Protein AF-Q5LUL7-F1 (afdb_monomer_lite)

Foldseek 3Di:
DDDDDDDDDDDDDDDDDDDDDDDPPPPDDDDPQQKDAADPPLLVLCCLLPQDLVVLLVVLPDDDPDDPCPVQRDSVQSVCNSVRHIGTVVSNVSSVVVSVCCLQQVCVPDDVDAQDPPNLQNLLVVLSHPLLCVQLVDPDDNVVSSCSSPVVDDDDDVSSVVSSVVLVVLQVVLNVLSVLLVLLVVQVVLLVVQVPDDPPDQRAAFCSHLLQVLVVVVVVPDDLVRSLVVQLVSNQSNVQQVDFQGRARSSDGDNRRDDDPDDPVSSVVSVVSSVVCVVCVSSNHQDLDADDDDQDWDKDKDAPADPVLVQAQCVVCVVRHRKIWIWTWGWDQDNVRSDTDIDIFTQWIDNVSPDTDGDDPVVRVPDDSCPVVLVVCVVVVHDSDHPLRVQLVVLVVQLVVLVVVLPDDDDPVVNVVSVVVNVVSVVSNVCSVPVD

Organism: Ruegeria pomeroyi (strain ATCC 700808 / DSM 15171 / DSS-3) (NCBI:txid246200)

Sequence (436 aa):
MPNCAIPSRRCGRMARGESVMAGNRIRRQNTTDEFERLEPGVAQDLLAFNITKQRIVDLCNKEFDEDPLEGAKNYSSFHRALDGHEVYSGIVHALTNLRDDQATNPAKYLPKEGPGEDLAEWMAQFAKATWWYNLLDLEMTQSTLNAWFSGRGKRERPDVREQVEAWWAKLSEAVELVMRRNRAEARSRHHDSEVKRDEWDKPRREAMSWDTWCKDQLEDGLSMEEVREHFIGEALIYKTSLFDVDIIDLANPQNPLEAESPTDLERNLCEYMWSELVERDFACAVSRHPTEFDPTPFFEEDRWGDRRNEECPKDINSELYKLNYRTKVTRFWDAEQRCVSTEREIVAVSKDGIDWQEPTERQKQGWSSGFDYWLAAMDAGESTDSQYKQALDAASLRVRQIDRKLSLEMDDAERRSLKVQLEEAQDWENHCHNDY

pLDDT: mean 78.0, std 17.69, range [23.72, 97.81]

Structure (mmCIF, N/CA/C/O backbone):
data_AF-Q5LUL7-F1
#
_entry.id   AF-Q5LUL7-F1
#
loop_
_atom_site.group_PDB
_atom_site.id
_atom_site.type_symbol
_atom_site.label_atom_id
_atom_site.label_alt_id
_atom_site.label_comp_id
_atom_site.label_asym_id
_atom_site.label_entity_id
_atom_site.label_seq_id
_atom_site.pdbx_PDB_ins_code
_atom_site.Cartn_x
_atom_site.Cartn_y
_atom_site.Cartn_z
_atom_site.occupancy
_atom_site.B_iso_or_equiv
_atom_site.auth_seq_id
_atom_site.auth_comp_id
_atom_site.auth_asym_id
_atom_site.auth_atom_id
_atom_site.pdbx_PDB_model_num
ATOM 1 N N . MET A 1 1 ? 49.018 -5.744 49.738 1.00 40.91 1 MET A N 1
ATOM 2 C CA . MET A 1 1 ? 50.325 -6.448 49.775 1.00 40.91 1 MET A CA 1
ATOM 3 C C . MET A 1 1 ? 50.418 -7.169 51.115 1.00 40.91 1 MET A C 1
ATOM 5 O O . MET A 1 1 ? 50.016 -6.534 52.083 1.00 40.91 1 MET A O 1
ATOM 9 N N . PRO A 1 2 ? 50.838 -8.450 51.192 1.00 35.22 2 PRO A N 1
ATOM 10 C CA . PRO A 1 2 ? 52.064 -8.954 50.561 1.00 35.22 2 PRO A CA 1
ATOM 11 C C . PRO A 1 2 ? 51.968 -10.288 49.778 1.00 35.22 2 PRO A C 1
ATOM 13 O O . PRO A 1 2 ? 51.183 -11.172 50.091 1.00 35.22 2 PRO A O 1
ATOM 16 N N . ASN A 1 3 ? 52.869 -10.368 48.791 1.00 24.81 3 ASN A N 1
ATOM 17 C CA . ASN A 1 3 ? 53.742 -11.474 48.363 1.00 24.81 3 ASN A CA 1
ATOM 18 C C . ASN A 1 3 ? 53.199 -12.808 47.803 1.00 24.81 3 ASN A C 1
ATOM 20 O O . ASN A 1 3 ? 52.831 -13.720 48.531 1.00 24.81 3 ASN A O 1
ATOM 24 N N . CYS A 1 4 ? 53.339 -12.922 46.473 1.00 27.05 4 CYS A N 1
ATOM 25 C CA . CYS A 1 4 ? 54.175 -13.882 45.724 1.00 27.05 4 CYS A CA 1
ATOM 26 C C . CYS A 1 4 ? 54.472 -15.277 46.312 1.00 27.05 4 CYS A C 1
ATOM 28 O O . CYS A 1 4 ? 55.169 -15.365 47.318 1.00 27.05 4 CYS A O 1
ATOM 30 N N . ALA A 1 5 ? 54.183 -16.333 45.530 1.00 27.03 5 ALA A N 1
ATOM 31 C CA . ALA A 1 5 ? 55.192 -17.297 45.041 1.00 27.03 5 ALA A CA 1
ATOM 32 C C . ALA A 1 5 ? 54.603 -18.352 44.064 1.00 27.03 5 ALA A C 1
ATOM 34 O O . ALA A 1 5 ? 53.760 -19.162 44.429 1.00 27.03 5 ALA A O 1
ATOM 35 N N . ILE A 1 6 ? 55.129 -18.376 42.836 1.00 33.59 6 ILE A N 1
ATOM 36 C CA . ILE A 1 6 ? 55.266 -19.535 41.917 1.00 33.59 6 ILE A CA 1
ATOM 37 C C . ILE A 1 6 ? 56.784 -19.838 41.933 1.00 33.59 6 ILE A C 1
ATOM 39 O O . ILE A 1 6 ? 57.510 -18.835 41.931 1.00 33.59 6 ILE A O 1
ATOM 43 N N . PRO A 1 7 ? 57.334 -21.088 41.976 1.00 37.94 7 PRO A N 1
ATOM 44 C CA . PRO A 1 7 ? 57.335 -22.076 40.861 1.00 37.94 7 PRO A CA 1
ATOM 45 C C . PRO A 1 7 ? 57.455 -23.579 41.267 1.00 37.94 7 PRO A C 1
ATOM 47 O O . PRO A 1 7 ? 57.807 -23.919 42.386 1.00 37.94 7 PRO A O 1
ATOM 50 N N . SER A 1 8 ? 57.172 -24.583 40.424 1.00 25.22 8 SER A N 1
ATOM 51 C CA . SER A 1 8 ? 58.061 -25.115 39.366 1.00 25.22 8 SER A CA 1
ATOM 52 C C . SER A 1 8 ? 57.427 -26.389 38.756 1.00 25.22 8 SER A C 1
ATOM 54 O O . SER A 1 8 ? 56.892 -27.228 39.468 1.00 25.22 8 SER A O 1
ATOM 56 N N . ARG A 1 9 ? 57.231 -26.445 37.430 1.00 25.25 9 ARG A N 1
ATOM 57 C CA . ARG A 1 9 ? 57.991 -27.211 36.410 1.00 25.25 9 ARG A CA 1
ATOM 58 C C . ARG A 1 9 ? 58.245 -28.710 36.676 1.00 25.25 9 ARG A C 1
ATOM 60 O O . ARG A 1 9 ? 59.148 -29.062 37.427 1.00 25.25 9 ARG A O 1
ATOM 67 N N . ARG A 1 10 ? 57.677 -29.556 35.800 1.00 24.41 10 ARG A N 1
ATOM 68 C CA . ARG A 1 10 ? 58.435 -30.606 35.088 1.00 24.41 10 ARG A CA 1
ATOM 69 C C . ARG A 1 10 ? 57.937 -30.793 33.649 1.00 24.41 10 ARG A C 1
ATOM 71 O O . ARG A 1 10 ? 56.749 -30.944 33.404 1.00 24.41 10 ARG A O 1
ATOM 78 N N . CYS A 1 11 ? 58.899 -30.745 32.728 1.00 24.92 11 CYS A N 1
ATOM 79 C CA . CYS A 1 11 ? 58.806 -30.987 31.288 1.00 24.92 11 CYS A CA 1
ATOM 80 C C . CYS A 1 11 ? 58.957 -32.478 30.933 1.00 24.92 11 CYS A C 1
ATOM 82 O O . CYS A 1 11 ? 59.642 -33.205 31.650 1.00 24.92 11 CYS A O 1
ATOM 84 N N . GLY A 1 12 ? 58.488 -32.850 29.734 1.00 23.72 12 GLY A N 1
ATOM 85 C CA . GLY A 1 12 ? 58.965 -33.998 28.937 1.00 23.72 12 GLY A CA 1
ATOM 86 C C . GLY A 1 12 ? 58.011 -34.325 27.774 1.00 23.72 12 GLY A C 1
ATOM 87 O O . GLY A 1 12 ? 57.024 -35.003 27.994 1.00 23.72 12 GLY A O 1
ATOM 88 N N . ARG A 1 13 ? 58.082 -33.623 26.631 1.00 24.78 13 ARG A N 1
ATOM 89 C CA . ARG A 1 13 ? 58.775 -33.958 25.353 1.00 24.78 13 ARG A CA 1
ATOM 90 C C . ARG A 1 13 ? 58.125 -35.047 24.455 1.00 24.78 13 ARG A C 1
ATOM 92 O O . ARG A 1 13 ? 58.274 -36.227 24.717 1.00 24.78 13 ARG A O 1
ATOM 99 N N . MET A 1 14 ? 57.626 -34.548 23.310 1.00 25.06 14 MET A N 1
ATOM 100 C CA . MET A 1 14 ? 57.749 -34.984 21.892 1.00 25.06 14 MET A CA 1
ATOM 101 C C . MET A 1 14 ? 57.111 -36.280 21.349 1.00 25.06 14 MET A C 1
ATOM 103 O O . MET A 1 14 ? 57.612 -37.362 21.614 1.00 25.06 14 MET A O 1
ATOM 107 N N . ALA A 1 15 ? 56.185 -36.106 20.385 1.00 26.94 15 ALA A N 1
ATOM 108 C CA . ALA A 1 15 ? 56.272 -36.505 18.954 1.00 26.94 15 ALA A CA 1
ATOM 109 C C . ALA A 1 15 ? 54.996 -35.993 18.224 1.00 26.94 15 ALA A C 1
ATOM 111 O O . ALA A 1 15 ? 53.901 -36.303 18.667 1.00 26.94 15 ALA A O 1
ATOM 112 N N . ARG A 1 16 ? 55.029 -34.931 17.399 1.00 28.19 16 ARG A N 1
ATOM 113 C CA . ARG A 1 16 ? 55.180 -34.847 15.919 1.00 28.19 16 ARG A CA 1
ATOM 114 C C . ARG A 1 16 ? 54.315 -35.793 15.060 1.00 28.19 16 ARG A C 1
ATOM 116 O O . ARG A 1 16 ? 54.503 -36.999 15.121 1.00 28.19 16 ARG A O 1
ATOM 123 N N . GLY A 1 17 ? 53.551 -35.159 14.156 1.00 24.23 17 GLY A N 1
ATOM 124 C CA . GLY A 1 17 ? 52.798 -35.704 13.011 1.00 24.23 17 GLY A CA 1
ATOM 125 C C . GLY A 1 17 ? 51.289 -35.578 13.260 1.00 24.23 17 GLY A C 1
ATOM 126 O O . GLY A 1 17 ? 50.827 -36.107 14.254 1.00 24.23 17 GLY A O 1
ATOM 127 N N . GLU A 1 18 ? 50.453 -34.853 12.519 1.00 25.75 18 GLU A N 1
ATOM 128 C CA . GLU A 1 18 ? 50.510 -34.306 11.162 1.00 25.75 18 GLU A CA 1
ATOM 129 C C . GLU A 1 18 ? 49.590 -33.071 11.060 1.00 25.75 18 GLU A C 1
ATOM 131 O O . GLU A 1 18 ? 48.648 -32.895 11.829 1.00 25.75 18 GLU A O 1
ATOM 136 N N . SER A 1 19 ? 49.908 -32.198 10.106 1.00 32.41 19 SER A N 1
ATOM 137 C CA . SER A 1 19 ? 49.170 -30.993 9.727 1.00 32.41 19 SER A CA 1
ATOM 138 C C . SER A 1 19 ? 48.259 -31.326 8.554 1.00 32.41 19 SER A C 1
ATOM 140 O O . SER A 1 19 ? 48.817 -31.682 7.522 1.00 32.41 19 SER A O 1
ATOM 142 N N . VAL A 1 20 ? 46.941 -31.106 8.639 1.00 28.02 20 VAL A N 1
ATOM 143 C CA . VAL A 1 20 ? 46.081 -30.958 7.449 1.00 28.02 20 VAL A CA 1
ATOM 144 C C . VAL A 1 20 ? 44.864 -30.066 7.767 1.00 28.02 20 VAL A C 1
ATOM 146 O O . VAL A 1 20 ? 44.030 -30.405 8.597 1.00 28.02 20 VAL A O 1
ATOM 149 N N . MET A 1 21 ? 44.791 -28.946 7.038 1.00 26.72 21 MET A N 1
ATOM 150 C CA . MET A 1 21 ? 43.614 -28.129 6.689 1.00 26.72 21 MET A CA 1
ATOM 151 C C . MET A 1 21 ? 42.977 -27.254 7.775 1.00 26.72 21 MET A C 1
ATOM 153 O O . MET A 1 21 ? 41.939 -27.548 8.362 1.00 26.72 21 MET A O 1
ATOM 157 N N . ALA A 1 22 ? 43.565 -26.064 7.908 1.00 26.19 22 ALA A N 1
ATOM 158 C CA . ALA A 1 22 ? 42.836 -24.855 8.250 1.00 26.19 22 ALA A CA 1
ATOM 159 C C . ALA A 1 22 ? 41.681 -24.667 7.250 1.00 26.19 22 ALA A C 1
ATOM 161 O O . ALA A 1 22 ? 41.891 -24.250 6.113 1.00 26.19 22 ALA A O 1
ATOM 162 N N . GLY A 1 23 ? 40.463 -25.000 7.675 1.00 26.98 23 GLY A N 1
ATOM 163 C CA . GLY A 1 23 ? 39.264 -24.539 6.996 1.00 26.98 23 GLY A CA 1
ATOM 164 C C . GLY A 1 23 ? 39.270 -23.017 7.019 1.00 26.98 23 GLY A C 1
ATOM 165 O O . GLY A 1 23 ? 39.318 -22.413 8.095 1.00 26.98 23 GLY A O 1
ATOM 166 N N . ASN A 1 24 ? 39.244 -22.406 5.837 1.00 26.23 24 ASN A N 1
ATOM 167 C CA . ASN A 1 24 ? 38.944 -20.994 5.662 1.00 26.23 24 ASN A CA 1
ATOM 168 C C . ASN A 1 24 ? 37.512 -20.745 6.153 1.00 26.23 24 ASN A C 1
ATOM 170 O O . ASN A 1 24 ? 36.574 -20.645 5.373 1.00 26.23 24 ASN A O 1
ATOM 174 N N . ARG A 1 25 ? 37.333 -20.643 7.474 1.00 30.19 25 ARG A N 1
ATOM 175 C CA . ARG A 1 25 ? 36.219 -19.892 8.035 1.00 30.19 25 ARG A CA 1
ATOM 176 C C . ARG A 1 25 ? 36.437 -18.464 7.575 1.00 30.19 25 ARG A C 1
ATOM 178 O O . ARG A 1 25 ? 37.368 -17.801 8.038 1.00 30.19 25 ARG A O 1
ATOM 185 N N . ILE A 1 26 ? 35.589 -18.028 6.649 1.00 32.91 26 ILE A N 1
ATOM 186 C CA . ILE A 1 26 ? 35.310 -16.620 6.401 1.00 32.91 26 ILE A CA 1
ATOM 187 C C . ILE A 1 26 ? 35.277 -15.958 7.778 1.00 32.91 26 ILE A C 1
ATOM 189 O O . ILE A 1 26 ? 34.491 -16.342 8.648 1.00 32.91 26 ILE A O 1
ATOM 193 N N . ARG A 1 27 ? 36.228 -15.053 8.027 1.00 30.39 27 ARG A N 1
ATOM 194 C CA . ARG A 1 27 ? 36.194 -14.218 9.223 1.00 30.39 27 ARG A CA 1
ATOM 195 C C . ARG A 1 27 ? 34.872 -13.466 9.141 1.00 30.39 27 ARG A C 1
ATOM 197 O O . ARG A 1 27 ? 34.770 -12.549 8.331 1.00 30.39 27 ARG A O 1
ATOM 204 N N . ARG A 1 28 ? 33.879 -13.876 9.943 1.00 38.19 28 ARG A N 1
ATOM 205 C CA . ARG A 1 28 ? 32.734 -13.027 10.276 1.00 38.19 28 ARG A CA 1
ATOM 206 C C . ARG A 1 28 ? 33.324 -11.665 10.611 1.00 38.19 28 ARG A C 1
ATOM 208 O O . ARG A 1 28 ? 34.218 -11.577 11.459 1.00 38.19 28 ARG A O 1
ATOM 215 N N . GLN A 1 29 ? 32.922 -10.644 9.863 1.00 32.53 29 GLN A N 1
ATOM 216 C CA . GLN A 1 29 ? 33.185 -9.276 10.270 1.00 32.53 29 GLN A CA 1
ATOM 217 C C . GLN A 1 29 ? 32.716 -9.154 11.721 1.00 32.53 29 GLN A C 1
ATOM 219 O O . GLN A 1 29 ? 31.646 -9.644 12.070 1.00 32.53 29 GLN A O 1
ATOM 224 N N . ASN A 1 30 ? 33.562 -8.592 12.580 1.00 40.06 30 ASN A N 1
ATOM 225 C CA . ASN A 1 30 ? 33.174 -8.275 13.945 1.00 40.06 30 ASN A CA 1
ATOM 226 C C . ASN A 1 30 ? 32.008 -7.278 13.878 1.00 40.06 30 ASN A C 1
ATOM 228 O O . ASN A 1 30 ? 32.246 -6.100 13.626 1.00 40.06 30 ASN A O 1
ATOM 232 N N . THR A 1 31 ? 30.782 -7.742 14.098 1.00 40.81 31 THR A N 1
ATOM 233 C CA . THR A 1 31 ? 29.620 -6.894 14.364 1.00 40.81 31 THR A CA 1
ATOM 234 C C . THR A 1 31 ? 29.297 -7.024 15.842 1.00 40.81 31 THR A C 1
ATOM 236 O O . THR A 1 31 ? 28.853 -8.066 16.314 1.00 40.81 31 THR A O 1
ATOM 239 N N . THR A 1 32 ? 29.559 -5.964 16.593 1.00 46.34 32 THR A N 1
ATOM 240 C CA . THR A 1 32 ? 29.155 -5.789 17.995 1.00 46.34 32 THR A CA 1
ATOM 241 C C . THR A 1 32 ? 27.630 -5.784 18.197 1.00 46.34 32 THR A C 1
ATOM 243 O O . THR A 1 32 ? 27.193 -5.776 19.341 1.00 46.34 32 THR A O 1
ATOM 246 N N . ASP A 1 33 ? 26.851 -5.886 17.113 1.00 53.75 33 ASP A N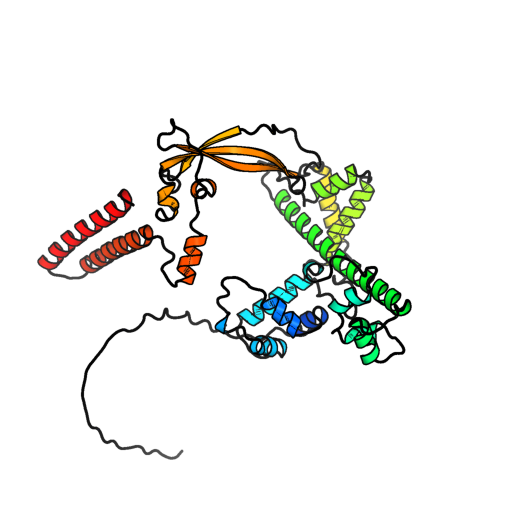 1
ATOM 247 C CA . ASP A 1 33 ? 25.391 -5.734 17.054 1.00 53.75 33 ASP A CA 1
ATOM 248 C C . ASP A 1 33 ? 24.671 -7.064 16.724 1.00 53.75 33 ASP A C 1
ATOM 250 O O . ASP A 1 33 ? 23.657 -7.103 16.029 1.00 53.75 33 ASP A O 1
ATOM 254 N N . GLU A 1 34 ? 25.215 -8.208 17.162 1.00 73.81 34 GLU A N 1
ATOM 255 C CA . GLU A 1 34 ? 24.509 -9.490 16.985 1.00 73.81 34 GLU A CA 1
ATOM 256 C C . GLU A 1 34 ? 23.330 -9.637 17.960 1.00 73.81 34 GLU A C 1
ATOM 258 O O . GLU A 1 34 ? 22.418 -10.405 17.669 1.00 73.81 34 GLU A O 1
ATOM 263 N N . PHE A 1 35 ? 23.319 -8.926 19.094 1.00 81.38 35 PHE A N 1
ATOM 264 C CA . PHE A 1 35 ? 22.281 -9.055 20.114 1.00 81.38 35 PHE A CA 1
ATOM 265 C C . PHE A 1 35 ? 21.721 -7.700 20.549 1.00 81.38 35 PHE A C 1
ATOM 267 O O . PHE A 1 35 ? 22.464 -6.776 20.863 1.00 81.38 35 PHE A O 1
ATOM 274 N N . GLU A 1 36 ? 20.397 -7.607 20.599 1.00 87.81 36 GLU A N 1
ATOM 275 C CA . GLU A 1 36 ? 19.646 -6.396 20.907 1.00 87.81 36 GLU A CA 1
ATOM 276 C C . GLU A 1 36 ? 18.489 -6.709 21.856 1.00 87.81 36 GLU A C 1
ATOM 278 O O . GLU A 1 36 ? 18.087 -7.863 22.051 1.00 87.81 36 GLU A O 1
ATOM 283 N N . ARG A 1 37 ? 17.941 -5.658 22.466 1.00 91.81 37 ARG A N 1
ATOM 284 C CA . ARG A 1 37 ? 16.684 -5.732 23.209 1.00 91.81 37 ARG A CA 1
ATOM 285 C C . ARG A 1 37 ? 15.602 -5.073 22.385 1.00 91.81 37 ARG A C 1
ATOM 287 O O . ARG A 1 37 ? 15.829 -4.013 21.817 1.00 91.81 37 ARG A O 1
ATOM 294 N N . LEU A 1 38 ? 14.429 -5.690 22.394 1.00 92.06 38 LEU A N 1
ATOM 295 C CA . LEU A 1 38 ? 13.244 -5.086 21.815 1.00 92.06 38 LEU A CA 1
ATOM 296 C C . LEU A 1 38 ? 12.964 -3.742 22.495 1.00 92.06 38 LEU A C 1
ATOM 298 O O . LEU A 1 38 ? 13.036 -3.641 23.726 1.00 92.06 38 LEU A O 1
ATOM 302 N N . GLU A 1 39 ? 12.663 -2.727 21.690 1.00 90.94 39 GLU A N 1
ATOM 303 C CA . GLU A 1 39 ? 12.376 -1.393 22.198 1.00 90.94 39 GLU A CA 1
ATOM 304 C C . GLU A 1 39 ? 11.188 -1.416 23.175 1.00 90.94 39 GLU A C 1
ATOM 306 O O . GLU A 1 39 ? 10.226 -2.177 22.985 1.00 90.94 39 GLU A O 1
ATOM 311 N N . PRO A 1 40 ? 11.233 -0.605 24.250 1.00 89.38 40 PRO A N 1
ATOM 312 C CA . PRO A 1 40 ? 10.104 -0.474 25.160 1.00 89.38 40 PRO A CA 1
ATOM 313 C C . PRO A 1 40 ? 8.838 -0.071 24.394 1.00 89.38 40 PRO A C 1
ATOM 315 O O . PRO A 1 40 ? 8.868 0.864 23.607 1.00 89.38 40 PRO A O 1
ATOM 318 N N . GLY A 1 41 ? 7.724 -0.761 24.642 1.00 88.12 41 GLY A N 1
ATOM 319 C CA . GLY A 1 41 ? 6.441 -0.489 23.981 1.00 88.12 41 GLY A CA 1
ATOM 320 C C . GLY A 1 41 ? 6.125 -1.437 22.823 1.00 88.12 41 GLY A C 1
ATOM 321 O O . GLY A 1 41 ? 5.007 -1.933 22.767 1.00 88.12 41 GLY A O 1
ATOM 322 N N . VAL A 1 42 ? 7.103 -1.844 22.003 1.00 91.44 42 VAL A N 1
ATOM 323 C CA . VAL A 1 42 ? 6.842 -2.690 20.814 1.00 91.44 42 VAL A CA 1
ATOM 324 C C . VAL A 1 42 ? 6.166 -4.019 21.171 1.00 91.44 42 VAL A C 1
ATOM 326 O O . VAL A 1 42 ? 5.233 -4.453 20.500 1.00 91.44 42 VAL A O 1
ATOM 329 N N . ALA A 1 43 ? 6.583 -4.676 22.259 1.00 91.81 43 ALA A N 1
ATOM 330 C CA . ALA A 1 43 ? 5.919 -5.901 22.718 1.00 91.81 43 ALA A CA 1
ATOM 331 C C . ALA A 1 43 ? 4.461 -5.665 23.144 1.00 91.81 43 ALA A C 1
ATOM 333 O O . ALA A 1 43 ? 3.623 -6.549 22.970 1.00 91.81 43 ALA A O 1
ATOM 334 N N . GLN A 1 44 ? 4.172 -4.505 23.736 1.00 91.00 44 GLN A N 1
ATOM 335 C CA . GLN A 1 44 ? 2.828 -4.135 24.166 1.00 91.00 44 GLN A CA 1
ATOM 336 C C . GLN A 1 44 ? 1.952 -3.827 22.952 1.00 91.00 44 GLN A C 1
ATOM 338 O O . GLN A 1 44 ? 0.859 -4.378 22.867 1.00 91.00 44 GLN A O 1
ATOM 343 N N . ASP A 1 45 ? 2.468 -3.053 22.000 1.00 91.19 45 ASP A N 1
ATOM 344 C CA . ASP A 1 45 ? 1.837 -2.759 20.714 1.00 91.19 45 ASP A CA 1
ATOM 345 C C . ASP A 1 45 ? 1.453 -4.050 19.989 1.00 91.19 45 ASP A C 1
ATOM 347 O O . ASP A 1 45 ? 0.282 -4.315 19.708 1.00 91.19 45 ASP A O 1
ATOM 351 N N . LEU A 1 46 ? 2.441 -4.924 19.771 1.00 91.81 46 LEU A N 1
ATOM 352 C CA . LEU A 1 46 ? 2.230 -6.205 19.108 1.00 91.81 46 LEU A CA 1
ATOM 353 C C . LEU A 1 46 ? 1.182 -7.058 19.820 1.00 91.81 46 LEU A C 1
ATOM 355 O O . LEU A 1 46 ? 0.473 -7.798 19.147 1.00 91.81 46 LEU A O 1
ATOM 359 N N . LEU A 1 47 ? 1.079 -6.989 21.150 1.00 89.31 47 LEU A N 1
ATOM 360 C CA . LEU A 1 47 ? 0.072 -7.722 21.921 1.00 89.31 47 LEU A CA 1
ATOM 361 C C . LEU A 1 47 ? -1.314 -7.066 21.900 1.00 89.31 47 LEU A C 1
ATOM 363 O O . LEU A 1 47 ? -2.315 -7.781 21.983 1.00 89.31 47 LEU A O 1
ATOM 367 N N . ALA A 1 48 ? -1.385 -5.740 21.776 1.00 87.56 48 ALA A N 1
ATOM 368 C CA . ALA A 1 48 ? -2.637 -5.012 21.589 1.00 87.56 48 ALA A CA 1
ATOM 369 C C . ALA A 1 48 ? -3.292 -5.406 20.256 1.00 87.56 48 ALA A C 1
ATOM 371 O O . ALA A 1 48 ? -4.494 -5.678 20.197 1.00 87.56 48 ALA A O 1
ATOM 372 N N . PHE A 1 49 ? -2.479 -5.552 19.207 1.00 87.88 49 PHE A N 1
ATOM 373 C CA . PHE A 1 49 ? -2.951 -6.006 17.902 1.00 87.88 49 PHE A CA 1
ATOM 374 C C . PHE A 1 49 ? -3.078 -7.536 17.805 1.00 87.88 49 PHE A C 1
ATOM 376 O O . PHE A 1 49 ? -4.046 -8.073 17.267 1.00 87.88 49 PHE A O 1
ATOM 383 N N . ASN A 1 50 ? -2.113 -8.287 18.341 1.00 83.00 50 ASN A N 1
ATOM 384 C CA . ASN A 1 50 ? -2.112 -9.748 18.313 1.00 83.00 50 ASN A CA 1
ATOM 385 C C . ASN A 1 50 ? -2.371 -10.314 19.700 1.00 83.00 50 ASN A C 1
ATOM 387 O O . ASN A 1 50 ? -1.520 -10.334 20.580 1.00 83.00 50 ASN A O 1
ATOM 391 N N . ILE A 1 51 ? -3.522 -10.956 19.810 1.00 72.44 51 ILE A N 1
ATOM 392 C CA . ILE A 1 51 ? -4.062 -11.566 21.024 1.00 72.44 51 ILE A CA 1
ATOM 393 C C . ILE A 1 51 ? -3.060 -12.423 21.831 1.00 72.44 51 ILE A C 1
ATOM 395 O O . ILE A 1 51 ? -3.197 -12.559 23.046 1.00 72.44 51 ILE A O 1
ATOM 399 N N . THR A 1 52 ? -2.083 -13.064 21.177 1.00 79.25 52 THR A N 1
ATOM 400 C CA . THR A 1 52 ? -1.107 -13.925 21.860 1.00 79.25 52 THR A CA 1
ATOM 401 C C . THR A 1 52 ? 0.298 -13.763 21.298 1.00 79.25 52 THR A C 1
ATOM 403 O O . THR A 1 52 ? 0.476 -13.627 20.087 1.00 79.25 52 THR A O 1
ATOM 406 N N . LYS A 1 53 ? 1.301 -13.936 22.171 1.00 84.94 53 LYS A N 1
ATOM 407 C CA . LYS A 1 53 ? 2.710 -14.082 21.772 1.00 84.94 53 LYS A CA 1
ATOM 408 C C . LYS A 1 53 ? 2.895 -15.176 20.721 1.00 84.94 53 LYS A C 1
ATOM 410 O O . LYS A 1 53 ? 3.602 -14.953 19.757 1.00 84.94 53 LYS A O 1
ATOM 415 N N . GLN A 1 54 ? 2.206 -16.311 20.865 1.00 83.31 54 GLN A N 1
ATOM 416 C CA . GLN A 1 54 ? 2.259 -17.408 19.893 1.00 83.31 54 GLN A CA 1
ATOM 417 C C . GLN A 1 54 ? 1.901 -16.934 18.477 1.00 83.31 54 GLN A C 1
ATOM 419 O O . GLN A 1 54 ? 2.659 -17.189 17.556 1.00 83.31 54 GLN A O 1
ATOM 424 N N . ARG A 1 55 ? 0.806 -16.176 18.318 1.00 82.25 55 ARG A N 1
ATOM 425 C CA . ARG A 1 55 ? 0.407 -15.617 17.016 1.00 82.25 55 ARG A CA 1
ATOM 426 C C . ARG A 1 55 ? 1.468 -14.671 16.448 1.00 82.25 55 ARG A C 1
ATOM 428 O O . ARG A 1 55 ? 1.720 -14.721 15.253 1.00 82.25 55 ARG A O 1
ATOM 435 N N . ILE A 1 56 ? 2.088 -13.838 17.286 1.00 87.50 56 ILE A N 1
ATOM 436 C CA . ILE A 1 56 ? 3.199 -12.958 16.877 1.00 87.50 56 ILE A CA 1
ATOM 437 C C . ILE A 1 56 ? 4.353 -13.805 16.331 1.00 87.50 56 ILE A C 1
ATOM 439 O O . ILE A 1 56 ? 4.833 -13.557 15.230 1.00 87.50 56 ILE A O 1
ATOM 443 N N . VAL A 1 57 ? 4.750 -14.846 17.069 1.00 86.44 57 VAL A N 1
ATOM 444 C CA . VAL A 1 57 ? 5.815 -15.762 16.648 1.00 86.44 57 VAL A CA 1
ATOM 445 C C . VAL A 1 57 ? 5.460 -16.468 15.340 1.00 86.44 57 VAL A C 1
ATOM 447 O O . VAL A 1 57 ? 6.292 -16.513 14.443 1.00 86.44 57 VAL A O 1
ATOM 450 N N . ASP A 1 58 ? 4.228 -16.962 15.200 1.00 84.31 58 ASP A N 1
ATOM 451 C CA . ASP A 1 58 ? 3.746 -17.607 13.974 1.00 84.31 58 ASP A CA 1
ATOM 452 C C . ASP A 1 58 ? 3.815 -16.652 12.772 1.00 84.31 58 ASP A C 1
ATOM 454 O O . ASP A 1 58 ? 4.211 -17.060 11.686 1.00 84.31 58 ASP A O 1
ATOM 458 N N . LEU A 1 59 ? 3.464 -15.373 12.955 1.00 82.25 59 LEU A N 1
ATOM 459 C CA . LEU A 1 59 ? 3.536 -14.355 11.901 1.00 82.25 59 LEU A CA 1
ATOM 460 C C . LEU A 1 59 ? 4.979 -14.005 11.520 1.00 82.25 59 LEU A C 1
ATOM 462 O O . LEU A 1 59 ? 5.250 -13.807 10.340 1.00 82.25 59 LEU A O 1
ATOM 466 N N . CYS A 1 60 ? 5.903 -13.977 12.481 1.00 82.38 60 CYS A N 1
ATOM 467 C CA . CYS A 1 60 ? 7.331 -13.765 12.219 1.00 82.38 60 CYS A CA 1
ATOM 468 C C . CYS A 1 60 ? 8.046 -15.003 11.641 1.00 82.38 60 CYS A C 1
ATOM 470 O O . CYS A 1 60 ? 9.169 -14.875 11.146 1.00 82.38 60 CYS A O 1
ATOM 472 N N . ASN A 1 61 ? 7.423 -16.183 11.740 1.00 76.25 61 ASN A N 1
ATOM 473 C CA . ASN A 1 61 ? 7.972 -17.471 11.307 1.00 76.25 61 ASN A CA 1
ATOM 474 C C . ASN A 1 61 ? 7.276 -18.057 10.069 1.00 76.25 61 ASN A C 1
ATOM 476 O O . ASN A 1 61 ? 7.587 -19.188 9.701 1.00 76.25 61 ASN A O 1
ATOM 480 N N . LYS A 1 62 ? 6.330 -17.351 9.433 1.00 64.62 62 LYS A N 1
ATOM 481 C CA . LYS A 1 62 ? 5.792 -17.806 8.143 1.00 64.62 62 LYS A CA 1
ATOM 482 C C . LYS A 1 62 ? 6.920 -17.817 7.108 1.00 64.62 62 LYS A C 1
ATOM 484 O O . LYS A 1 62 ? 7.597 -16.807 6.948 1.00 64.62 62 LYS A O 1
ATOM 489 N N . GLU A 1 63 ? 7.093 -18.986 6.491 1.00 49.03 63 GLU A N 1
ATOM 490 C CA . GLU A 1 63 ? 8.159 -19.389 5.567 1.00 49.03 63 GLU A CA 1
ATOM 491 C C . GLU A 1 63 ? 8.597 -18.259 4.627 1.00 49.03 63 GLU A C 1
ATOM 493 O O . GLU A 1 63 ? 7.858 -17.836 3.738 1.00 49.03 63 GLU A O 1
ATOM 498 N N . PHE A 1 64 ? 9.827 -17.799 4.838 1.00 40.56 64 PHE A N 1
ATOM 499 C CA . PHE A 1 64 ? 10.673 -17.330 3.756 1.00 40.56 64 PHE A CA 1
ATOM 500 C C . PHE A 1 64 ? 11.523 -18.541 3.377 1.00 40.56 64 PHE A C 1
ATOM 502 O O . PHE A 1 64 ? 12.256 -19.045 4.232 1.00 40.56 64 PHE A O 1
ATOM 509 N N . ASP A 1 65 ? 11.393 -19.037 2.147 1.00 39.62 65 ASP A N 1
ATOM 510 C CA . ASP A 1 65 ? 12.436 -19.898 1.595 1.00 39.62 65 ASP A CA 1
ATOM 511 C C . ASP A 1 65 ? 13.736 -19.072 1.640 1.00 39.62 65 ASP A C 1
ATOM 513 O O . ASP A 1 65 ? 13.765 -17.937 1.164 1.00 39.62 65 ASP A O 1
ATOM 517 N N . GLU A 1 66 ? 14.753 -19.610 2.320 1.00 46.47 66 GLU A N 1
ATOM 518 C CA . GLU A 1 66 ? 16.018 -18.953 2.694 1.00 46.47 66 GLU A CA 1
ATOM 519 C C . GLU A 1 66 ? 15.934 -17.862 3.783 1.00 46.47 66 GLU A C 1
ATOM 521 O O . GLU A 1 66 ? 16.279 -16.696 3.580 1.00 46.47 66 GLU A O 1
ATOM 526 N N . ASP A 1 67 ? 15.584 -18.250 5.013 1.00 50.50 67 ASP A N 1
ATOM 527 C CA . ASP A 1 67 ? 15.894 -17.426 6.181 1.00 50.50 67 ASP A CA 1
ATOM 528 C C . ASP A 1 67 ? 17.284 -17.774 6.761 1.00 50.50 67 ASP A C 1
ATOM 530 O O . ASP A 1 67 ? 17.436 -18.806 7.428 1.00 50.50 67 ASP A O 1
ATOM 534 N N . PRO A 1 68 ? 18.312 -16.909 6.617 1.00 49.81 68 PRO A N 1
ATOM 535 C CA . PRO A 1 68 ? 19.648 -17.138 7.182 1.00 49.81 68 PRO A CA 1
ATOM 536 C C . PRO A 1 68 ? 19.664 -17.227 8.724 1.00 49.81 68 PRO A C 1
ATOM 538 O O . PRO A 1 68 ? 20.718 -17.448 9.331 1.00 49.81 68 PRO A O 1
ATOM 541 N N . LEU A 1 69 ? 18.508 -17.045 9.373 1.00 49.00 69 LEU A N 1
ATOM 542 C CA . LEU A 1 69 ? 18.296 -17.031 10.815 1.00 49.00 69 LEU A CA 1
ATOM 543 C C . LEU A 1 69 ? 17.617 -18.295 11.361 1.00 49.00 69 LEU A C 1
ATOM 545 O O . LEU A 1 69 ? 17.375 -18.352 12.571 1.00 49.00 69 LEU A O 1
ATOM 549 N N . GLU A 1 70 ? 17.341 -19.314 10.537 1.00 56.03 70 GLU A N 1
ATOM 550 C CA . GLU A 1 70 ? 16.615 -20.531 10.952 1.00 56.03 70 GLU A CA 1
ATOM 551 C C . GLU A 1 70 ? 17.264 -21.229 12.172 1.00 56.03 70 GLU A C 1
ATOM 553 O O . GLU A 1 70 ? 16.583 -21.721 13.072 1.00 56.03 70 GLU A O 1
ATOM 558 N N . GLY A 1 71 ? 18.595 -21.159 12.305 1.00 56.00 71 GLY A N 1
ATOM 559 C CA . GLY A 1 71 ? 19.323 -21.684 13.472 1.00 56.00 71 GLY A CA 1
ATOM 560 C C . GLY A 1 71 ? 19.180 -20.874 14.776 1.00 56.00 71 GLY A C 1
ATOM 561 O O . GLY A 1 71 ? 19.469 -21.396 15.855 1.00 56.00 71 GLY A O 1
ATOM 562 N N . ALA A 1 72 ? 18.748 -19.610 14.703 1.00 55.47 72 ALA A N 1
ATOM 563 C CA . ALA A 1 72 ? 18.587 -18.693 15.842 1.00 55.47 72 ALA A CA 1
ATOM 564 C C . ALA A 1 72 ? 17.111 -18.426 16.208 1.00 55.47 72 ALA A C 1
ATOM 566 O O . ALA A 1 72 ? 16.801 -18.089 17.361 1.00 55.47 72 ALA A O 1
ATOM 567 N N . LYS A 1 73 ? 16.199 -18.615 15.245 1.00 63.72 73 LYS A N 1
ATOM 568 C CA . LYS A 1 73 ? 14.746 -18.521 15.398 1.00 63.72 73 LYS A CA 1
ATOM 569 C C . LYS A 1 73 ? 14.187 -19.797 16.018 1.00 63.72 73 LYS A C 1
ATOM 571 O O . LYS A 1 73 ? 13.785 -20.736 15.347 1.00 63.72 73 LYS A O 1
ATOM 576 N N . ASN A 1 74 ? 14.115 -19.822 17.342 1.00 69.00 74 ASN A N 1
ATOM 577 C CA . ASN A 1 74 ? 13.261 -20.777 18.038 1.00 69.00 74 ASN A CA 1
ATOM 578 C C . ASN A 1 74 ? 12.191 -20.024 18.834 1.00 69.00 74 ASN A C 1
ATOM 580 O O . ASN A 1 74 ? 12.372 -18.860 19.200 1.00 69.00 74 ASN A O 1
ATOM 584 N N . TYR A 1 75 ? 11.075 -20.697 19.120 1.00 73.75 75 TYR A N 1
ATOM 585 C CA . TYR A 1 75 ? 9.979 -20.141 19.920 1.00 73.75 75 TYR A CA 1
ATOM 586 C C . TYR A 1 75 ? 10.466 -19.471 21.209 1.00 73.75 75 TYR A C 1
ATOM 588 O O . TYR A 1 75 ? 9.994 -18.396 21.577 1.00 73.75 75 TYR A O 1
ATOM 596 N N . SER A 1 76 ? 11.454 -20.073 21.877 1.00 80.00 76 SER A N 1
ATOM 597 C CA . SER A 1 76 ? 12.015 -19.526 23.111 1.00 80.00 76 SER A CA 1
ATOM 598 C C . SER A 1 76 ? 12.712 -18.180 22.900 1.00 80.00 76 SER A C 1
ATOM 600 O O . SER A 1 76 ? 12.629 -17.341 23.793 1.00 80.00 76 SER A O 1
ATOM 602 N N . SER A 1 77 ? 13.389 -17.957 21.774 1.00 82.44 77 SER A N 1
ATOM 603 C CA . SER A 1 77 ? 14.066 -16.696 21.466 1.00 82.44 77 SER A CA 1
ATOM 604 C C . SER A 1 77 ? 13.061 -15.568 21.245 1.00 82.44 77 SER A C 1
ATOM 606 O O . SER A 1 77 ? 13.231 -14.496 21.814 1.00 82.44 77 SER A O 1
ATOM 608 N N . PHE A 1 78 ? 11.969 -15.811 20.515 1.00 86.38 78 PHE A N 1
ATOM 609 C CA . PHE A 1 78 ? 10.916 -14.803 20.342 1.00 86.38 78 PHE A CA 1
ATOM 610 C C . PHE A 1 78 ? 10.204 -14.467 21.652 1.00 86.38 78 PHE A C 1
ATOM 612 O O . PHE A 1 78 ? 9.979 -13.297 21.950 1.00 86.38 78 PHE A O 1
ATOM 619 N N . HIS A 1 79 ? 9.887 -15.471 22.475 1.00 89.19 79 HIS A N 1
ATOM 620 C CA . HIS A 1 79 ? 9.313 -15.217 23.796 1.00 89.19 79 HIS A CA 1
ATOM 621 C C . HIS A 1 79 ? 10.257 -14.398 24.672 1.00 89.19 79 HIS A C 1
ATOM 623 O O . HIS A 1 79 ? 9.825 -13.415 25.266 1.00 89.19 79 HIS A O 1
ATOM 629 N N . ARG A 1 80 ? 11.552 -14.742 24.676 1.00 88.38 80 ARG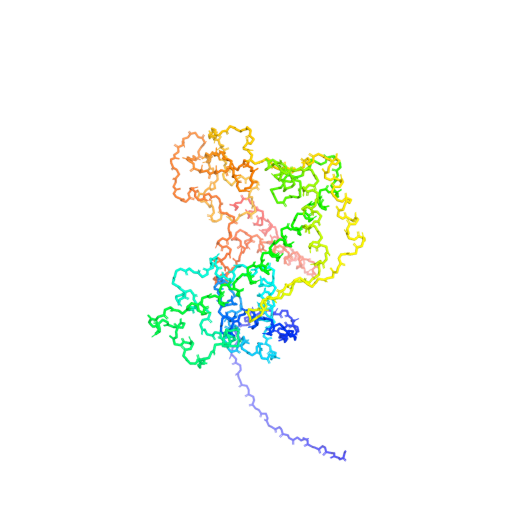 A N 1
ATOM 630 C CA . ARG A 1 80 ? 12.569 -13.964 25.385 1.00 88.38 80 ARG A CA 1
ATOM 631 C C . ARG A 1 80 ? 12.628 -12.517 24.896 1.00 88.38 80 ARG A C 1
ATOM 633 O O . ARG A 1 80 ? 12.701 -11.621 25.729 1.00 88.38 80 ARG A O 1
ATOM 640 N N . ALA A 1 81 ? 12.562 -12.296 23.585 1.00 89.69 81 ALA A N 1
ATOM 641 C CA . ALA A 1 81 ? 12.543 -10.960 22.992 1.00 89.69 81 ALA A CA 1
ATOM 642 C C . ALA A 1 81 ? 11.328 -10.148 23.472 1.00 89.69 81 ALA A C 1
ATOM 644 O O . ALA A 1 81 ? 11.480 -9.034 23.963 1.00 89.69 81 ALA A O 1
ATOM 645 N N . LEU A 1 82 ? 10.133 -10.749 23.414 1.00 90.69 82 LEU A N 1
ATOM 646 C CA . LEU A 1 82 ? 8.876 -10.151 23.881 1.00 90.69 82 LEU A CA 1
ATOM 647 C C . LEU A 1 82 ? 8.836 -9.924 25.403 1.00 90.69 82 LEU A C 1
ATOM 649 O O . LEU A 1 82 ? 8.033 -9.126 25.878 1.00 90.69 82 LEU A O 1
ATOM 653 N N . ASP A 1 83 ? 9.678 -10.619 26.169 1.00 91.00 83 ASP A N 1
ATOM 654 C CA . ASP A 1 83 ? 9.882 -10.409 27.610 1.00 91.00 83 ASP A CA 1
ATOM 655 C C . ASP A 1 83 ? 10.953 -9.337 27.911 1.00 91.00 83 ASP A C 1
ATOM 657 O O . ASP A 1 83 ? 11.296 -9.102 29.071 1.00 91.00 83 ASP A O 1
ATOM 661 N N . GLY A 1 84 ? 11.493 -8.673 26.881 1.00 89.44 84 GLY A N 1
ATOM 662 C CA . GLY A 1 84 ? 12.496 -7.612 27.010 1.00 89.44 84 GLY A CA 1
ATOM 663 C C . GLY A 1 84 ? 13.920 -8.124 27.247 1.00 89.44 84 GLY A C 1
ATOM 664 O O . GLY A 1 84 ? 14.797 -7.367 27.675 1.00 89.44 84 GLY A O 1
ATOM 665 N N . HIS A 1 85 ? 14.172 -9.412 27.004 1.00 89.94 85 HIS A N 1
ATOM 666 C CA . HIS A 1 85 ? 15.514 -9.970 27.085 1.00 89.94 85 HIS A CA 1
ATOM 667 C C . HIS A 1 85 ? 16.320 -9.693 25.820 1.00 89.94 85 HIS A C 1
ATOM 669 O O . HIS A 1 85 ? 15.790 -9.554 24.722 1.00 89.94 85 HIS A O 1
ATOM 675 N N . GLU A 1 86 ? 17.636 -9.685 25.998 1.00 89.38 86 GLU A N 1
ATOM 676 C CA . GLU A 1 86 ? 18.591 -9.576 24.905 1.00 89.38 86 GLU A CA 1
ATOM 677 C C . GLU A 1 86 ? 18.586 -10.868 24.072 1.00 89.38 86 GLU A C 1
ATOM 679 O O . GLU A 1 86 ? 18.717 -11.979 24.614 1.00 89.38 86 GLU A O 1
ATOM 684 N N . VAL A 1 87 ? 18.376 -10.711 22.768 1.00 86.75 87 VAL A N 1
ATOM 685 C CA . VAL A 1 87 ? 18.255 -11.778 21.766 1.00 86.75 87 VAL A CA 1
ATOM 686 C C . VAL A 1 87 ? 18.926 -11.342 20.470 1.00 86.75 87 VAL A C 1
ATOM 688 O O . VAL A 1 87 ? 19.364 -10.207 20.363 1.00 86.75 87 VAL A O 1
ATOM 691 N N . TYR A 1 88 ? 19.012 -12.232 19.487 1.00 85.19 88 TYR A N 1
ATOM 692 C CA . TYR A 1 88 ? 19.601 -11.897 18.196 1.00 85.19 88 TYR A CA 1
ATOM 693 C C . TYR A 1 88 ? 18.901 -10.690 17.537 1.00 85.19 88 TYR A C 1
ATOM 695 O O . TYR A 1 88 ? 17.669 -10.663 17.481 1.00 85.19 88 TYR A O 1
ATOM 703 N N . SER A 1 89 ? 19.663 -9.724 17.017 1.00 82.94 89 SER A N 1
ATOM 704 C CA . SER A 1 89 ? 19.137 -8.470 16.449 1.00 82.94 89 SER A CA 1
ATOM 705 C C . SER A 1 89 ? 18.136 -8.692 15.315 1.00 82.94 89 SER A C 1
ATOM 707 O O . SER A 1 89 ? 17.141 -7.982 15.217 1.00 82.94 89 SER A O 1
ATOM 709 N N . GLY A 1 90 ? 18.286 -9.735 14.496 1.00 79.81 90 GLY A N 1
ATOM 710 C CA . GLY A 1 90 ? 17.287 -10.061 13.467 1.00 79.81 90 GLY A CA 1
ATOM 711 C C . GLY A 1 90 ? 15.918 -10.486 14.020 1.00 79.81 90 GLY A C 1
ATOM 712 O O . GLY A 1 90 ? 14.911 -10.293 13.346 1.00 79.81 90 GLY A O 1
ATOM 713 N N . ILE A 1 91 ? 15.840 -11.009 15.253 1.00 85.06 91 ILE A N 1
ATOM 714 C CA . ILE A 1 91 ? 14.549 -11.266 15.922 1.00 85.06 91 ILE A CA 1
ATOM 715 C C . ILE A 1 91 ? 13.902 -9.943 16.332 1.00 85.06 91 ILE A C 1
ATOM 717 O O . ILE A 1 91 ? 12.694 -9.787 16.171 1.00 85.06 91 ILE A O 1
ATOM 721 N N . VAL A 1 92 ? 14.699 -8.993 16.830 1.00 88.75 92 VAL A N 1
ATOM 722 C CA . VAL A 1 92 ? 14.221 -7.646 17.170 1.00 88.75 92 VAL A CA 1
ATOM 723 C C . VAL A 1 92 ? 13.697 -6.945 15.918 1.00 88.75 92 VAL A C 1
ATOM 725 O O . VAL A 1 92 ? 12.538 -6.544 15.906 1.00 88.75 92 VAL A O 1
ATOM 728 N N . HIS A 1 93 ? 14.471 -6.925 14.829 1.00 86.81 93 HIS A N 1
ATOM 729 C CA . HIS A 1 93 ? 14.033 -6.369 13.546 1.00 86.81 93 HIS A CA 1
ATOM 730 C C . HIS A 1 93 ? 12.759 -7.034 13.013 1.00 86.81 93 HIS A C 1
ATOM 732 O O . HIS A 1 93 ? 11.862 -6.339 12.554 1.00 86.81 93 HIS A O 1
ATOM 738 N N . ALA A 1 94 ? 12.634 -8.364 13.094 1.00 87.25 94 ALA A N 1
ATOM 739 C CA . ALA A 1 94 ? 11.424 -9.055 12.644 1.00 87.25 94 ALA A CA 1
ATOM 740 C C . ALA A 1 94 ? 10.175 -8.637 13.442 1.00 87.25 94 ALA A C 1
ATOM 742 O O . ALA A 1 94 ? 9.096 -8.502 12.866 1.00 87.25 94 ALA A O 1
ATOM 743 N N . LEU A 1 95 ? 10.315 -8.421 14.753 1.00 91.75 95 LEU A N 1
ATOM 744 C CA . LEU A 1 95 ? 9.227 -7.953 15.613 1.00 91.75 95 LEU A CA 1
ATOM 745 C C . LEU A 1 95 ? 8.875 -6.487 15.331 1.00 91.75 95 LEU A C 1
ATOM 747 O O . LEU A 1 95 ? 7.693 -6.172 15.213 1.00 91.75 95 LEU A O 1
ATOM 751 N N . THR A 1 96 ? 9.872 -5.616 15.171 1.00 92.31 96 THR A N 1
ATOM 752 C CA . THR A 1 96 ? 9.656 -4.203 14.822 1.00 92.31 96 THR A CA 1
ATOM 753 C C . THR A 1 96 ? 9.017 -4.060 13.440 1.00 92.31 96 THR A C 1
ATOM 755 O O . THR A 1 96 ? 7.995 -3.397 13.312 1.00 92.31 96 THR A O 1
ATOM 758 N N . ASN A 1 97 ? 9.505 -4.791 12.432 1.00 90.00 97 ASN A N 1
ATOM 759 C CA . ASN A 1 97 ? 8.912 -4.806 11.092 1.00 90.00 97 ASN A CA 1
ATOM 760 C C . ASN A 1 97 ? 7.462 -5.306 11.108 1.00 90.00 97 ASN A C 1
ATOM 762 O O . ASN A 1 97 ? 6.622 -4.769 10.391 1.00 90.00 97 ASN A O 1
ATOM 766 N N . LEU A 1 98 ? 7.151 -6.328 11.918 1.00 92.19 98 LEU A N 1
ATOM 767 C CA . LEU A 1 98 ? 5.770 -6.783 12.080 1.00 92.19 98 LEU A CA 1
ATOM 768 C C . LEU A 1 98 ? 4.903 -5.695 12.719 1.00 92.19 98 LEU A C 1
ATOM 770 O O . LEU A 1 98 ? 3.782 -5.486 12.267 1.00 92.19 98 LEU A O 1
ATOM 774 N N . ARG A 1 99 ? 5.406 -5.005 13.750 1.00 93.56 99 ARG A N 1
ATOM 775 C CA . ARG A 1 99 ? 4.693 -3.901 14.405 1.00 93.56 99 ARG A CA 1
ATOM 776 C C . ARG A 1 99 ? 4.389 -2.795 13.399 1.00 93.56 99 ARG A C 1
ATOM 778 O O . ARG A 1 99 ? 3.242 -2.370 13.309 1.00 93.56 99 ARG A O 1
ATOM 785 N N . ASP A 1 100 ? 5.375 -2.393 12.605 1.00 91.25 100 ASP A N 1
ATOM 786 C CA . ASP A 1 100 ? 5.225 -1.321 11.621 1.00 91.25 100 ASP A CA 1
ATOM 787 C C . ASP A 1 100 ? 4.317 -1.722 10.450 1.00 91.25 100 ASP A C 1
ATOM 789 O O . ASP A 1 100 ? 3.479 -0.922 10.028 1.00 91.25 100 ASP A O 1
ATOM 793 N N . ASP A 1 101 ? 4.393 -2.965 9.952 1.00 91.50 101 ASP A N 1
ATOM 794 C CA . ASP A 1 101 ? 3.453 -3.440 8.922 1.00 91.50 101 ASP A CA 1
ATOM 795 C C . ASP A 1 101 ? 2.032 -3.596 9.479 1.00 91.50 101 ASP A C 1
ATOM 797 O O . ASP A 1 101 ? 1.065 -3.392 8.753 1.00 91.50 101 ASP A O 1
ATOM 801 N N . GLN A 1 102 ? 1.865 -3.905 10.767 1.00 92.56 102 GLN A N 1
ATOM 802 C CA . GLN A 1 102 ? 0.547 -3.939 11.410 1.00 92.56 102 GLN A CA 1
ATOM 803 C C . GLN A 1 102 ? -0.032 -2.546 11.651 1.00 92.56 102 GLN A C 1
ATOM 805 O O . GLN A 1 102 ? -1.237 -2.370 11.480 1.00 92.56 102 GLN A O 1
ATOM 810 N N . ALA A 1 103 ? 0.798 -1.562 11.999 1.00 91.75 103 ALA A N 1
ATOM 811 C CA . ALA A 1 103 ? 0.371 -0.171 12.123 1.00 91.75 103 ALA A CA 1
ATOM 812 C C . ALA A 1 103 ? -0.002 0.415 10.752 1.00 91.75 103 ALA A C 1
ATOM 814 O O . ALA A 1 103 ? -1.051 1.032 10.601 1.00 91.75 103 ALA A O 1
ATOM 815 N N . THR A 1 104 ? 0.823 0.176 9.730 1.00 90.31 104 THR A N 1
ATOM 816 C CA . THR A 1 104 ? 0.627 0.761 8.395 1.00 90.31 104 THR A CA 1
ATOM 817 C C . THR A 1 104 ? -0.338 -0.033 7.522 1.00 90.31 104 THR A C 1
ATOM 819 O O . THR A 1 104 ? -1.069 0.561 6.741 1.00 90.31 104 THR A O 1
ATOM 822 N N . ASN A 1 105 ? -0.405 -1.358 7.638 1.00 91.38 105 ASN A N 1
ATOM 823 C CA . ASN A 1 105 ? -1.255 -2.218 6.811 1.00 91.38 105 ASN A CA 1
ATOM 824 C C . ASN A 1 105 ? -2.119 -3.182 7.650 1.00 91.38 105 ASN A C 1
ATOM 826 O O . ASN A 1 105 ? -2.127 -4.394 7.392 1.00 91.38 105 ASN A O 1
ATOM 830 N N . PRO A 1 106 ? -2.916 -2.680 8.613 1.00 92.38 106 PRO A N 1
ATOM 831 C CA . PRO A 1 106 ? -3.670 -3.523 9.544 1.00 92.38 106 PRO A CA 1
ATOM 832 C C . PRO A 1 106 ? -4.645 -4.478 8.837 1.00 92.38 106 PRO A C 1
ATOM 834 O O . PRO A 1 106 ? -4.851 -5.610 9.284 1.00 92.38 106 PRO A O 1
ATOM 837 N N . ALA A 1 107 ? -5.189 -4.075 7.683 1.00 91.06 107 ALA A N 1
ATOM 838 C CA . ALA A 1 107 ? -6.114 -4.878 6.882 1.00 91.06 107 ALA A CA 1
ATOM 839 C C . ALA A 1 107 ? -5.540 -6.241 6.437 1.00 91.06 107 ALA A C 1
ATOM 841 O O . ALA A 1 107 ? -6.304 -7.184 6.244 1.00 91.06 107 ALA A O 1
ATOM 842 N N . LYS A 1 108 ? -4.209 -6.390 6.313 1.00 89.62 108 LYS A N 1
ATOM 843 C CA . LYS A 1 108 ? -3.564 -7.670 5.946 1.00 89.62 108 LYS A CA 1
ATOM 844 C C . LYS A 1 108 ? -3.762 -8.767 6.999 1.00 89.62 108 LYS A C 1
ATOM 846 O O . LYS A 1 108 ? -3.654 -9.952 6.685 1.00 89.62 108 LYS A O 1
ATOM 851 N N . TYR A 1 109 ? -4.011 -8.377 8.248 1.00 87.62 109 TYR A N 1
ATOM 852 C CA . TYR A 1 109 ? -3.979 -9.263 9.414 1.00 87.62 109 TYR A CA 1
ATOM 853 C C . TYR A 1 109 ? -5.351 -9.483 10.063 1.00 87.62 109 TYR A C 1
ATOM 855 O O . TYR A 1 109 ? -5.462 -10.242 11.035 1.00 87.62 109 TYR A O 1
ATOM 863 N N . LEU A 1 110 ? -6.381 -8.825 9.533 1.00 86.62 110 LEU A N 1
ATOM 864 C CA . LEU A 1 110 ? -7.761 -8.888 9.993 1.00 86.62 110 LEU A CA 1
ATOM 865 C C . LEU A 1 110 ? -8.632 -9.667 8.992 1.00 86.62 110 LEU A C 1
ATOM 867 O O . LEU A 1 110 ? -8.252 -9.821 7.829 1.00 86.62 110 LEU A O 1
ATOM 871 N N . PRO A 1 111 ? -9.795 -10.187 9.422 1.00 83.12 111 PRO A N 1
ATOM 872 C CA . PRO A 1 111 ? -10.776 -10.759 8.509 1.00 83.12 111 PRO A CA 1
ATOM 873 C C . PRO A 1 111 ? -11.151 -9.756 7.413 1.00 83.12 111 PRO A C 1
ATOM 875 O O . PRO A 1 111 ? -11.356 -8.578 7.690 1.00 83.12 111 PRO A O 1
ATOM 878 N N . LYS A 1 112 ? -11.258 -10.229 6.166 1.00 78.62 112 LYS A N 1
ATOM 879 C CA . LYS A 1 112 ? -11.662 -9.380 5.031 1.00 78.62 112 LYS A CA 1
ATOM 880 C C . LYS A 1 112 ? -13.115 -8.921 5.131 1.00 78.62 112 LYS A C 1
ATOM 882 O O . LYS A 1 112 ? -13.459 -7.856 4.636 1.00 78.62 112 LYS A O 1
ATOM 887 N N . GLU A 1 113 ? -13.955 -9.749 5.744 1.00 83.31 113 GLU A N 1
ATOM 888 C CA . GLU A 1 113 ? -15.387 -9.524 5.883 1.00 83.31 113 GLU A CA 1
ATOM 889 C C . GLU A 1 113 ? -15.763 -9.458 7.363 1.00 83.31 113 GLU A C 1
ATOM 891 O O . GLU A 1 113 ? -15.158 -10.129 8.211 1.00 83.31 113 GLU A O 1
ATOM 896 N N . GLY A 1 114 ? -16.771 -8.637 7.658 1.00 84.00 114 GLY A N 1
ATOM 897 C CA . GLY A 1 114 ? -17.331 -8.505 8.997 1.00 84.00 114 GLY A CA 1
ATOM 898 C C . GLY A 1 114 ? -18.049 -9.767 9.484 1.00 84.00 114 GLY A C 1
ATOM 899 O O . GLY A 1 114 ? -18.060 -10.790 8.795 1.00 84.00 114 GLY A O 1
ATOM 900 N N . PRO A 1 115 ? -18.651 -9.714 10.682 1.00 83.44 115 PRO A N 1
ATOM 901 C CA . PRO A 1 115 ? -19.383 -10.844 11.238 1.00 83.44 115 PRO A CA 1
ATOM 902 C C . PRO A 1 115 ? -20.515 -11.276 10.293 1.00 83.44 115 PRO A C 1
ATOM 904 O O . PRO A 1 115 ? -21.449 -10.520 10.035 1.00 83.44 115 PRO A O 1
ATOM 907 N N . GLY A 1 116 ? -20.412 -12.496 9.759 1.00 81.75 116 GLY A N 1
ATOM 908 C CA . GLY A 1 116 ? -21.406 -13.086 8.860 1.00 81.75 116 GLY A CA 1
ATOM 909 C C . GLY A 1 116 ? -22.616 -13.683 9.589 1.00 81.75 116 GLY A C 1
ATOM 910 O O . GLY A 1 116 ? -22.908 -13.364 10.749 1.00 81.75 116 GLY A O 1
ATOM 911 N N . GLU A 1 117 ? -23.322 -14.593 8.909 1.00 80.12 117 GLU A N 1
ATOM 912 C CA . GLU A 1 117 ? -24.453 -15.322 9.501 1.00 80.12 117 GLU A CA 1
ATOM 913 C C . GLU A 1 117 ? -23.999 -16.205 10.676 1.00 80.12 117 GLU A C 1
ATOM 915 O O . GLU A 1 117 ? -24.589 -16.126 11.755 1.00 80.12 117 GLU A O 1
ATOM 920 N N . ASP A 1 118 ? -22.904 -16.962 10.528 1.00 84.06 118 ASP A N 1
ATOM 921 C CA . ASP A 1 118 ? -22.315 -17.741 11.627 1.00 84.06 118 ASP A CA 1
ATOM 922 C C . ASP A 1 118 ? -21.309 -16.909 12.438 1.00 84.06 118 ASP A C 1
ATOM 924 O O . ASP A 1 118 ? -20.091 -16.929 12.231 1.00 84.06 118 ASP A O 1
ATOM 928 N N . LEU A 1 119 ? -21.841 -16.158 13.405 1.00 81.62 119 LEU A N 1
ATOM 929 C CA . LEU A 1 119 ? -21.038 -15.351 14.320 1.00 81.62 119 LEU A CA 1
ATOM 930 C C . LEU A 1 119 ? -20.083 -16.201 15.174 1.00 81.62 119 LEU A C 1
ATOM 932 O O . LEU A 1 119 ? -19.013 -15.721 15.541 1.00 81.62 119 LEU A O 1
ATOM 936 N N . ALA A 1 120 ? -20.441 -17.445 15.507 1.00 77.81 120 ALA A N 1
ATOM 937 C CA . ALA A 1 120 ? -19.606 -18.292 16.354 1.00 77.81 120 ALA A CA 1
ATOM 938 C C . ALA A 1 120 ? -18.363 -18.774 15.595 1.00 77.81 120 ALA A C 1
ATOM 940 O O . ALA A 1 120 ? -17.258 -18.702 16.135 1.00 77.81 120 ALA A O 1
ATOM 941 N N . GLU A 1 121 ? -18.528 -19.205 14.342 1.00 80.50 121 GLU A N 1
ATOM 942 C CA . GLU A 1 121 ? -17.413 -19.554 13.458 1.00 80.50 121 GLU A CA 1
ATOM 943 C C . GLU A 1 121 ? -16.515 -18.340 13.190 1.00 80.50 121 GLU A C 1
ATOM 945 O O . GLU A 1 121 ? -15.293 -18.429 13.324 1.00 80.50 121 GLU A O 1
ATOM 950 N N . TRP A 1 122 ? -17.108 -17.176 12.906 1.00 82.75 122 TRP A N 1
ATOM 951 C CA . TRP A 1 122 ? -16.339 -15.954 12.673 1.00 82.75 122 TRP A CA 1
ATOM 952 C C . TRP A 1 122 ? -15.528 -15.542 13.913 1.00 82.75 122 TRP A C 1
ATOM 954 O O . TRP A 1 122 ? -14.325 -15.284 13.817 1.00 82.75 122 TRP A O 1
ATOM 964 N N . MET A 1 123 ? -16.149 -15.574 15.097 1.00 79.12 123 MET A N 1
ATOM 965 C CA . MET A 1 123 ? -15.505 -15.249 16.375 1.00 79.12 123 MET A CA 1
ATOM 966 C C . MET A 1 123 ? -14.468 -16.280 16.824 1.00 79.12 123 MET A C 1
ATOM 968 O O . MET A 1 123 ? -13.598 -15.944 17.632 1.00 79.12 123 MET A O 1
ATOM 972 N N . ALA A 1 124 ? -14.486 -17.507 16.292 1.00 77.38 124 ALA A N 1
ATOM 973 C CA . ALA A 1 124 ? -13.465 -18.514 16.582 1.00 77.38 124 ALA A CA 1
ATOM 974 C C . ALA A 1 124 ? -12.041 -18.003 16.277 1.00 77.38 124 ALA A C 1
ATOM 976 O O . ALA A 1 124 ? -11.086 -18.377 16.965 1.00 77.38 124 ALA A O 1
ATOM 977 N N . GLN A 1 125 ? -11.907 -17.078 15.318 1.00 75.38 125 GLN A N 1
ATOM 978 C CA . GLN A 1 125 ? -10.652 -16.410 14.950 1.00 75.38 125 GLN A CA 1
ATOM 979 C C . GLN A 1 125 ? -10.070 -15.545 16.081 1.00 75.38 125 GLN A C 1
ATOM 981 O O . GLN A 1 125 ? -8.852 -15.372 16.179 1.00 75.38 125 GLN A O 1
ATOM 986 N N . PHE A 1 126 ? -10.930 -15.041 16.969 1.00 75.56 126 PHE A N 1
ATOM 987 C CA . PHE A 1 126 ? -10.568 -14.188 18.100 1.00 75.56 126 PHE A CA 1
ATOM 988 C C . PHE A 1 126 ? -10.864 -14.839 19.459 1.00 75.56 126 PHE A C 1
ATOM 990 O O . PHE A 1 126 ? -10.604 -14.232 20.494 1.00 75.56 126 PHE A O 1
ATOM 997 N N . ALA A 1 127 ? -11.354 -16.083 19.487 1.00 63.56 127 ALA A N 1
ATOM 998 C CA . ALA A 1 127 ? -11.871 -16.760 20.683 1.00 63.56 127 ALA A CA 1
ATOM 999 C C . ALA A 1 127 ? -10.869 -16.899 21.838 1.00 63.56 127 ALA A C 1
ATOM 1001 O O . ALA A 1 127 ? -11.260 -17.109 22.984 1.00 63.56 127 ALA A O 1
ATOM 1002 N N . LYS A 1 128 ? -9.566 -16.819 21.546 1.00 68.62 128 LYS A N 1
ATOM 1003 C CA . LYS A 1 128 ? -8.509 -16.866 22.565 1.00 68.62 128 LYS A CA 1
ATOM 1004 C C . LYS A 1 128 ? -8.240 -15.504 23.212 1.00 68.62 128 LYS A C 1
ATOM 1006 O O . LYS A 1 128 ? -7.403 -15.440 24.110 1.00 68.62 128 LYS A O 1
ATOM 1011 N N . ALA A 1 129 ? -8.912 -14.434 22.778 1.00 71.75 129 ALA A N 1
ATOM 1012 C CA . ALA A 1 129 ? -8.688 -13.107 23.329 1.00 71.75 129 ALA A CA 1
ATOM 1013 C C . ALA A 1 129 ? -9.353 -12.934 24.679 1.00 71.75 129 ALA A C 1
ATOM 1015 O O . ALA A 1 129 ? -10.559 -13.099 24.844 1.00 71.75 129 ALA A O 1
ATOM 1016 N N . THR A 1 130 ? -8.535 -12.588 25.664 1.00 70.25 130 THR A N 1
ATOM 1017 C CA . THR A 1 130 ? -8.978 -12.406 27.043 1.00 70.25 130 THR A CA 1
ATOM 1018 C C . THR A 1 130 ? -9.739 -11.098 27.238 1.00 70.25 130 THR A C 1
ATOM 1020 O O . THR A 1 130 ? -10.535 -11.012 28.169 1.00 70.25 130 THR A O 1
ATOM 1023 N N . TRP A 1 131 ? -9.553 -10.114 26.353 1.00 78.81 131 TRP A N 1
ATOM 1024 C CA . TRP A 1 131 ? -10.204 -8.806 26.435 1.00 78.81 131 TRP A CA 1
ATOM 1025 C C . TRP A 1 131 ? -11.686 -8.817 26.044 1.00 78.81 131 TRP A C 1
ATOM 1027 O O . TRP A 1 131 ? -12.418 -7.942 26.498 1.00 78.81 131 TRP A O 1
ATOM 1037 N N . TRP A 1 132 ? -12.167 -9.824 25.301 1.00 77.81 132 TRP A N 1
ATOM 1038 C CA . TRP A 1 132 ? -13.586 -9.933 24.921 1.00 77.81 132 TRP A CA 1
ATOM 1039 C C . TRP A 1 132 ? -14.527 -9.912 26.116 1.00 77.81 132 TRP A C 1
ATOM 1041 O O . TRP A 1 132 ? -15.612 -9.349 26.044 1.00 77.81 132 TRP A O 1
ATOM 1051 N N . TYR A 1 133 ? -14.104 -10.519 27.223 1.00 72.94 133 TYR A N 1
ATOM 1052 C CA . TYR A 1 133 ? -14.891 -10.537 28.445 1.00 72.94 133 TYR A CA 1
ATOM 1053 C C . TYR A 1 133 ? -15.183 -9.124 28.961 1.00 72.94 133 TYR A C 1
ATOM 1055 O O . TYR A 1 133 ? -16.313 -8.824 29.328 1.00 72.94 133 TYR A O 1
ATOM 1063 N N . ASN A 1 134 ? -14.164 -8.264 28.946 1.00 75.88 134 ASN A N 1
ATOM 1064 C CA . ASN A 1 134 ? -14.282 -6.884 29.402 1.00 75.88 134 ASN A CA 1
ATOM 1065 C C . ASN A 1 134 ? -15.014 -6.017 28.373 1.00 75.88 134 ASN A C 1
ATOM 1067 O O . ASN A 1 134 ? -15.765 -5.133 28.758 1.00 75.88 134 ASN A O 1
ATOM 1071 N N . LEU A 1 135 ? -14.795 -6.267 27.077 1.00 76.06 135 LEU A N 1
ATOM 1072 C CA . LEU A 1 135 ? -15.414 -5.494 26.001 1.00 76.06 135 LEU A CA 1
ATOM 1073 C C . LEU A 1 135 ? -16.923 -5.734 25.907 1.00 76.06 135 LEU A C 1
ATOM 1075 O O . LEU A 1 135 ? -17.680 -4.792 25.707 1.00 76.06 135 LEU A O 1
ATOM 1079 N N . LEU A 1 136 ? -17.353 -6.993 26.011 1.00 75.06 136 LEU A N 1
ATOM 1080 C CA . LEU A 1 136 ? -18.759 -7.349 25.838 1.00 75.06 136 LEU A CA 1
ATOM 1081 C C . LEU A 1 136 ? -19.598 -7.035 27.087 1.00 75.06 136 LEU A C 1
ATOM 1083 O O . LEU A 1 136 ? -20.816 -6.958 26.970 1.00 75.06 136 LEU A O 1
ATOM 1087 N N . ASP A 1 137 ? -18.953 -6.879 28.254 1.00 71.94 137 ASP A N 1
ATOM 1088 C CA . ASP A 1 137 ? -19.566 -6.571 29.560 1.00 71.94 137 ASP A CA 1
ATOM 1089 C C . ASP A 1 137 ? -20.851 -7.372 29.838 1.00 71.94 137 ASP A C 1
ATOM 1091 O O . ASP A 1 137 ? -21.885 -6.865 30.273 1.00 71.94 137 ASP A O 1
ATOM 1095 N N . LEU A 1 138 ? -20.813 -8.665 29.513 1.00 72.31 138 LEU A N 1
ATOM 1096 C CA . LEU A 1 138 ? -21.974 -9.539 29.629 1.00 72.31 138 LEU A CA 1
ATOM 1097 C C . LEU A 1 138 ? -22.050 -10.132 31.035 1.00 72.31 138 LEU A C 1
ATOM 1099 O O . LEU A 1 138 ? -21.034 -10.528 31.608 1.00 72.31 138 LEU A O 1
ATOM 1103 N N . GLU A 1 139 ? -23.270 -10.327 31.545 1.00 70.00 139 GLU A N 1
ATOM 1104 C CA . GLU A 1 139 ? -23.548 -11.055 32.794 1.00 70.00 139 GLU A CA 1
ATOM 1105 C C . GLU A 1 139 ? -23.295 -12.574 32.654 1.00 70.00 139 GLU A C 1
ATOM 1107 O O . GLU A 1 139 ? -24.172 -13.420 32.849 1.00 70.00 139 GLU A O 1
ATOM 1112 N N . MET A 1 140 ? -22.087 -12.969 32.269 1.00 72.44 140 MET A N 1
ATOM 1113 C CA . MET A 1 140 ? -21.673 -14.364 32.187 1.00 72.44 140 MET A CA 1
ATOM 1114 C C . MET A 1 140 ? -20.233 -14.523 32.641 1.00 72.44 140 MET A C 1
ATOM 1116 O O . MET A 1 140 ? -19.543 -13.552 32.886 1.00 72.44 140 MET A O 1
ATOM 1120 N N . THR A 1 141 ? -19.767 -15.761 32.787 1.00 77.06 141 THR A N 1
ATOM 1121 C CA . THR A 1 141 ? -18.359 -16.022 33.101 1.00 77.06 141 THR A CA 1
ATOM 1122 C C . THR A 1 141 ? -17.539 -16.121 31.818 1.00 77.06 141 THR A C 1
ATOM 1124 O O . THR A 1 141 ? -18.024 -16.630 30.806 1.00 77.06 141 THR A O 1
ATOM 1127 N N . GLN A 1 142 ? -16.260 -15.741 31.872 1.00 75.94 142 GLN A N 1
ATOM 1128 C CA . GLN A 1 142 ? -15.320 -15.875 30.749 1.00 75.94 142 GLN A CA 1
ATOM 1129 C C . GLN A 1 142 ? -15.277 -17.303 30.172 1.00 75.94 142 GLN A C 1
ATOM 1131 O O . GLN A 1 142 ? -15.187 -17.497 28.964 1.00 75.94 142 GLN A O 1
ATOM 1136 N N . SER A 1 143 ? -15.416 -18.321 31.027 1.00 76.44 143 SER A N 1
ATOM 1137 C CA . SER A 1 143 ? -15.500 -19.727 30.608 1.00 76.44 143 SER A CA 1
ATOM 1138 C C . SER A 1 143 ? -16.722 -20.010 29.721 1.00 76.44 143 SER A C 1
ATOM 1140 O O . SER A 1 143 ? -16.620 -20.724 28.724 1.00 76.44 143 SER A O 1
ATOM 1142 N N . THR A 1 144 ? -17.871 -19.410 30.047 1.00 75.94 144 THR A N 1
ATOM 1143 C CA . THR A 1 144 ? -19.114 -19.553 29.273 1.00 75.94 144 THR A CA 1
ATOM 1144 C C . THR A 1 144 ? -18.997 -18.866 27.913 1.00 75.94 144 THR A C 1
ATOM 1146 O O . THR A 1 144 ? -19.402 -19.440 26.903 1.00 75.94 144 THR A O 1
ATOM 1149 N N . LEU A 1 145 ? -18.381 -17.681 27.883 1.00 75.12 145 LEU A N 1
ATOM 1150 C CA . LEU A 1 145 ? -18.106 -16.921 26.664 1.00 75.12 145 LEU A CA 1
ATOM 1151 C C . LEU A 1 145 ? -17.166 -17.695 25.718 1.00 75.12 145 LEU A C 1
ATOM 1153 O O . LEU A 1 145 ? -17.485 -17.915 24.553 1.00 75.12 145 LEU A O 1
ATOM 1157 N N . ASN A 1 146 ? -16.060 -18.224 26.249 1.00 75.94 146 ASN A N 1
ATOM 1158 C CA . ASN A 1 146 ? -15.099 -19.026 25.483 1.00 75.94 146 ASN A CA 1
ATOM 1159 C C . ASN A 1 146 ? -15.716 -20.335 24.956 1.00 75.94 146 ASN A C 1
ATOM 1161 O O . ASN A 1 146 ? -15.407 -20.786 23.850 1.00 75.94 146 ASN A O 1
ATOM 1165 N N . ALA A 1 147 ? -16.597 -20.972 25.734 1.00 75.56 147 ALA A N 1
ATOM 1166 C CA . ALA A 1 147 ? -17.333 -22.154 25.287 1.00 75.56 147 ALA A CA 1
ATOM 1167 C C . ALA A 1 147 ? -18.290 -21.825 24.130 1.00 75.56 147 ALA A C 1
ATOM 1169 O O . ALA A 1 147 ? -18.464 -22.636 23.220 1.00 75.56 147 ALA A O 1
ATOM 1170 N N . TRP A 1 148 ? -18.885 -20.633 24.142 1.00 75.69 148 TRP A N 1
ATOM 1171 C CA . TRP A 1 148 ? -19.739 -20.166 23.058 1.00 75.69 148 TRP A CA 1
ATOM 1172 C C . TRP A 1 148 ? -18.931 -19.873 21.784 1.00 75.69 148 TRP A C 1
ATOM 1174 O O . TRP A 1 148 ? -19.242 -20.458 20.750 1.00 75.69 148 TRP A O 1
ATOM 1184 N N . PHE A 1 149 ? -17.828 -19.115 21.872 1.00 73.94 149 PHE A N 1
ATOM 1185 C CA . PHE A 1 149 ? -16.938 -18.844 20.727 1.00 73.94 149 PHE A CA 1
ATOM 1186 C C . PHE A 1 149 ? -16.286 -20.094 20.121 1.00 73.94 149 PHE A C 1
ATOM 1188 O O . PHE A 1 149 ? -15.866 -20.085 18.973 1.00 73.94 149 PHE A O 1
ATOM 1195 N N . SER A 1 150 ? -16.183 -21.185 20.882 1.00 70.62 150 SER A N 1
ATOM 1196 C CA . SER A 1 150 ? -15.674 -22.471 20.381 1.00 70.62 150 SER A CA 1
ATOM 1197 C C . SER A 1 150 ? -16.765 -23.370 19.782 1.00 70.62 150 SER A C 1
ATOM 1199 O O . SER A 1 150 ? -16.551 -24.575 19.635 1.00 70.62 150 SER A O 1
ATOM 1201 N N . GLY A 1 151 ? -17.950 -22.820 19.488 1.00 67.94 151 GLY A N 1
ATOM 1202 C CA . GLY A 1 151 ? -19.070 -23.536 18.867 1.00 67.94 151 GLY A CA 1
ATOM 1203 C C . GLY A 1 151 ? -19.766 -24.544 19.789 1.00 67.94 151 GLY A C 1
ATOM 1204 O O . GLY A 1 151 ? -20.620 -25.313 19.351 1.00 67.94 151 GLY A O 1
ATOM 1205 N N . ARG A 1 152 ? -19.426 -24.574 21.087 1.00 68.94 152 ARG A N 1
ATOM 1206 C CA . ARG A 1 152 ? -20.063 -25.484 22.061 1.00 68.94 152 ARG A CA 1
ATOM 1207 C C . ARG A 1 152 ? -21.386 -24.927 22.598 1.00 68.94 152 ARG A C 1
ATOM 1209 O O . ARG A 1 152 ? -22.135 -25.654 23.252 1.00 68.94 152 ARG A O 1
ATOM 1216 N N . GLY A 1 153 ? -21.686 -23.656 22.326 1.00 63.62 153 GLY A N 1
ATOM 1217 C CA . GLY A 1 153 ? -22.970 -23.015 22.611 1.00 63.62 153 GLY A CA 1
ATOM 1218 C C . GLY A 1 153 ? -23.969 -23.203 21.465 1.00 63.62 153 GLY A C 1
ATOM 1219 O O . GLY A 1 153 ? -23.626 -23.006 20.311 1.00 63.62 153 GLY A O 1
ATOM 1220 N N . LYS A 1 154 ? -25.219 -23.581 21.773 1.00 59.53 154 LYS A N 1
ATOM 1221 C CA . LYS A 1 154 ? -26.237 -23.943 20.757 1.00 59.53 154 LYS A CA 1
ATOM 1222 C C . LYS A 1 154 ? -27.195 -22.820 20.342 1.00 59.53 154 LYS A C 1
ATOM 1224 O O . LYS A 1 154 ? -28.066 -23.056 19.513 1.00 59.53 154 LYS A O 1
ATOM 1229 N N . ARG A 1 155 ? -27.122 -21.643 20.965 1.00 67.50 155 ARG A N 1
ATOM 1230 C CA . ARG A 1 155 ? -28.005 -20.513 20.649 1.00 67.50 155 ARG A CA 1
ATOM 1231 C C . ARG A 1 155 ? -27.181 -19.273 20.390 1.00 67.50 155 ARG A C 1
ATOM 1233 O O . ARG A 1 155 ? -26.361 -18.893 21.226 1.00 67.50 155 ARG A O 1
ATOM 1240 N N . GLU A 1 156 ? -27.450 -18.669 19.247 1.00 67.56 156 GLU A N 1
ATOM 1241 C CA . GLU A 1 156 ? -27.049 -17.311 18.943 1.00 67.56 156 GLU A CA 1
ATOM 1242 C C . GLU A 1 156 ? -27.674 -16.346 19.954 1.00 67.56 156 GLU A C 1
ATOM 1244 O O . GLU A 1 156 ? -28.792 -16.557 20.440 1.00 67.56 156 GLU A O 1
ATOM 1249 N N . ARG A 1 157 ? -26.903 -15.329 20.319 1.00 74.75 157 ARG A N 1
ATOM 1250 C CA . ARG A 1 157 ? -27.232 -14.367 21.360 1.00 74.75 157 ARG A CA 1
ATOM 1251 C C . ARG A 1 157 ? -27.214 -12.967 20.741 1.00 74.75 157 ARG A C 1
ATOM 1253 O O . ARG A 1 157 ? -26.130 -12.511 20.382 1.00 74.75 157 ARG A O 1
ATOM 1260 N N . PRO A 1 158 ? -28.381 -12.321 20.561 1.00 81.81 158 PRO A N 1
ATOM 1261 C CA . PRO A 1 158 ? -28.471 -11.020 19.896 1.00 81.81 158 PRO A CA 1
ATOM 1262 C C . PRO A 1 158 ? -27.611 -9.931 20.552 1.00 81.81 158 PRO A C 1
ATOM 1264 O O . PRO A 1 158 ? -27.007 -9.133 19.852 1.00 81.81 158 PRO A O 1
ATOM 1267 N N . ASP A 1 159 ? -27.497 -9.960 21.880 1.00 81.94 159 ASP A N 1
ATOM 1268 C CA . ASP A 1 159 ? -26.650 -9.084 22.696 1.00 81.94 159 ASP A CA 1
ATOM 1269 C C . ASP A 1 159 ? -25.159 -9.216 22.353 1.00 81.94 159 ASP A C 1
ATOM 1271 O O . ASP A 1 159 ? -24.450 -8.219 22.237 1.00 81.94 159 ASP A O 1
ATOM 1275 N N . VAL A 1 160 ? -24.681 -10.444 22.129 1.00 81.69 160 VAL A N 1
ATOM 1276 C CA . VAL A 1 160 ? -23.294 -10.686 21.698 1.00 81.69 160 VAL A CA 1
ATOM 1277 C C . VAL A 1 160 ? -23.081 -10.161 20.280 1.00 81.69 160 VAL A C 1
ATOM 1279 O O . VAL A 1 160 ? -22.052 -9.547 20.008 1.00 81.69 160 VAL A O 1
ATOM 1282 N N . ARG A 1 161 ? -24.045 -10.392 19.380 1.00 86.62 161 ARG A N 1
ATOM 1283 C CA . ARG A 1 161 ? -23.965 -9.928 17.990 1.00 86.62 161 ARG A CA 1
ATOM 1284 C C . ARG A 1 161 ? -23.874 -8.411 17.912 1.00 86.62 161 ARG A C 1
ATOM 1286 O O . ARG A 1 161 ? -22.948 -7.912 17.286 1.00 86.62 161 ARG A O 1
ATOM 1293 N N . GLU A 1 162 ? -24.777 -7.705 18.583 1.00 87.44 162 GLU A N 1
ATOM 1294 C CA . GLU A 1 162 ? -24.814 -6.241 18.584 1.00 87.44 162 GLU A CA 1
ATOM 1295 C C . GLU A 1 162 ? -23.476 -5.641 19.046 1.00 87.44 162 GLU A C 1
ATOM 1297 O O . GLU A 1 162 ? -22.935 -4.745 18.400 1.00 87.44 162 GLU A O 1
ATOM 1302 N N . GLN A 1 163 ? -22.887 -6.183 20.116 1.00 86.38 163 GLN A N 1
ATOM 1303 C CA . GLN A 1 163 ? -21.602 -5.702 20.631 1.00 86.38 163 GLN A CA 1
ATOM 1304 C C . GLN A 1 163 ? -20.425 -6.019 19.697 1.00 86.38 163 GLN A C 1
ATOM 1306 O O . GLN A 1 163 ? -19.532 -5.187 19.525 1.00 86.38 163 GLN A O 1
ATOM 1311 N N . VAL A 1 164 ? -20.413 -7.200 19.069 1.00 87.88 164 VAL A N 1
ATOM 1312 C CA . VAL A 1 164 ? -19.380 -7.559 18.083 1.00 87.88 164 VAL A CA 1
ATOM 1313 C C . VAL A 1 164 ? -19.491 -6.683 16.836 1.00 87.88 164 VAL A C 1
ATOM 1315 O O . VAL A 1 164 ? -18.471 -6.216 16.335 1.00 87.88 164 VAL A O 1
ATOM 1318 N N . GLU A 1 1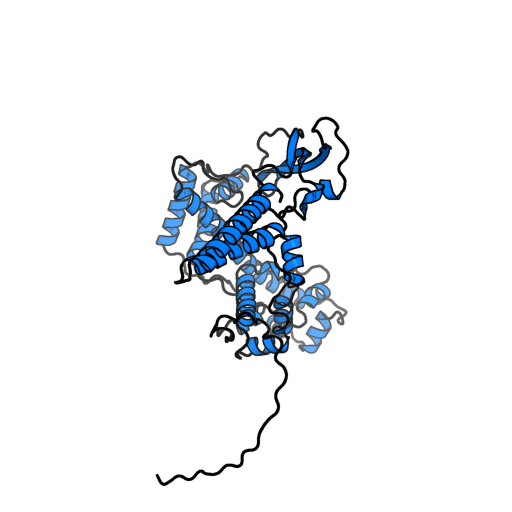65 ? -20.702 -6.415 16.354 1.00 89.81 165 GLU A N 1
ATOM 1319 C CA . GLU A 1 165 ? -20.941 -5.522 15.217 1.00 89.81 165 GLU A CA 1
ATOM 1320 C C . GLU A 1 165 ? -20.513 -4.083 15.537 1.00 89.81 165 GLU A C 1
ATOM 1322 O O . GLU A 1 165 ? -19.820 -3.457 14.734 1.00 89.81 165 GLU A O 1
ATOM 1327 N N . ALA A 1 166 ? -20.829 -3.578 16.734 1.00 89.81 166 ALA A N 1
ATOM 1328 C CA . ALA A 1 166 ? -20.397 -2.256 17.183 1.00 89.81 166 ALA A CA 1
ATOM 1329 C C . ALA A 1 166 ? -18.867 -2.144 17.307 1.00 89.81 166 ALA A C 1
ATOM 1331 O O . ALA A 1 166 ? -18.279 -1.133 16.919 1.00 89.81 166 ALA A O 1
ATOM 1332 N N . TRP A 1 167 ? -18.205 -3.179 17.830 1.00 90.25 167 TRP A N 1
ATOM 1333 C CA . TRP A 1 167 ? -16.744 -3.255 17.869 1.00 90.25 167 TRP A CA 1
ATOM 1334 C C . TRP A 1 167 ? -16.137 -3.298 16.464 1.00 90.25 167 TRP A C 1
ATOM 1336 O O . TRP A 1 167 ? -15.213 -2.539 16.170 1.00 90.25 167 TRP A O 1
ATOM 1346 N N . TRP A 1 168 ? -16.674 -4.146 15.585 1.00 91.38 168 TRP A N 1
ATOM 1347 C CA . TRP A 1 168 ? -16.177 -4.300 14.222 1.00 91.38 168 TRP A CA 1
ATOM 1348 C C . TRP A 1 168 ? -16.323 -3.012 13.414 1.00 91.38 168 TRP A C 1
ATOM 1350 O O . TRP A 1 168 ? -15.431 -2.681 12.638 1.00 91.38 168 TRP A O 1
ATOM 1360 N N . ALA A 1 169 ? -17.404 -2.257 13.622 1.00 91.75 169 ALA A N 1
ATOM 1361 C CA . ALA A 1 169 ? -17.593 -0.950 13.004 1.00 91.75 169 ALA A CA 1
ATOM 1362 C C . ALA A 1 169 ? -16.473 0.029 13.395 1.00 91.75 169 ALA A C 1
ATOM 1364 O O . ALA A 1 169 ? -15.853 0.619 12.514 1.00 91.75 169 ALA A O 1
ATOM 1365 N N . LYS A 1 170 ? -16.146 0.129 14.694 1.00 92.19 170 LYS A N 1
ATOM 1366 C CA . LYS A 1 170 ? -15.039 0.974 15.183 1.00 92.19 170 LYS A CA 1
ATOM 1367 C C . LYS A 1 170 ? -13.688 0.534 14.626 1.00 92.19 170 LYS A C 1
ATOM 1369 O O . LYS A 1 170 ? -12.893 1.364 14.198 1.00 92.19 170 LYS A O 1
ATOM 1374 N N . LEU A 1 171 ? -13.433 -0.776 14.612 1.00 92.25 171 LEU A N 1
ATOM 1375 C CA . LEU A 1 171 ? -12.204 -1.332 14.052 1.00 92.25 171 LEU A CA 1
ATOM 1376 C C . LEU A 1 171 ? -12.090 -1.039 12.552 1.00 92.25 171 LEU A C 1
ATOM 1378 O O . LEU A 1 171 ? -11.041 -0.605 12.091 1.00 92.25 171 LEU A O 1
ATOM 1382 N N . SER A 1 172 ? -13.170 -1.243 11.799 1.00 92.44 172 SER A N 1
ATOM 1383 C CA . SER A 1 172 ? -13.206 -0.999 10.354 1.00 92.44 172 SER A CA 1
ATOM 1384 C C . SER A 1 172 ? -12.989 0.475 10.022 1.00 92.44 172 SER A C 1
ATOM 1386 O O . SER A 1 172 ? -12.279 0.782 9.070 1.00 92.44 172 SER A O 1
ATOM 1388 N N . GLU A 1 173 ? -13.551 1.386 10.819 1.00 92.69 173 GLU A N 1
ATOM 1389 C CA . GLU A 1 173 ? -13.331 2.827 10.679 1.00 92.69 173 GLU A CA 1
ATOM 1390 C C . GLU A 1 173 ? -11.866 3.208 10.939 1.00 92.69 173 GLU A C 1
ATOM 1392 O O . GLU A 1 173 ? -11.260 3.901 10.121 1.00 92.69 173 GLU A O 1
ATOM 1397 N N . ALA A 1 174 ? -11.271 2.702 12.025 1.00 92.31 174 ALA A N 1
ATOM 1398 C CA . ALA A 1 174 ? -9.857 2.914 12.339 1.00 92.31 174 ALA A CA 1
ATOM 1399 C C . ALA A 1 174 ? -8.936 2.384 11.225 1.00 92.31 174 ALA A C 1
ATOM 1401 O O . ALA A 1 174 ? -8.017 3.077 10.790 1.00 92.31 174 ALA A O 1
ATOM 1402 N N . VAL A 1 175 ? -9.213 1.178 10.719 1.00 93.38 175 VAL A N 1
ATOM 1403 C CA . VAL A 1 175 ? -8.473 0.570 9.606 1.00 93.38 175 VAL A CA 1
ATOM 1404 C C . VAL A 1 175 ? -8.614 1.401 8.335 1.00 93.38 175 VAL A C 1
ATOM 1406 O O . VAL A 1 175 ? -7.605 1.720 7.709 1.00 93.38 175 VAL A O 1
ATOM 1409 N N . GLU A 1 176 ? -9.833 1.783 7.946 1.00 92.69 176 GLU A N 1
ATOM 1410 C CA . GLU A 1 176 ? -10.044 2.579 6.733 1.00 92.69 176 GLU A CA 1
ATOM 1411 C C . GLU A 1 176 ? -9.353 3.939 6.833 1.00 92.69 176 GLU A C 1
ATOM 1413 O O . GLU A 1 176 ? -8.811 4.420 5.841 1.00 92.69 176 GLU A O 1
ATOM 1418 N N . LEU A 1 177 ? -9.293 4.543 8.020 1.00 91.50 177 LEU A N 1
ATOM 1419 C CA . LEU A 1 177 ? -8.581 5.799 8.221 1.00 91.50 177 LEU A CA 1
ATOM 1420 C C . LEU A 1 177 ? -7.070 5.668 7.949 1.00 91.50 177 LEU A C 1
ATOM 1422 O O . LEU A 1 177 ? -6.513 6.502 7.230 1.00 91.50 177 LEU A O 1
ATOM 1426 N N . VAL A 1 178 ? -6.423 4.595 8.423 1.00 92.56 178 VAL A N 1
ATOM 1427 C CA . VAL A 1 178 ? -5.020 4.281 8.073 1.00 92.56 178 VAL A CA 1
ATOM 1428 C C . VAL A 1 178 ? -4.870 4.063 6.568 1.00 92.56 178 VAL A C 1
ATOM 1430 O O . VAL A 1 178 ? -3.961 4.604 5.935 1.00 92.56 178 VAL A O 1
ATOM 1433 N N . MET A 1 179 ? -5.784 3.306 5.958 1.00 92.31 179 MET A N 1
ATOM 1434 C CA . MET A 1 179 ? -5.728 3.027 4.522 1.00 92.31 179 MET A CA 1
ATOM 1435 C C . MET A 1 179 ? -5.891 4.304 3.687 1.00 92.31 179 MET A C 1
ATOM 1437 O O . MET A 1 179 ? -5.169 4.491 2.705 1.00 92.31 179 MET A O 1
ATOM 1441 N N . ARG A 1 180 ? -6.786 5.215 4.083 1.00 92.50 180 ARG A N 1
ATOM 1442 C CA . ARG A 1 180 ? -6.946 6.543 3.469 1.00 92.50 180 ARG A CA 1
ATOM 1443 C C . ARG A 1 180 ? -5.672 7.367 3.594 1.00 92.50 180 ARG A C 1
ATOM 1445 O O . ARG A 1 180 ? -5.184 7.866 2.581 1.00 92.50 180 ARG A O 1
ATOM 1452 N N . ARG A 1 181 ? -5.074 7.419 4.789 1.00 91.88 181 ARG A N 1
ATOM 1453 C CA . ARG A 1 181 ? -3.785 8.081 5.041 1.00 91.88 181 ARG A CA 1
ATOM 1454 C C . ARG A 1 181 ? -2.690 7.570 4.107 1.00 91.88 181 ARG A C 1
ATOM 1456 O O . ARG A 1 181 ? -2.004 8.372 3.482 1.00 91.88 181 ARG A O 1
ATOM 1463 N N . ASN A 1 182 ? -2.555 6.254 3.944 1.00 91.69 182 ASN A N 1
ATOM 1464 C CA . ASN A 1 182 ? -1.543 5.667 3.0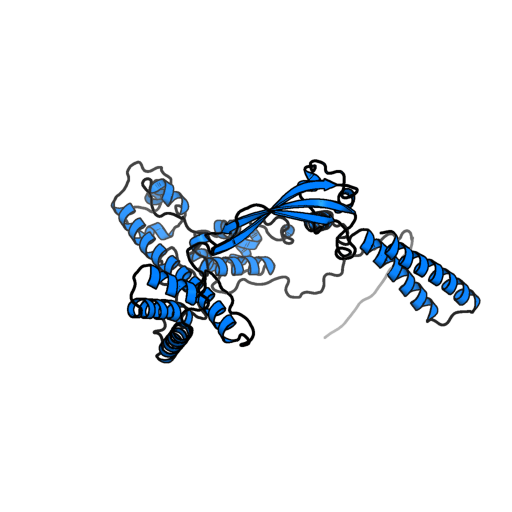59 1.00 91.69 182 ASN A CA 1
ATOM 1465 C C . ASN A 1 182 ? -1.794 5.971 1.579 1.00 91.69 182 ASN A C 1
ATOM 1467 O O . ASN A 1 182 ? -0.854 6.249 0.834 1.00 91.69 182 ASN A O 1
ATOM 1471 N N . ARG A 1 183 ? -3.059 5.946 1.135 1.00 92.75 183 ARG A N 1
ATOM 1472 C CA . ARG A 1 183 ? -3.417 6.358 -0.232 1.00 92.75 183 ARG A CA 1
ATOM 1473 C C . ARG A 1 183 ? -3.088 7.839 -0.453 1.00 92.75 183 ARG A C 1
ATOM 1475 O O . ARG A 1 183 ? -2.547 8.181 -1.502 1.00 92.75 183 ARG A O 1
ATOM 1482 N N . ALA A 1 184 ? -3.372 8.705 0.520 1.00 93.00 184 ALA A N 1
ATOM 1483 C CA . ALA A 1 184 ? -3.035 10.126 0.469 1.00 93.00 184 ALA A CA 1
ATOM 1484 C C . ALA A 1 184 ? -1.515 10.367 0.458 1.00 93.00 184 ALA A C 1
ATOM 1486 O O . ALA A 1 184 ? -1.033 11.181 -0.329 1.00 93.00 184 ALA A O 1
ATOM 1487 N N . GLU A 1 185 ? -0.748 9.614 1.251 1.00 91.75 185 GLU A N 1
ATOM 1488 C CA . GLU A 1 185 ? 0.716 9.645 1.217 1.00 91.75 185 GLU A CA 1
ATOM 1489 C C . GLU A 1 185 ? 1.255 9.262 -0.167 1.00 91.75 185 GLU A C 1
ATOM 1491 O O . GLU A 1 185 ? 2.075 9.987 -0.733 1.00 91.75 185 GLU A O 1
ATOM 1496 N N . ALA A 1 186 ? 0.781 8.149 -0.737 1.00 91.00 186 ALA A N 1
ATOM 1497 C CA . ALA A 1 186 ? 1.200 7.694 -2.061 1.00 91.00 186 ALA A CA 1
ATOM 1498 C C . ALA A 1 186 ? 0.930 8.765 -3.133 1.00 91.00 186 ALA A C 1
ATOM 1500 O O . ALA A 1 186 ? 1.829 9.118 -3.899 1.00 91.00 186 ALA A O 1
ATOM 1501 N N . ARG A 1 187 ? -0.270 9.361 -3.117 1.00 93.94 187 ARG A N 1
ATOM 1502 C CA . ARG A 1 187 ? -0.635 10.471 -4.009 1.00 93.94 187 ARG A CA 1
ATOM 1503 C C . ARG A 1 187 ? 0.250 11.705 -3.801 1.00 93.94 187 ARG A C 1
ATOM 1505 O O . ARG A 1 187 ? 0.644 12.339 -4.779 1.00 93.94 187 ARG A O 1
ATOM 1512 N N . SER A 1 188 ? 0.587 12.047 -2.552 1.00 91.06 188 SER A N 1
ATOM 1513 C CA . SER A 1 188 ? 1.455 13.191 -2.237 1.00 91.06 188 SER A CA 1
ATOM 1514 C C . SER A 1 188 ? 2.886 12.976 -2.725 1.00 91.06 188 SER A C 1
ATOM 1516 O O . SER A 1 188 ? 3.466 13.893 -3.300 1.00 91.06 188 SER A O 1
ATOM 1518 N N . ARG A 1 189 ? 3.450 11.773 -2.549 1.00 89.44 189 ARG A N 1
ATOM 1519 C CA . ARG A 1 189 ? 4.785 11.433 -3.070 1.00 89.44 189 ARG A CA 1
ATOM 1520 C C . ARG A 1 189 ? 4.831 11.556 -4.593 1.00 89.44 189 ARG A C 1
ATOM 1522 O O . ARG A 1 189 ? 5.797 12.099 -5.126 1.00 89.44 189 ARG A O 1
ATOM 1529 N N . HIS A 1 190 ? 3.778 11.105 -5.276 1.00 89.06 190 HIS A N 1
ATOM 1530 C CA . HIS A 1 190 ? 3.648 11.284 -6.719 1.00 89.06 190 HIS A CA 1
ATOM 1531 C C . HIS A 1 190 ? 3.593 12.770 -7.104 1.00 89.06 190 HIS A C 1
ATOM 1533 O O . HIS A 1 190 ? 4.376 13.208 -7.944 1.00 89.06 190 HIS A O 1
ATOM 1539 N N . HIS A 1 191 ? 2.732 13.570 -6.461 1.00 88.88 191 HIS A N 1
ATOM 1540 C CA . HIS A 1 191 ? 2.640 15.017 -6.718 1.00 88.88 191 HIS A CA 1
ATOM 1541 C C . HIS A 1 191 ? 3.988 15.722 -6.569 1.00 88.88 191 HIS A C 1
ATOM 1543 O O . HIS A 1 191 ? 4.407 16.432 -7.479 1.00 88.88 191 HIS A O 1
ATOM 1549 N N . ASP A 1 192 ? 4.702 15.469 -5.472 1.00 87.00 192 ASP A N 1
ATOM 1550 C CA . ASP A 1 192 ? 6.016 16.068 -5.224 1.00 87.00 192 ASP A CA 1
ATOM 1551 C C . ASP A 1 192 ? 7.048 15.668 -6.287 1.00 87.00 192 ASP A C 1
ATOM 1553 O O . ASP A 1 192 ? 7.932 16.461 -6.622 1.00 87.00 192 ASP A O 1
ATOM 1557 N N . SER A 1 193 ? 6.960 14.438 -6.804 1.00 85.31 193 SER A N 1
ATOM 1558 C CA . SER A 1 193 ? 7.838 13.961 -7.875 1.00 85.31 193 SER A CA 1
ATOM 1559 C C . SER A 1 193 ? 7.563 14.660 -9.208 1.00 85.31 193 SER A C 1
ATOM 1561 O O . SER A 1 193 ? 8.505 14.972 -9.935 1.00 85.31 193 SER A O 1
ATOM 1563 N N . GLU A 1 194 ? 6.300 14.982 -9.485 1.00 84.44 194 GLU A N 1
ATOM 1564 C CA . GLU A 1 194 ? 5.886 15.660 -10.712 1.00 84.44 194 GLU A CA 1
ATOM 1565 C C . GLU A 1 194 ? 6.174 17.165 -10.667 1.00 84.44 194 GLU A C 1
ATOM 1567 O O . GLU A 1 194 ? 6.654 17.721 -11.649 1.00 84.44 194 GLU A O 1
ATOM 1572 N N . VAL A 1 195 ? 5.977 17.825 -9.519 1.00 80.75 195 VAL A N 1
ATOM 1573 C CA . VAL A 1 195 ? 6.282 19.262 -9.354 1.00 80.75 195 VAL A CA 1
ATOM 1574 C C . VAL A 1 195 ? 7.780 19.558 -9.489 1.00 80.75 195 VAL A C 1
ATOM 1576 O O . VAL A 1 195 ? 8.165 20.610 -9.990 1.00 80.75 195 VAL A O 1
ATOM 1579 N N . LYS A 1 196 ? 8.650 18.641 -9.053 1.00 81.94 196 LYS A N 1
ATOM 1580 C CA . LYS A 1 196 ? 10.116 18.808 -9.131 1.00 81.94 196 LYS A CA 1
ATOM 1581 C C . LYS A 1 196 ? 10.696 18.482 -10.506 1.00 81.94 196 LYS A C 1
ATOM 1583 O O . LYS A 1 196 ? 11.917 18.520 -10.672 1.00 81.94 196 LYS A O 1
ATOM 1588 N N . ARG A 1 197 ? 9.855 18.087 -11.456 1.00 78.62 197 ARG A N 1
ATOM 1589 C CA . ARG A 1 197 ? 10.303 17.579 -12.741 1.00 78.62 197 ARG A CA 1
ATOM 1590 C C . ARG A 1 197 ? 10.660 18.713 -13.695 1.00 78.62 197 ARG A C 1
ATOM 1592 O O . ARG A 1 197 ? 10.083 19.793 -13.637 1.00 78.62 197 ARG A O 1
ATOM 1599 N N . ASP A 1 198 ? 11.641 18.453 -14.554 1.00 78.00 198 ASP A N 1
ATOM 1600 C CA . ASP A 1 198 ? 12.053 19.411 -15.576 1.00 78.00 198 ASP A CA 1
ATOM 1601 C C . ASP A 1 198 ? 10.901 19.664 -16.564 1.00 78.00 198 ASP A C 1
ATOM 1603 O O . ASP A 1 198 ? 10.159 18.746 -16.915 1.00 78.00 198 ASP A O 1
ATOM 1607 N N . GLU A 1 199 ? 10.765 20.898 -17.040 1.00 68.62 199 GLU A N 1
ATOM 1608 C CA . GLU A 1 199 ? 9.681 21.328 -17.936 1.00 68.62 199 GLU A CA 1
ATOM 1609 C C . GLU A 1 199 ? 9.694 20.583 -19.285 1.00 68.62 199 GLU A C 1
ATOM 1611 O O . GLU A 1 199 ? 8.676 20.479 -19.972 1.00 68.62 199 GLU A O 1
ATOM 1616 N N . TRP A 1 200 ? 10.855 20.039 -19.661 1.00 71.00 200 TRP A N 1
ATOM 1617 C CA . TRP A 1 200 ? 11.067 19.271 -20.891 1.00 71.00 200 TRP A CA 1
ATOM 1618 C C . TRP A 1 200 ? 10.627 17.809 -20.780 1.00 71.00 200 TRP A C 1
ATOM 1620 O O . TRP A 1 200 ? 10.513 17.106 -21.789 1.00 71.00 200 TRP A O 1
ATOM 1630 N N . ASP A 1 201 ? 10.359 17.354 -19.563 1.00 77.38 201 ASP A N 1
ATOM 1631 C CA . ASP A 1 201 ? 9.987 15.992 -19.252 1.00 77.38 201 ASP A CA 1
ATOM 1632 C C . ASP A 1 201 ? 8.461 15.870 -19.196 1.00 77.38 201 ASP A C 1
ATOM 1634 O O . ASP A 1 201 ? 7.778 16.544 -18.429 1.00 77.38 201 ASP A O 1
ATOM 1638 N N . LYS A 1 202 ? 7.889 14.973 -20.007 1.00 71.31 202 LYS A N 1
ATOM 1639 C CA . LYS A 1 202 ? 6.435 14.755 -19.988 1.00 71.31 202 LYS A CA 1
ATOM 1640 C C . LYS A 1 202 ? 5.993 14.252 -18.611 1.00 71.31 202 LYS A C 1
ATOM 1642 O O . LYS A 1 202 ? 6.609 13.289 -18.133 1.00 71.31 202 LYS A O 1
ATOM 1647 N N . PRO A 1 203 ? 4.900 14.791 -18.039 1.00 73.88 203 PRO A N 1
ATOM 1648 C CA . PRO A 1 203 ? 4.391 14.313 -16.765 1.00 73.88 203 PRO A CA 1
ATOM 1649 C C . PRO A 1 203 ? 4.111 12.807 -16.785 1.00 73.88 203 PRO A C 1
ATOM 1651 O O . PRO A 1 203 ? 3.654 12.267 -17.803 1.00 73.88 203 PRO A O 1
ATOM 1654 N N . ARG A 1 204 ? 4.436 12.107 -15.694 1.00 79.88 204 ARG A N 1
ATOM 1655 C CA . ARG A 1 204 ? 4.094 10.687 -15.543 1.00 79.88 204 ARG A CA 1
ATOM 1656 C C . ARG A 1 204 ? 2.631 10.586 -15.166 1.00 79.88 204 ARG A C 1
ATOM 1658 O O . ARG A 1 204 ? 2.112 11.336 -14.347 1.00 79.88 204 ARG A O 1
ATOM 1665 N N . ARG A 1 205 ? 1.965 9.632 -15.804 1.00 82.94 205 ARG A N 1
ATOM 1666 C CA . ARG A 1 205 ? 0.584 9.311 -15.492 1.00 82.94 205 ARG A CA 1
ATOM 1667 C C . ARG A 1 205 ? 0.581 8.089 -14.593 1.00 82.94 205 ARG A C 1
ATOM 1669 O O . ARG A 1 205 ? 1.054 7.035 -15.008 1.00 82.94 205 ARG A O 1
ATOM 1676 N N . GLU A 1 206 ? 0.033 8.239 -13.396 1.00 85.06 206 GLU A N 1
ATOM 1677 C CA . GLU A 1 206 ? -0.148 7.145 -12.447 1.00 85.06 206 GLU A CA 1
ATOM 1678 C C . GLU A 1 206 ? -1.603 7.062 -11.993 1.00 85.06 206 GLU A C 1
ATOM 1680 O O . GLU A 1 206 ? -2.254 8.077 -11.707 1.00 85.06 206 GLU A O 1
ATOM 1685 N N . ALA A 1 207 ? -2.118 5.833 -11.907 1.00 86.12 207 ALA A N 1
ATOM 1686 C CA . ALA A 1 207 ? -3.490 5.576 -11.480 1.00 86.12 207 ALA A CA 1
ATOM 1687 C C . ALA A 1 207 ? -3.736 6.050 -10.034 1.00 86.12 207 ALA A C 1
ATOM 1689 O O . ALA A 1 207 ? -4.819 6.527 -9.712 1.00 86.12 207 ALA A O 1
ATOM 1690 N N . MET A 1 208 ? -2.701 5.991 -9.189 1.00 88.00 208 MET A N 1
ATOM 1691 C CA . MET A 1 208 ? -2.731 6.386 -7.777 1.00 88.00 208 MET A CA 1
ATOM 1692 C C . MET A 1 208 ? -2.311 7.845 -7.529 1.00 88.00 208 MET A C 1
ATOM 1694 O O . MET A 1 208 ? -1.928 8.176 -6.413 1.00 88.00 208 MET A O 1
ATOM 1698 N N . SER A 1 209 ? -2.368 8.726 -8.533 1.00 93.06 209 SER A N 1
ATOM 1699 C CA . SER A 1 209 ? -2.046 10.156 -8.385 1.00 93.06 209 SER A CA 1
ATOM 1700 C C . SER A 1 209 ? -3.238 10.996 -7.903 1.00 93.06 209 SER A C 1
ATOM 1702 O O . SER A 1 209 ? -4.397 10.593 -8.038 1.00 93.06 209 SER A O 1
ATOM 1704 N N . TRP A 1 210 ? -2.962 12.192 -7.361 1.00 95.56 210 TRP A N 1
ATOM 1705 C CA . TRP A 1 210 ? -4.012 13.172 -7.052 1.00 95.56 210 TRP A CA 1
ATOM 1706 C C . TRP A 1 210 ? -4.781 13.605 -8.301 1.00 95.56 210 TRP A C 1
ATOM 1708 O O . TRP A 1 210 ? -6.005 13.663 -8.246 1.00 95.56 210 TRP A O 1
ATOM 1718 N N . ASP A 1 211 ? -4.098 13.833 -9.429 1.00 94.62 211 ASP A N 1
ATOM 1719 C CA . ASP A 1 211 ? -4.736 14.168 -10.704 1.00 94.62 211 ASP A CA 1
ATOM 1720 C C . ASP A 1 211 ? -5.788 13.128 -11.105 1.00 94.62 211 ASP A C 1
ATOM 1722 O O . ASP A 1 211 ? -6.941 13.477 -11.362 1.00 94.62 211 ASP A O 1
ATOM 1726 N N . THR A 1 212 ? -5.404 11.845 -11.122 1.00 94.12 212 THR A N 1
ATOM 1727 C CA . THR A 1 212 ? -6.315 10.752 -11.483 1.00 94.12 212 THR A CA 1
ATOM 1728 C C . THR A 1 212 ? -7.480 10.664 -10.504 1.00 94.12 212 THR A C 1
ATOM 1730 O O . THR A 1 212 ? -8.626 10.584 -10.933 1.00 94.12 212 THR A O 1
ATOM 1733 N N . TRP A 1 213 ? -7.211 10.721 -9.197 1.00 95.38 213 TRP A N 1
ATOM 1734 C CA . TRP A 1 213 ? -8.256 10.597 -8.182 1.00 95.38 213 TRP A CA 1
ATOM 1735 C C . TRP A 1 213 ? -9.261 11.758 -8.210 1.00 95.38 213 TRP A C 1
ATOM 1737 O O . TRP A 1 213 ? -10.460 11.517 -8.114 1.00 95.38 213 TRP A O 1
ATOM 1747 N N . CYS A 1 214 ? -8.813 13.004 -8.387 1.00 96.25 214 CYS A N 1
ATOM 1748 C CA . CYS A 1 214 ? -9.712 14.156 -8.498 1.00 96.25 214 CYS A CA 1
ATOM 1749 C C . CYS A 1 214 ? -10.548 14.095 -9.782 1.00 96.25 214 CYS A C 1
ATOM 1751 O O . CYS A 1 214 ? -11.755 14.326 -9.743 1.00 96.25 214 CYS A O 1
ATOM 1753 N N . LYS A 1 215 ? -9.927 13.746 -10.916 1.00 94.69 215 LYS A N 1
ATOM 1754 C CA . LYS A 1 215 ? -10.624 13.643 -12.203 1.00 94.69 215 LYS A CA 1
ATOM 1755 C C . LYS A 1 215 ? -11.693 12.556 -12.197 1.00 94.69 215 LYS A C 1
ATOM 1757 O O . LYS A 1 215 ? -12.798 12.779 -12.673 1.00 94.69 215 LYS A O 1
ATOM 1762 N N . ASP A 1 216 ? -11.377 11.423 -11.586 1.00 95.06 216 ASP A N 1
ATOM 1763 C CA . ASP A 1 216 ? -12.301 10.324 -11.341 1.00 95.06 216 ASP A CA 1
ATOM 1764 C C . ASP A 1 216 ? -13.574 10.777 -10.609 1.00 95.06 216 ASP A C 1
ATOM 1766 O O . ASP A 1 216 ? -14.677 10.441 -11.029 1.00 95.06 216 ASP A O 1
ATOM 1770 N N . GLN A 1 217 ? -13.431 11.577 -9.549 1.00 95.75 217 GLN A N 1
ATOM 1771 C CA . GLN A 1 217 ? -14.566 12.098 -8.777 1.00 95.75 217 GLN A CA 1
ATOM 1772 C C . GLN A 1 217 ? -15.422 13.078 -9.598 1.00 95.75 217 GLN A C 1
ATOM 1774 O O . GLN A 1 217 ? -16.649 13.062 -9.507 1.00 95.75 217 GLN A O 1
ATOM 1779 N N . LEU A 1 218 ? -14.789 13.911 -10.432 1.00 95.69 218 LEU A N 1
ATOM 1780 C CA . LEU A 1 218 ? -15.504 14.798 -11.357 1.00 95.69 218 LEU A CA 1
ATOM 1781 C C . LEU A 1 218 ? -16.291 13.997 -12.405 1.00 95.69 218 LEU A C 1
ATOM 1783 O O . LEU A 1 218 ? -17.435 14.330 -12.710 1.00 95.69 218 LEU A O 1
ATOM 1787 N N . GLU A 1 219 ? -15.700 12.924 -12.939 1.00 94.00 219 GLU A N 1
ATOM 1788 C CA . GLU A 1 219 ? -16.372 11.997 -13.860 1.00 94.00 219 GLU A CA 1
ATOM 1789 C C . GLU A 1 219 ? -17.530 11.241 -13.181 1.00 94.00 219 GLU A C 1
ATOM 1791 O O . GLU A 1 219 ? -18.539 10.967 -13.832 1.00 94.00 219 GLU A O 1
ATOM 1796 N N . ASP A 1 220 ? -17.433 10.981 -11.872 1.00 94.88 220 ASP A N 1
ATOM 1797 C CA . ASP A 1 220 ? -18.514 10.425 -11.040 1.00 94.88 220 ASP A CA 1
ATOM 1798 C C . ASP A 1 220 ? -19.641 11.436 -10.738 1.00 94.88 220 ASP A C 1
ATOM 1800 O O . ASP A 1 220 ? -20.664 11.079 -10.149 1.00 94.88 220 ASP A O 1
ATOM 1804 N N . GLY A 1 221 ? -19.500 12.686 -11.191 1.00 96.00 221 GLY A N 1
ATOM 1805 C CA . GLY A 1 221 ? -20.538 13.715 -11.132 1.00 96.00 221 GLY A CA 1
ATOM 1806 C C . GLY A 1 221 ? -20.433 14.671 -9.946 1.00 96.00 221 GLY A C 1
ATOM 1807 O O . GLY A 1 221 ? -21.345 15.479 -9.760 1.00 96.00 221 GLY A O 1
ATOM 1808 N N . LEU A 1 222 ? -19.348 14.612 -9.165 1.00 97.69 222 LEU A N 1
ATOM 1809 C CA . LEU A 1 222 ? -19.087 15.605 -8.125 1.00 97.69 222 LEU A CA 1
ATOM 1810 C C . LEU A 1 222 ? -18.718 16.949 -8.764 1.00 97.69 222 LEU A C 1
ATOM 1812 O O . LEU A 1 222 ? -18.057 17.023 -9.802 1.00 97.69 222 LEU A O 1
ATOM 1816 N N . SER A 1 223 ? -19.138 18.038 -8.129 1.00 97.81 223 SER A N 1
ATOM 1817 C CA . SER A 1 223 ? -18.727 19.386 -8.511 1.00 97.81 223 SER A CA 1
ATOM 1818 C C . SER A 1 223 ? -17.270 19.660 -8.125 1.00 97.81 223 SER A C 1
ATOM 1820 O O . SER A 1 223 ? -16.723 19.050 -7.209 1.00 97.81 223 SER A O 1
ATOM 1822 N N . MET A 1 224 ? -16.641 20.641 -8.782 1.00 96.69 224 MET A N 1
ATOM 1823 C CA . MET A 1 224 ? -15.274 21.076 -8.448 1.00 96.69 224 MET A CA 1
ATOM 1824 C C . MET A 1 224 ? -15.102 21.450 -6.970 1.00 96.69 224 MET A C 1
ATOM 1826 O O . MET A 1 224 ? -14.036 21.210 -6.412 1.00 96.69 224 MET A O 1
ATOM 1830 N N . GLU A 1 225 ? -16.133 22.019 -6.338 1.00 96.94 225 GLU A N 1
ATOM 1831 C CA . GLU A 1 225 ? -16.073 22.396 -4.922 1.00 96.94 225 GLU A CA 1
ATOM 1832 C C . GLU A 1 225 ? -16.139 21.169 -4.004 1.00 96.94 225 GLU A C 1
ATOM 1834 O O . GLU A 1 225 ? -15.351 21.065 -3.072 1.00 96.94 225 GLU A O 1
ATOM 1839 N N . GLU A 1 226 ? -16.998 20.192 -4.304 1.00 97.81 226 GLU A N 1
ATOM 1840 C CA . GLU A 1 226 ? -17.056 18.934 -3.543 1.00 97.81 226 GLU A CA 1
ATOM 1841 C C . GLU A 1 226 ? -15.743 18.148 -3.669 1.00 97.81 226 GLU A C 1
ATOM 1843 O O . GLU A 1 226 ? -15.216 17.639 -2.678 1.00 97.81 226 GLU A O 1
ATOM 1848 N N . VAL A 1 227 ? -15.158 18.098 -4.873 1.00 97.44 227 VAL A N 1
ATOM 1849 C CA . VAL A 1 227 ? -13.850 17.460 -5.087 1.00 97.44 227 VAL A CA 1
ATOM 1850 C C . VAL A 1 227 ? -12.744 18.203 -4.343 1.00 97.44 227 VAL A C 1
ATOM 1852 O O . VAL A 1 227 ? -11.884 17.553 -3.749 1.00 97.44 227 VAL A O 1
ATOM 1855 N N . ARG A 1 228 ? -12.779 19.541 -4.307 1.00 97.44 228 ARG A N 1
ATOM 1856 C CA . ARG A 1 228 ? -11.853 20.351 -3.505 1.00 97.44 228 ARG A CA 1
ATOM 1857 C C . ARG A 1 228 ? -11.956 20.009 -2.020 1.00 97.44 228 ARG A C 1
ATOM 1859 O O . ARG A 1 228 ? -10.932 19.763 -1.387 1.00 97.44 228 ARG A O 1
ATOM 1866 N N . GLU A 1 229 ? -13.164 19.970 -1.459 1.00 96.44 229 GLU A N 1
ATOM 1867 C CA . GLU A 1 229 ? -13.374 19.629 -0.046 1.00 96.44 229 GLU A CA 1
ATOM 1868 C C . GLU A 1 229 ? -12.862 18.219 0.277 1.00 96.44 229 GLU A C 1
ATOM 1870 O O . GLU A 1 229 ? -12.146 18.031 1.266 1.00 96.44 229 GLU A O 1
ATOM 1875 N N . HIS A 1 230 ? -13.154 17.241 -0.585 1.00 95.44 230 HIS A N 1
ATOM 1876 C CA . HIS A 1 230 ? -12.658 15.873 -0.437 1.00 95.44 230 HIS A CA 1
ATOM 1877 C C . HIS A 1 230 ? -11.128 15.803 -0.536 1.00 95.44 230 HIS A C 1
ATOM 1879 O O . HIS A 1 230 ? -10.488 15.153 0.292 1.00 95.44 230 HIS A O 1
ATOM 1885 N N . PHE A 1 231 ? -10.533 16.487 -1.517 1.00 96.44 231 PHE A N 1
ATOM 1886 C CA . PHE A 1 231 ? -9.084 16.563 -1.694 1.00 96.44 231 PHE A CA 1
ATOM 1887 C C . PHE A 1 231 ? -8.405 17.136 -0.452 1.00 96.44 231 PHE A C 1
ATOM 1889 O O . PHE A 1 231 ? -7.479 16.523 0.076 1.00 96.44 231 PHE A O 1
ATOM 1896 N N . ILE A 1 232 ? -8.882 18.283 0.044 1.00 95.12 232 ILE A N 1
ATOM 1897 C CA . ILE A 1 232 ? -8.314 18.930 1.230 1.00 95.12 232 ILE A CA 1
ATOM 1898 C C . ILE A 1 232 ? -8.446 18.004 2.440 1.00 95.12 232 ILE A C 1
ATOM 1900 O O . ILE A 1 232 ? -7.483 17.851 3.185 1.00 95.12 232 ILE A O 1
ATOM 1904 N N . GLY A 1 233 ? -9.600 17.355 2.623 1.00 92.69 233 GLY A N 1
ATOM 1905 C CA . GLY A 1 233 ? -9.807 16.396 3.707 1.00 92.69 233 GLY A CA 1
ATOM 1906 C C . GLY A 1 233 ? -8.806 15.239 3.676 1.00 92.69 233 GLY A C 1
ATOM 1907 O O . GLY A 1 233 ? -8.163 14.956 4.684 1.00 92.69 233 GLY A O 1
ATOM 1908 N N . GLU A 1 234 ? -8.625 14.598 2.521 1.00 93.12 234 GLU A N 1
ATOM 1909 C CA . GLU A 1 234 ? -7.683 13.483 2.361 1.00 93.12 234 GLU A CA 1
ATOM 1910 C C . GLU A 1 234 ? -6.216 13.923 2.493 1.00 93.12 234 GLU A C 1
ATOM 1912 O O . GLU A 1 234 ? -5.413 13.240 3.130 1.00 93.12 234 GLU A O 1
ATOM 1917 N N . ALA A 1 235 ? -5.851 15.066 1.910 1.00 92.56 235 ALA A N 1
ATOM 1918 C CA . ALA A 1 235 ? -4.495 15.599 1.990 1.00 92.56 235 ALA A CA 1
ATOM 1919 C C . ALA A 1 235 ? -4.129 15.990 3.430 1.00 92.56 235 ALA A C 1
ATOM 1921 O O . ALA A 1 235 ? -3.013 15.714 3.876 1.00 92.56 235 ALA A O 1
ATOM 1922 N N . LEU A 1 236 ? -5.077 16.569 4.176 1.00 91.06 236 LEU A N 1
ATOM 1923 C CA . LEU A 1 236 ? -4.885 16.915 5.581 1.00 91.06 236 LEU A CA 1
ATOM 1924 C C . LEU A 1 236 ? -4.665 15.683 6.451 1.00 91.06 236 LEU A C 1
ATOM 1926 O O . LEU A 1 236 ? -3.770 15.735 7.284 1.00 91.06 236 LEU A O 1
ATOM 1930 N N . ILE A 1 237 ? -5.388 14.578 6.218 1.00 89.25 237 ILE A N 1
ATOM 1931 C CA . ILE A 1 237 ? -5.163 13.318 6.948 1.00 89.25 237 ILE A CA 1
ATOM 1932 C C . ILE A 1 237 ? -3.684 12.936 6.895 1.00 89.25 237 ILE A C 1
ATOM 1934 O O . ILE A 1 237 ? -3.100 12.623 7.925 1.00 89.25 237 ILE A O 1
ATOM 1938 N N . TYR A 1 238 ? -3.061 12.994 5.715 1.00 87.94 238 TYR A N 1
ATOM 1939 C CA . TYR A 1 238 ? -1.635 12.706 5.576 1.00 87.94 238 TYR A CA 1
ATOM 1940 C C . TYR A 1 238 ? -0.749 13.753 6.263 1.00 87.94 238 TYR A C 1
ATOM 1942 O O . TYR A 1 238 ? 0.191 13.379 6.959 1.00 87.94 238 TYR A O 1
ATOM 1950 N N . LYS A 1 239 ? -1.034 15.052 6.092 1.00 85.94 239 LYS A N 1
ATOM 1951 C CA . LYS A 1 239 ? -0.198 16.130 6.649 1.00 85.94 239 LYS A CA 1
ATOM 1952 C C . LYS A 1 239 ? -0.193 16.146 8.178 1.00 85.94 239 LYS A C 1
ATOM 1954 O O . LYS A 1 239 ? 0.882 16.243 8.755 1.00 85.94 239 LYS A O 1
ATOM 1959 N N . THR A 1 240 ? -1.341 15.954 8.819 1.00 82.62 240 THR A N 1
ATOM 1960 C CA . THR A 1 240 ? -1.431 15.946 10.287 1.00 82.62 240 THR A CA 1
ATOM 1961 C C . THR A 1 240 ? -0.941 14.638 10.913 1.00 82.62 240 THR A C 1
ATOM 1963 O O . THR A 1 240 ? -0.753 14.583 12.118 1.00 82.62 240 THR A O 1
ATOM 1966 N N . SER A 1 241 ? -0.720 13.583 10.116 1.00 77.50 241 SER A N 1
ATOM 1967 C CA . SER A 1 241 ? -0.198 12.275 10.562 1.00 77.50 241 SER A CA 1
ATOM 1968 C C . SER A 1 241 ? 1.106 11.899 9.845 1.00 77.50 241 SER A C 1
ATOM 1970 O O . SER A 1 241 ? 1.372 10.740 9.502 1.00 77.50 241 SER A O 1
ATOM 1972 N N . LEU A 1 242 ? 1.929 12.911 9.554 1.00 66.94 242 LEU A N 1
ATOM 1973 C CA . LEU A 1 242 ? 3.172 12.752 8.796 1.00 66.94 242 LEU A CA 1
ATOM 1974 C C . LEU A 1 242 ? 4.151 11.774 9.459 1.00 66.94 242 LEU A C 1
ATOM 1976 O O . LEU A 1 242 ? 4.879 11.089 8.741 1.00 66.94 242 LEU A O 1
ATOM 1980 N N . PHE A 1 243 ? 4.153 11.697 10.792 1.00 65.12 243 PHE A N 1
ATOM 1981 C CA . PHE A 1 243 ? 5.177 10.974 11.546 1.00 65.12 243 PHE A CA 1
ATOM 1982 C C . PHE A 1 243 ? 4.666 9.745 12.295 1.00 65.12 243 PHE A C 1
ATOM 1984 O O . PHE A 1 243 ? 5.430 8.794 12.421 1.00 65.12 243 PHE A O 1
ATOM 1991 N N . ASP A 1 244 ? 3.392 9.712 12.689 1.00 70.56 244 ASP A N 1
ATOM 1992 C CA . ASP A 1 244 ? 2.906 8.705 13.628 1.00 70.56 244 ASP A CA 1
ATOM 1993 C C . ASP A 1 244 ? 1.607 8.051 13.138 1.00 70.56 244 ASP A C 1
ATOM 1995 O O . ASP A 1 244 ? 0.589 8.704 12.897 1.00 70.56 244 ASP A O 1
ATOM 1999 N N . VAL A 1 245 ? 1.672 6.729 12.965 1.00 85.12 245 VAL A N 1
ATOM 2000 C CA . VAL A 1 245 ? 0.505 5.847 12.883 1.00 85.12 245 VAL A CA 1
ATOM 2001 C C . VAL A 1 245 ? 0.667 4.836 14.001 1.00 85.12 245 VAL A C 1
ATOM 2003 O O . VAL A 1 245 ? 1.575 3.997 13.966 1.00 85.12 245 VAL A O 1
ATOM 2006 N N . ASP A 1 246 ? -0.201 4.932 14.997 1.00 87.81 246 ASP A N 1
ATOM 2007 C CA . ASP A 1 246 ? -0.190 4.008 16.115 1.00 87.81 246 ASP A CA 1
ATOM 2008 C C . ASP A 1 246 ? -0.799 2.669 15.727 1.00 87.81 246 ASP A C 1
ATOM 2010 O O . ASP A 1 246 ? -1.658 2.550 14.846 1.00 87.81 246 ASP A O 1
ATOM 2014 N N . ILE A 1 247 ? -0.351 1.625 16.421 1.00 90.25 247 ILE A N 1
ATOM 2015 C CA . ILE A 1 247 ? -0.961 0.320 16.253 1.00 90.25 247 ILE A CA 1
ATOM 2016 C C . ILE A 1 247 ? -2.391 0.346 16.805 1.00 90.25 247 ILE A C 1
ATOM 2018 O O . ILE A 1 247 ? -2.666 0.889 17.875 1.00 90.25 247 ILE A O 1
ATOM 2022 N N . ILE A 1 248 ? -3.316 -0.284 16.087 1.00 91.88 248 ILE A N 1
ATOM 2023 C CA . ILE A 1 248 ? -4.703 -0.374 16.541 1.00 91.88 248 ILE A CA 1
ATOM 2024 C C . ILE A 1 248 ? -4.795 -1.382 17.695 1.00 91.88 248 ILE A C 1
ATOM 2026 O O . ILE A 1 248 ? -4.501 -2.567 17.524 1.00 91.88 248 ILE A O 1
ATOM 2030 N N . ASP A 1 249 ? -5.268 -0.935 18.858 1.00 90.12 249 ASP A N 1
ATOM 2031 C CA . ASP A 1 249 ? -5.628 -1.830 19.959 1.00 90.12 249 ASP A CA 1
ATOM 2032 C C . ASP A 1 249 ? -6.953 -2.542 19.648 1.00 90.12 249 ASP A C 1
ATOM 2034 O O . ASP A 1 249 ? -8.011 -1.915 19.572 1.00 90.12 249 ASP A O 1
ATOM 2038 N N . LEU A 1 250 ? -6.925 -3.869 19.495 1.00 88.50 250 LEU A N 1
ATOM 2039 C CA . LEU A 1 250 ? -8.146 -4.631 19.226 1.00 88.50 250 LEU A CA 1
ATOM 2040 C C . LEU A 1 250 ? -9.103 -4.664 20.420 1.00 88.50 250 LEU A C 1
ATOM 2042 O O . LEU A 1 250 ? -10.302 -4.844 20.213 1.00 88.50 250 LEU A O 1
ATOM 2046 N N . ALA A 1 251 ? -8.616 -4.494 21.650 1.00 85.94 251 ALA A N 1
ATOM 2047 C CA . ALA A 1 251 ? -9.474 -4.446 22.830 1.00 85.94 251 ALA A CA 1
ATOM 2048 C C . ALA A 1 251 ? -10.295 -3.153 22.890 1.00 85.94 251 ALA A C 1
ATOM 2050 O O . ALA A 1 251 ? -11.394 -3.142 23.445 1.00 85.94 251 ALA A O 1
ATOM 2051 N N . ASN A 1 252 ? -9.768 -2.073 22.317 1.00 87.19 252 ASN A N 1
ATOM 2052 C CA . ASN A 1 252 ? -10.430 -0.784 22.246 1.00 87.19 252 ASN A CA 1
ATOM 2053 C C . ASN A 1 252 ? -9.981 -0.033 20.983 1.00 87.19 252 ASN A C 1
ATOM 2055 O O . ASN A 1 252 ? -9.112 0.833 21.085 1.00 87.19 252 ASN A O 1
ATOM 2059 N N . PRO A 1 253 ? -10.565 -0.333 19.807 1.00 88.69 253 PRO A N 1
ATOM 2060 C CA . PRO A 1 253 ? -10.179 0.331 18.571 1.00 88.69 253 PRO A CA 1
ATOM 2061 C C . PRO A 1 253 ? -10.442 1.834 18.687 1.00 88.69 253 PRO A C 1
ATOM 2063 O O . PRO A 1 253 ? -11.590 2.269 18.804 1.00 88.69 253 PRO A O 1
ATOM 2066 N N . GLN A 1 254 ? -9.363 2.609 18.715 1.00 87.19 254 GLN A N 1
ATOM 2067 C CA . GLN A 1 254 ? -9.375 4.067 18.704 1.00 87.19 254 GLN A CA 1
ATOM 2068 C C . GLN A 1 254 ? -8.844 4.569 17.366 1.00 87.19 254 GLN A C 1
ATOM 2070 O O . GLN A 1 254 ? -8.331 3.792 16.561 1.00 87.19 254 GLN A O 1
ATOM 2075 N N . ASN A 1 255 ? -8.978 5.874 17.135 1.00 86.56 255 ASN A N 1
ATOM 2076 C CA . ASN A 1 255 ? -8.340 6.521 16.000 1.00 86.56 255 ASN A CA 1
ATOM 2077 C C . ASN A 1 255 ? -6.809 6.316 16.092 1.00 86.56 255 ASN A C 1
ATOM 2079 O O . ASN A 1 255 ? -6.221 6.791 17.062 1.00 86.56 255 ASN A O 1
ATOM 2083 N N . PRO A 1 256 ? -6.181 5.624 15.121 1.00 85.00 256 PRO A N 1
ATOM 2084 C CA . PRO A 1 256 ? -4.742 5.349 15.127 1.00 85.00 256 PRO A CA 1
ATOM 2085 C C . PRO A 1 256 ? -3.899 6.530 14.630 1.00 85.00 256 PRO A C 1
ATOM 2087 O O . PRO A 1 256 ? -2.674 6.451 14.613 1.00 85.00 256 PRO A O 1
ATOM 2090 N N . LEU A 1 257 ? -4.541 7.607 14.177 1.00 85.00 257 LEU A N 1
ATOM 2091 C CA . LEU A 1 257 ? -3.884 8.856 13.830 1.00 85.00 257 LEU A CA 1
ATOM 2092 C C . LEU A 1 257 ? -4.059 9.810 15.015 1.00 85.00 257 LEU A C 1
ATOM 2094 O O . LEU A 1 257 ? -5.193 10.181 15.343 1.00 85.00 257 LEU A O 1
ATOM 2098 N N . GLU A 1 258 ? -2.961 10.213 15.659 1.00 67.00 258 GLU A N 1
ATOM 2099 C CA . GLU A 1 258 ? -3.015 11.264 16.676 1.00 67.00 258 GLU A CA 1
ATOM 2100 C C . GLU A 1 258 ? -3.578 12.540 16.033 1.00 67.00 258 GLU A C 1
ATOM 2102 O O . GLU A 1 258 ? -3.032 13.099 15.083 1.00 67.00 258 GLU A O 1
ATOM 2107 N N . ALA A 1 259 ? -4.752 12.965 16.501 1.00 54.56 259 ALA A N 1
ATOM 2108 C CA . ALA A 1 259 ? -5.475 14.077 15.907 1.00 54.56 259 ALA A CA 1
ATOM 2109 C C . ALA A 1 259 ? -4.932 15.407 16.439 1.00 54.56 259 ALA A C 1
ATOM 2111 O O . ALA A 1 259 ? -5.556 16.052 17.286 1.00 54.56 259 ALA A O 1
ATOM 2112 N N . GLU A 1 260 ? -3.790 15.853 15.920 1.00 65.69 260 GLU A N 1
ATOM 2113 C CA . GLU A 1 260 ? -3.510 17.283 15.951 1.00 65.69 260 GLU A CA 1
ATOM 2114 C C . GLU A 1 260 ? -4.517 17.993 15.040 1.00 65.69 260 GLU A C 1
ATOM 2116 O O . GLU A 1 260 ? -4.801 17.573 13.915 1.00 65.69 260 GLU A O 1
ATOM 2121 N N . SER A 1 261 ? -5.131 19.061 15.556 1.00 75.06 261 SER A N 1
ATOM 2122 C CA . SER A 1 261 ? -5.986 19.893 14.714 1.00 75.06 261 SER A CA 1
ATOM 2123 C C . SER A 1 261 ? -5.115 20.508 13.621 1.00 75.06 261 SER A C 1
ATOM 2125 O O . SER A 1 261 ? -4.112 21.135 13.972 1.00 75.06 261 SER A O 1
ATOM 2127 N N . PRO A 1 262 ? -5.489 20.375 12.335 1.00 79.31 262 PRO A N 1
ATOM 2128 C CA . PRO A 1 262 ? -4.684 20.906 11.251 1.00 79.31 262 PRO A CA 1
ATOM 2129 C C . PRO A 1 262 ? -4.480 22.400 11.461 1.00 79.31 262 PRO A C 1
ATOM 2131 O O . PRO A 1 262 ? -5.434 23.162 11.647 1.00 79.31 262 PRO A O 1
ATOM 2134 N N . THR A 1 263 ? -3.224 22.811 11.435 1.00 85.19 263 THR A N 1
ATOM 2135 C CA . THR A 1 263 ? -2.833 24.209 11.485 1.00 85.19 263 THR A CA 1
ATOM 2136 C C . THR A 1 263 ? -3.316 24.933 10.228 1.00 85.19 263 THR A C 1
ATOM 2138 O O . THR A 1 263 ? -3.470 24.345 9.152 1.00 85.19 263 THR A O 1
ATOM 2141 N N . ASP A 1 264 ? -3.490 26.252 10.325 1.00 87.75 264 ASP A N 1
ATOM 2142 C CA . ASP A 1 264 ? -3.801 27.078 9.152 1.00 87.75 264 ASP A CA 1
ATOM 2143 C C . ASP A 1 264 ? -2.737 26.922 8.053 1.00 87.75 264 ASP A C 1
ATOM 2145 O O . ASP A 1 264 ? -3.047 26.992 6.866 1.00 87.75 264 ASP A O 1
ATOM 2149 N N . LEU A 1 265 ? -1.479 26.673 8.437 1.00 88.06 265 LEU A N 1
ATOM 2150 C CA . LEU A 1 265 ? -0.386 26.430 7.501 1.00 88.06 265 LEU A CA 1
ATOM 2151 C C . LEU A 1 265 ? -0.623 25.162 6.671 1.00 88.06 265 LEU A C 1
ATOM 2153 O O . LEU A 1 265 ? -0.510 25.214 5.450 1.00 88.06 265 LEU A O 1
ATOM 2157 N N . GLU A 1 266 ? -0.974 24.043 7.305 1.00 89.12 266 GLU A N 1
ATOM 2158 C CA . GLU A 1 266 ? -1.229 22.774 6.609 1.00 89.12 266 GLU A CA 1
ATOM 2159 C C . GLU A 1 266 ? -2.434 22.872 5.681 1.00 89.12 266 GLU A C 1
ATOM 2161 O O . GLU A 1 266 ? -2.377 22.409 4.539 1.00 89.12 266 GLU A O 1
ATOM 2166 N N . ARG A 1 267 ? -3.499 23.541 6.136 1.00 90.75 267 ARG A N 1
ATOM 2167 C CA . ARG A 1 267 ? -4.665 23.817 5.295 1.00 90.75 267 ARG A CA 1
ATOM 2168 C C . ARG A 1 267 ? -4.274 24.654 4.077 1.00 90.75 267 ARG A C 1
ATOM 2170 O O . ARG A 1 267 ? -4.603 24.268 2.961 1.00 90.75 267 ARG A O 1
ATOM 2177 N N . ASN A 1 268 ? -3.528 25.741 4.269 1.00 92.38 268 ASN A N 1
ATOM 2178 C CA . ASN A 1 268 ? -3.077 26.599 3.169 1.00 92.38 268 ASN A CA 1
ATOM 2179 C C . ASN A 1 268 ? -2.162 25.860 2.179 1.00 92.38 268 ASN A C 1
ATOM 2181 O O . ASN A 1 268 ? -2.239 26.109 0.979 1.00 92.38 268 ASN A O 1
ATOM 2185 N N . LEU A 1 269 ? -1.320 24.937 2.654 1.00 91.06 269 LEU A N 1
ATOM 2186 C CA . LEU A 1 269 ? -0.501 24.094 1.779 1.00 91.06 269 LEU A CA 1
ATOM 2187 C C . LEU A 1 269 ? -1.365 23.160 0.925 1.00 91.06 269 LEU A C 1
ATOM 2189 O O . LEU A 1 269 ? -1.112 23.030 -0.270 1.00 91.06 269 LEU A O 1
ATOM 2193 N N . CYS A 1 270 ? -2.400 22.549 1.505 1.00 93.06 270 CYS A N 1
ATOM 2194 C CA . CYS A 1 270 ? -3.332 21.714 0.745 1.00 93.06 270 CYS A CA 1
ATOM 2195 C C . CYS A 1 270 ? -4.110 22.544 -0.291 1.00 93.06 270 CYS A C 1
ATOM 2197 O O . CYS A 1 270 ? -4.252 22.123 -1.431 1.00 93.06 270 CYS A O 1
ATOM 2199 N N . GLU A 1 271 ? -4.550 23.752 0.059 1.00 95.12 271 GLU A N 1
ATOM 2200 C CA . GLU A 1 271 ? -5.210 24.677 -0.879 1.00 95.12 271 GLU A CA 1
ATOM 2201 C C . GLU A 1 271 ? -4.295 25.086 -2.041 1.00 95.12 271 GLU A C 1
ATOM 2203 O O . GLU A 1 271 ? -4.726 25.172 -3.195 1.00 95.12 271 GLU A O 1
ATOM 2208 N N . TYR A 1 272 ? -3.012 25.308 -1.753 1.00 93.56 272 TYR A N 1
ATOM 2209 C CA . TYR A 1 272 ? -2.010 25.573 -2.777 1.00 93.56 272 TYR A CA 1
ATOM 2210 C C . TYR A 1 272 ? -1.832 24.363 -3.705 1.00 93.56 272 TYR A C 1
ATOM 2212 O O . TYR A 1 272 ? -1.926 24.518 -4.920 1.00 93.56 272 TYR A O 1
ATOM 2220 N N . MET A 1 273 ? -1.680 23.151 -3.154 1.00 93.69 273 MET A N 1
ATOM 2221 C CA . MET A 1 273 ? -1.593 21.920 -3.954 1.00 93.69 273 MET A CA 1
ATOM 2222 C C . MET A 1 273 ? -2.829 21.726 -4.841 1.00 93.69 273 MET A C 1
ATOM 2224 O O . MET A 1 273 ? -2.695 21.380 -6.012 1.00 93.69 273 MET A O 1
ATOM 2228 N N . TRP A 1 274 ? -4.028 21.976 -4.306 1.00 95.88 274 TRP A N 1
ATOM 2229 C CA . TRP A 1 274 ? -5.266 21.948 -5.084 1.00 95.88 274 TRP A CA 1
ATOM 2230 C C . TRP A 1 274 ? -5.217 22.938 -6.252 1.00 95.88 274 TRP A C 1
ATOM 2232 O O . TRP A 1 274 ? -5.507 22.569 -7.389 1.00 95.88 274 TRP A O 1
ATOM 2242 N N . SER A 1 275 ? -4.799 24.177 -5.990 1.00 95.06 275 SER A N 1
ATOM 2243 C CA . SER A 1 275 ? -4.680 25.213 -7.021 1.00 95.06 275 SER A CA 1
ATOM 2244 C C . SER A 1 275 ? -3.725 24.786 -8.140 1.00 95.06 275 SER A C 1
ATOM 2246 O O . SER A 1 275 ? -4.074 24.915 -9.310 1.00 95.06 275 SER A O 1
ATOM 2248 N N . GLU A 1 276 ? -2.583 24.174 -7.807 1.00 92.19 276 GLU A N 1
ATOM 2249 C CA . GLU A 1 276 ? -1.643 23.645 -8.806 1.00 92.19 276 GLU A CA 1
ATOM 2250 C C . GLU A 1 276 ? -2.246 22.530 -9.678 1.00 92.19 276 GLU A C 1
ATOM 2252 O O . GLU A 1 276 ? -1.894 22.419 -10.854 1.00 92.19 276 GLU A O 1
ATOM 2257 N N . LEU A 1 277 ? -3.116 21.676 -9.122 1.00 93.31 277 LEU A N 1
ATOM 2258 C CA . LEU A 1 277 ? -3.809 20.619 -9.875 1.00 93.31 277 LEU A CA 1
ATOM 2259 C C . LEU A 1 277 ? -4.842 21.200 -10.847 1.00 93.31 277 LEU A C 1
ATOM 2261 O O . LEU A 1 277 ? -4.975 20.724 -11.976 1.00 93.31 277 LEU A O 1
ATOM 2265 N N . VAL A 1 278 ? -5.549 22.247 -10.422 1.00 94.94 278 VAL A N 1
ATOM 2266 C CA . VAL A 1 278 ? -6.533 22.946 -11.256 1.00 94.94 278 VAL A CA 1
ATOM 2267 C C . VAL A 1 278 ? -5.849 23.746 -12.363 1.00 94.94 278 VAL A C 1
ATOM 2269 O O . VAL A 1 278 ? -6.282 23.689 -13.511 1.00 94.94 278 VAL A O 1
ATOM 2272 N N . GLU A 1 279 ? -4.759 24.454 -12.059 1.00 92.31 279 GLU A N 1
ATOM 2273 C CA . GLU A 1 279 ? -3.997 25.234 -13.046 1.00 92.31 279 GLU A CA 1
ATOM 2274 C C . GLU A 1 279 ? -3.436 24.366 -14.180 1.00 92.31 279 GLU A C 1
ATOM 2276 O O . GLU A 1 279 ? -3.380 24.812 -15.328 1.00 92.31 279 GLU A O 1
ATOM 2281 N N . ARG A 1 280 ? -3.070 23.113 -13.881 1.00 88.94 280 ARG A N 1
ATOM 2282 C CA . ARG A 1 280 ? -2.608 22.131 -14.875 1.00 88.94 280 ARG A CA 1
ATOM 2283 C C . ARG A 1 280 ? -3.736 21.313 -15.521 1.00 88.94 280 ARG A C 1
ATOM 2285 O O . ARG A 1 280 ? -3.427 20.390 -16.268 1.00 88.94 280 ARG A O 1
ATOM 2292 N N . ASP A 1 281 ? -5.005 21.594 -15.213 1.00 92.31 281 ASP A N 1
ATOM 2293 C CA . ASP A 1 281 ? -6.183 20.851 -15.701 1.00 92.31 281 ASP A CA 1
ATOM 2294 C C . ASP A 1 281 ? -6.066 19.322 -15.511 1.00 92.31 281 ASP A C 1
ATOM 2296 O O . ASP A 1 281 ? -6.380 18.521 -16.396 1.00 92.31 281 ASP A O 1
ATOM 2300 N N . PHE A 1 282 ? -5.535 18.902 -14.357 1.00 92.12 282 PHE A N 1
ATOM 2301 C CA . PHE A 1 282 ? -5.288 17.492 -14.031 1.00 92.12 282 PHE A CA 1
ATOM 2302 C C . PHE A 1 282 ? -4.508 16.729 -15.129 1.00 92.12 282 PHE A C 1
ATOM 2304 O O . PHE A 1 282 ? -4.831 15.582 -15.463 1.00 92.12 282 PHE A O 1
ATOM 2311 N N . ALA A 1 283 ? -3.505 17.367 -15.748 1.00 88.56 283 ALA A N 1
ATOM 2312 C CA . ALA A 1 283 ? -2.768 16.835 -16.900 1.00 88.56 283 ALA A CA 1
ATOM 2313 C C . ALA A 1 283 ? -2.131 15.447 -16.684 1.00 88.56 283 ALA A C 1
ATOM 2315 O O . ALA A 1 283 ? -1.895 14.727 -17.665 1.00 88.56 283 ALA A O 1
ATOM 2316 N N . CYS A 1 284 ? -1.863 15.051 -15.434 1.00 88.25 284 CYS A N 1
ATOM 2317 C CA . CYS A 1 284 ? -1.273 13.748 -15.108 1.00 88.25 284 CYS A CA 1
ATOM 2318 C C . CYS A 1 284 ? -2.317 12.636 -14.922 1.00 88.25 284 CYS A C 1
ATOM 2320 O O . CYS A 1 284 ? -1.948 11.482 -14.698 1.00 88.25 284 CYS A O 1
ATOM 2322 N N . ALA A 1 285 ? -3.611 12.950 -15.030 1.00 91.25 285 ALA A N 1
ATOM 2323 C CA . ALA A 1 285 ? -4.673 11.984 -14.809 1.00 91.25 285 ALA A CA 1
ATOM 2324 C C . ALA A 1 285 ? -4.668 10.865 -15.862 1.00 91.25 285 ALA A C 1
ATOM 2326 O O . ALA A 1 285 ? -4.597 11.101 -17.075 1.00 91.25 285 ALA A O 1
ATOM 2327 N N . VAL A 1 286 ? -4.805 9.627 -15.392 1.00 90.38 286 VAL A N 1
ATOM 2328 C CA . VAL A 1 286 ? -4.989 8.449 -16.239 1.00 90.38 286 VAL A CA 1
ATOM 2329 C C . VAL A 1 286 ? -6.478 8.236 -16.497 1.00 90.38 286 VAL A C 1
ATOM 2331 O O . VAL A 1 286 ? -7.274 8.184 -15.561 1.00 90.38 286 VAL A O 1
ATOM 2334 N N . SER A 1 287 ? -6.862 8.070 -17.765 1.00 86.31 287 SER A N 1
ATOM 2335 C CA . SER A 1 287 ? -8.258 7.798 -18.119 1.00 86.31 287 SER A CA 1
ATOM 2336 C C . SER A 1 287 ? -8.720 6.446 -17.574 1.00 86.31 287 SER A C 1
ATOM 2338 O O . SER A 1 287 ? -7.996 5.454 -17.647 1.00 86.31 287 SER A O 1
ATOM 2340 N N . ARG A 1 288 ? -9.962 6.398 -17.085 1.00 85.69 288 ARG A N 1
ATOM 2341 C CA . ARG A 1 288 ? -10.665 5.147 -16.763 1.00 85.69 288 ARG A CA 1
ATOM 2342 C C . ARG A 1 288 ? -10.931 4.290 -17.994 1.00 85.69 288 ARG A C 1
ATOM 2344 O O . ARG A 1 288 ? -11.035 3.068 -17.893 1.00 85.69 288 ARG A O 1
ATOM 2351 N N . HIS A 1 289 ? -11.084 4.932 -19.145 1.00 84.75 289 HIS A N 1
ATOM 2352 C CA . HIS A 1 289 ? -11.413 4.258 -20.384 1.00 84.75 289 HIS A CA 1
ATOM 2353 C C . HIS A 1 289 ? -10.144 3.896 -21.155 1.00 84.75 289 HIS A C 1
ATOM 2355 O O . HIS A 1 289 ? -9.175 4.663 -21.140 1.00 84.75 289 HIS A O 1
ATOM 2361 N N . PRO A 1 290 ? -10.146 2.753 -21.863 1.00 83.00 290 PRO A N 1
ATOM 2362 C CA . PRO A 1 290 ? -9.035 2.392 -22.721 1.00 83.00 290 PRO A CA 1
ATOM 2363 C C . PRO A 1 290 ? -8.755 3.511 -23.717 1.00 83.00 290 PRO A C 1
ATOM 2365 O O . PRO A 1 290 ? -9.656 3.997 -24.403 1.00 83.00 290 PRO A O 1
ATOM 2368 N N . THR A 1 291 ? -7.491 3.912 -23.807 1.00 79.88 291 THR A N 1
ATOM 2369 C CA . THR A 1 291 ? -7.053 4.756 -24.925 1.00 79.88 291 THR A CA 1
ATOM 2370 C C . THR A 1 291 ? -7.116 3.909 -26.198 1.00 79.88 291 THR A C 1
ATOM 2372 O O . THR A 1 291 ? -6.960 2.697 -26.110 1.00 79.88 291 THR A O 1
ATOM 2375 N N . GLU A 1 292 ? -7.340 4.486 -27.380 1.00 81.69 292 GLU A N 1
ATOM 2376 C CA . GLU A 1 292 ? -7.308 3.695 -28.618 1.00 81.69 292 GLU A CA 1
ATOM 2377 C C . GLU A 1 292 ? -5.944 2.996 -28.781 1.00 81.69 292 GLU A C 1
ATOM 2379 O O . GLU A 1 292 ? -4.897 3.644 -28.826 1.00 81.69 292 GLU A O 1
ATOM 2384 N N . PHE A 1 293 ? -5.956 1.663 -28.859 1.00 84.12 293 PHE A N 1
ATOM 2385 C CA . PHE A 1 293 ? -4.790 0.837 -29.170 1.00 84.12 293 PHE A CA 1
ATOM 2386 C C . PHE A 1 293 ? -5.192 -0.286 -30.124 1.00 84.12 293 PHE A C 1
ATOM 2388 O O . PHE A 1 293 ? -6.351 -0.692 -30.153 1.00 84.12 293 PHE A O 1
ATOM 2395 N N . ASP A 1 294 ? -4.235 -0.784 -30.906 1.00 84.69 294 ASP A N 1
ATOM 2396 C CA . ASP A 1 294 ? -4.444 -1.963 -31.746 1.00 84.69 294 ASP A CA 1
ATOM 2397 C C . ASP A 1 294 ? -4.290 -3.231 -30.887 1.00 84.69 294 ASP A C 1
ATOM 2399 O O . ASP A 1 294 ? -3.177 -3.499 -30.413 1.00 84.69 294 ASP A O 1
ATOM 2403 N N . PRO A 1 295 ? -5.374 -3.996 -30.642 1.00 82.00 295 PRO A N 1
ATOM 2404 C CA . PRO A 1 295 ? -5.305 -5.243 -29.889 1.00 82.00 295 PRO A CA 1
ATOM 2405 C C . PRO A 1 295 ? -4.776 -6.404 -30.743 1.00 82.00 295 PRO A C 1
ATOM 2407 O O . PRO A 1 295 ? -4.584 -7.503 -30.222 1.00 82.00 295 PRO A O 1
ATOM 2410 N N . THR A 1 296 ? -4.573 -6.200 -32.050 1.00 89.19 296 THR A N 1
ATOM 2411 C CA . THR A 1 296 ? -4.094 -7.246 -32.953 1.00 89.19 296 THR A CA 1
ATOM 2412 C C . THR A 1 296 ? -2.704 -7.699 -32.507 1.00 89.19 296 THR A C 1
ATOM 2414 O O . THR A 1 296 ? -1.787 -6.875 -32.434 1.00 89.19 296 THR A O 1
ATOM 2417 N N . PRO A 1 297 ? -2.510 -9.000 -32.214 1.00 90.69 297 PRO A N 1
ATOM 2418 C CA . PRO A 1 297 ? -1.192 -9.505 -31.877 1.00 90.69 297 PRO A CA 1
ATOM 2419 C C . PRO A 1 297 ? -0.221 -9.264 -33.029 1.00 90.69 297 PRO A C 1
ATOM 2421 O O . PRO A 1 297 ? -0.552 -9.501 -34.193 1.00 90.69 297 PRO A O 1
ATOM 2424 N N . PHE A 1 298 ? 0.991 -8.844 -32.696 1.00 92.44 298 PHE A N 1
ATOM 2425 C CA . PHE A 1 298 ? 2.087 -8.735 -33.651 1.00 92.44 298 PHE A CA 1
ATOM 2426 C C . PHE A 1 298 ? 3.228 -9.658 -33.234 1.00 92.44 298 PHE A C 1
ATOM 2428 O O . PHE A 1 298 ? 3.265 -10.163 -32.111 1.00 92.44 298 PHE A O 1
ATOM 2435 N N . PHE A 1 299 ? 4.136 -9.924 -34.167 1.00 93.62 299 PHE A N 1
ATOM 2436 C CA . PHE A 1 299 ? 5.239 -10.846 -33.948 1.00 93.62 299 PHE A CA 1
ATOM 2437 C C . PHE A 1 299 ? 6.559 -10.088 -33.953 1.00 93.62 299 PHE A C 1
ATOM 2439 O O . PHE A 1 299 ? 6.838 -9.331 -34.882 1.00 93.62 299 PHE A O 1
ATOM 2446 N N . GLU A 1 300 ? 7.358 -10.311 -32.919 1.00 92.88 300 GLU A N 1
ATOM 2447 C CA . GLU A 1 300 ? 8.742 -9.857 -32.832 1.00 92.88 300 GLU A CA 1
ATOM 2448 C C . GLU A 1 300 ? 9.658 -11.059 -33.057 1.00 92.88 300 GLU A C 1
ATOM 2450 O O . GLU A 1 300 ? 9.403 -12.149 -32.542 1.00 92.88 300 GLU A O 1
ATOM 2455 N N . GLU A 1 301 ? 10.712 -10.873 -33.844 1.00 92.50 301 GLU A N 1
ATOM 2456 C CA . GLU A 1 301 ? 11.751 -11.877 -34.060 1.00 92.50 301 GLU A CA 1
ATOM 2457 C C . GLU A 1 301 ? 13.044 -11.376 -33.447 1.00 92.50 301 GLU A C 1
ATOM 2459 O O . GLU A 1 301 ? 13.472 -10.251 -33.709 1.00 92.50 301 GLU A O 1
ATOM 2464 N N . ASP A 1 302 ? 13.656 -12.216 -32.628 1.00 88.94 302 ASP A N 1
ATOM 2465 C CA . ASP A 1 302 ? 14.886 -11.882 -31.929 1.00 88.94 302 ASP A CA 1
ATOM 2466 C C . ASP A 1 302 ? 15.733 -13.148 -31.738 1.00 88.94 302 ASP A C 1
ATOM 2468 O O . ASP A 1 302 ? 15.337 -14.255 -32.124 1.00 88.94 302 ASP A O 1
ATOM 2472 N N . ARG A 1 303 ? 16.942 -12.995 -31.201 1.00 87.25 303 ARG A N 1
ATOM 2473 C CA . ARG A 1 303 ? 17.897 -14.084 -31.030 1.00 87.25 303 ARG A CA 1
ATOM 2474 C C . ARG A 1 303 ? 18.536 -14.046 -29.654 1.00 87.25 303 ARG A C 1
ATOM 2476 O O . ARG A 1 303 ? 19.147 -13.062 -29.252 1.00 87.25 303 ARG A O 1
ATOM 2483 N N . TRP A 1 304 ? 18.478 -15.176 -28.966 1.00 83.50 304 TRP A N 1
ATOM 2484 C CA . TRP A 1 304 ? 19.119 -15.340 -27.670 1.00 83.50 304 TRP A CA 1
ATOM 2485 C C . TRP A 1 304 ? 20.647 -15.366 -27.775 1.00 83.50 304 TRP A C 1
ATOM 2487 O O . TRP A 1 304 ? 21.217 -15.926 -28.715 1.00 83.50 304 TRP A O 1
ATOM 2497 N N . GLY A 1 305 ? 21.323 -14.800 -26.773 1.00 71.38 305 GLY A N 1
ATOM 2498 C CA . GLY A 1 305 ? 22.781 -14.855 -26.671 1.00 71.38 305 GLY A CA 1
ATOM 2499 C C . GLY A 1 305 ? 23.539 -14.026 -27.714 1.00 71.38 305 GLY A C 1
ATOM 2500 O O . GLY A 1 305 ? 24.601 -14.448 -28.173 1.00 71.38 305 GLY A O 1
ATOM 2501 N N . ASP A 1 306 ? 23.007 -12.869 -28.124 1.00 66.81 306 ASP A N 1
ATOM 2502 C CA . ASP A 1 306 ? 23.798 -11.880 -28.864 1.00 66.81 306 ASP A CA 1
ATOM 2503 C C . ASP A 1 306 ? 24.841 -11.188 -27.947 1.00 66.81 306 ASP A C 1
ATOM 2505 O O . ASP A 1 306 ? 24.826 -11.359 -26.725 1.00 66.81 306 ASP A O 1
ATOM 2509 N N . ARG A 1 307 ? 25.766 -10.408 -28.532 1.00 54.81 307 ARG A N 1
ATOM 2510 C CA . ARG A 1 307 ? 26.854 -9.719 -27.800 1.00 54.81 307 ARG A CA 1
ATOM 2511 C C . ARG A 1 307 ? 26.377 -8.762 -26.693 1.00 54.81 307 ARG A C 1
ATOM 2513 O O . ARG A 1 307 ? 27.198 -8.264 -25.935 1.00 54.81 307 ARG A O 1
ATOM 2520 N N . ARG A 1 308 ? 25.083 -8.439 -26.610 1.00 53.56 308 ARG A N 1
ATOM 2521 C CA . ARG A 1 308 ? 24.525 -7.498 -25.626 1.00 53.56 308 ARG A CA 1
ATOM 2522 C C . ARG A 1 308 ? 24.107 -8.186 -24.323 1.00 53.56 308 ARG A C 1
ATOM 2524 O O . ARG A 1 308 ? 23.878 -7.487 -23.345 1.00 53.56 308 ARG A O 1
ATOM 2531 N N . ASN A 1 309 ? 24.078 -9.524 -24.290 1.00 54.34 309 ASN A N 1
ATOM 2532 C CA . ASN A 1 309 ? 23.649 -10.328 -23.135 1.00 54.34 309 ASN A CA 1
ATOM 2533 C C . ASN A 1 309 ? 24.805 -11.137 -22.497 1.00 54.34 309 ASN A C 1
ATOM 2535 O O . ASN A 1 309 ? 24.573 -12.171 -21.870 1.00 54.34 309 ASN A O 1
ATOM 2539 N N . GLU A 1 310 ? 26.055 -10.685 -22.669 1.00 51.06 310 GLU A N 1
ATOM 2540 C CA . GLU A 1 310 ? 27.285 -11.388 -22.249 1.00 51.06 310 GLU A CA 1
ATOM 2541 C C . GLU A 1 310 ? 27.494 -11.477 -20.722 1.00 51.06 310 GLU A C 1
ATOM 2543 O O . GLU A 1 310 ? 28.347 -12.241 -20.275 1.00 51.06 310 GLU A O 1
ATOM 2548 N N . GLU A 1 311 ? 26.704 -10.760 -19.915 1.00 49.38 311 GLU A N 1
ATOM 2549 C CA . GLU A 1 311 ? 26.804 -10.766 -18.443 1.00 49.38 311 GLU A CA 1
ATOM 2550 C C . GLU A 1 311 ? 26.026 -11.912 -17.760 1.00 49.38 311 GLU A C 1
ATOM 2552 O O . GLU A 1 311 ? 26.156 -12.108 -16.553 1.00 49.38 311 GLU A O 1
ATOM 2557 N N . CYS A 1 312 ? 25.230 -12.693 -18.501 1.00 56.41 312 CYS A N 1
ATOM 2558 C CA . CYS A 1 312 ? 24.416 -13.779 -17.937 1.00 56.41 312 CYS A CA 1
ATOM 2559 C C . CYS A 1 312 ? 25.135 -15.145 -17.980 1.00 56.41 312 CYS A C 1
ATOM 2561 O O . CYS A 1 312 ? 25.886 -15.408 -18.923 1.00 56.41 312 CYS A O 1
ATOM 2563 N N . PRO A 1 313 ? 24.879 -16.062 -17.023 1.00 57.31 313 PRO A N 1
ATOM 2564 C CA . PRO A 1 313 ? 25.504 -17.384 -17.011 1.00 57.31 313 PRO A CA 1
ATOM 2565 C C . PRO A 1 313 ? 25.138 -18.181 -18.278 1.00 57.31 313 PRO A C 1
ATOM 2567 O O . PRO A 1 313 ? 23.976 -18.521 -18.528 1.00 57.31 313 PRO A O 1
ATOM 2570 N N . LYS A 1 314 ? 26.141 -18.423 -19.130 1.00 59.38 314 LYS A N 1
ATOM 2571 C CA . LYS A 1 314 ? 25.990 -19.076 -20.443 1.00 59.38 314 LYS A CA 1
ATOM 2572 C C . LYS A 1 314 ? 25.672 -20.572 -20.333 1.00 59.38 314 LYS A C 1
ATOM 2574 O O . LYS A 1 314 ? 25.116 -21.155 -21.258 1.00 59.38 314 LYS A O 1
ATOM 2579 N N . ASP A 1 315 ? 25.991 -21.176 -19.196 1.00 63.72 315 ASP A N 1
ATOM 2580 C CA . ASP A 1 315 ? 25.719 -22.564 -18.822 1.00 63.72 315 ASP A CA 1
ATOM 2581 C C . ASP A 1 315 ? 24.213 -22.858 -18.706 1.00 63.72 315 ASP A C 1
ATOM 2583 O O . ASP A 1 315 ? 23.728 -23.818 -19.310 1.00 63.72 315 ASP A O 1
ATOM 2587 N N . ILE A 1 316 ? 23.453 -21.987 -18.036 1.00 67.88 316 ILE A N 1
ATOM 2588 C CA . ILE A 1 316 ? 22.007 -22.167 -17.775 1.00 67.88 316 ILE A CA 1
ATOM 2589 C C . ILE A 1 316 ? 21.156 -22.015 -19.049 1.00 67.88 316 ILE A C 1
ATOM 2591 O O . ILE A 1 316 ? 20.088 -22.620 -19.200 1.00 67.88 316 ILE A O 1
ATOM 2595 N N . ASN A 1 317 ? 21.624 -21.191 -19.987 1.00 75.31 317 ASN A N 1
ATOM 2596 C CA . ASN A 1 317 ? 20.913 -20.870 -21.228 1.00 75.31 317 ASN A CA 1
ATOM 2597 C C . ASN A 1 317 ? 21.576 -21.470 -22.473 1.00 75.31 317 ASN A C 1
ATOM 2599 O O . ASN A 1 317 ? 21.258 -21.068 -23.593 1.00 75.31 317 ASN A O 1
ATOM 2603 N N . SER A 1 318 ? 22.478 -22.436 -22.294 1.00 74.94 318 SER A N 1
ATOM 2604 C CA . SER A 1 318 ? 23.255 -23.054 -23.375 1.00 74.94 318 SER A CA 1
ATOM 2605 C C . SER A 1 318 ? 22.375 -23.605 -24.506 1.00 74.94 318 SER A C 1
ATOM 2607 O O . SER A 1 318 ? 22.680 -23.396 -25.679 1.00 74.94 318 SER A O 1
ATOM 2609 N N . GLU A 1 319 ? 21.235 -24.218 -24.174 1.00 77.88 319 GLU A N 1
ATOM 2610 C CA . GLU A 1 319 ? 20.265 -24.745 -25.148 1.00 77.88 319 GLU A CA 1
ATOM 2611 C C . GLU A 1 319 ? 19.535 -23.661 -25.954 1.00 77.88 319 GLU A C 1
ATOM 2613 O O . GLU A 1 319 ? 19.019 -23.940 -27.036 1.00 77.88 319 GLU A O 1
ATOM 2618 N N . LEU A 1 320 ? 19.483 -22.432 -25.436 1.00 83.56 320 LEU A N 1
ATOM 2619 C CA . LEU A 1 320 ? 18.839 -21.285 -26.076 1.00 83.56 320 LEU A CA 1
ATOM 2620 C C . LEU A 1 320 ? 19.830 -20.441 -26.882 1.00 83.56 320 LEU A C 1
ATOM 2622 O O . LEU A 1 320 ? 19.430 -19.645 -27.727 1.00 83.56 320 LEU A O 1
ATOM 2626 N N . TYR A 1 321 ? 21.128 -20.603 -26.643 1.00 80.75 321 TYR A N 1
ATOM 2627 C CA . TYR A 1 321 ? 22.158 -19.739 -27.199 1.00 80.75 321 TYR A CA 1
ATOM 2628 C C . TYR A 1 321 ? 22.169 -19.749 -28.736 1.00 80.75 321 TYR A C 1
ATOM 2630 O O . TYR A 1 321 ? 22.187 -20.804 -29.372 1.00 80.75 321 TYR A O 1
ATOM 2638 N N . LYS A 1 322 ? 22.180 -18.553 -29.343 1.00 81.06 322 LYS A N 1
ATOM 2639 C CA . LYS A 1 322 ? 22.120 -18.306 -30.797 1.00 81.06 322 LYS A CA 1
ATOM 2640 C C . LYS A 1 322 ? 20.860 -18.821 -31.504 1.00 81.06 322 LYS A C 1
ATOM 2642 O O . LYS A 1 322 ? 20.788 -18.688 -32.727 1.00 81.06 322 LYS A O 1
ATOM 2647 N N . LEU A 1 323 ? 19.868 -19.353 -30.789 1.00 88.94 323 LEU A N 1
ATOM 2648 C CA . LEU A 1 323 ? 18.574 -19.681 -31.384 1.00 88.94 323 LEU A CA 1
ATOM 2649 C C . LEU A 1 323 ? 17.773 -18.403 -31.632 1.00 88.94 323 LEU A C 1
ATOM 2651 O O . LEU A 1 323 ? 17.687 -17.519 -30.776 1.00 88.94 323 LEU A O 1
ATOM 2655 N N . ASN A 1 324 ? 17.176 -18.330 -32.817 1.00 90.75 324 ASN A N 1
ATOM 2656 C CA . ASN A 1 324 ? 16.176 -17.325 -33.140 1.00 90.75 324 ASN A CA 1
ATOM 2657 C C . ASN A 1 324 ? 14.847 -17.762 -32.532 1.00 90.75 324 ASN A C 1
ATOM 2659 O O . ASN A 1 324 ? 14.522 -18.953 -32.521 1.00 90.75 324 ASN A O 1
ATOM 2663 N N . TYR A 1 325 ? 14.069 -16.804 -32.059 1.00 92.25 325 TYR A N 1
ATOM 2664 C CA . TYR A 1 325 ? 12.750 -17.038 -31.504 1.00 92.25 325 TYR A CA 1
ATOM 2665 C C . TYR A 1 325 ? 11.780 -15.980 -32.021 1.00 92.25 325 TYR A C 1
ATOM 2667 O O . TYR A 1 325 ? 12.153 -14.837 -32.285 1.00 92.25 325 TYR A O 1
ATOM 2675 N N . ARG A 1 326 ? 10.524 -16.388 -32.196 1.00 93.69 326 ARG A N 1
ATOM 2676 C CA . ARG A 1 326 ? 9.424 -15.501 -32.550 1.00 93.69 326 ARG A CA 1
ATOM 2677 C C . ARG A 1 326 ? 8.507 -15.373 -31.348 1.00 93.69 326 ARG A C 1
ATOM 2679 O O . ARG A 1 326 ? 7.954 -16.368 -30.873 1.00 93.69 326 ARG A O 1
ATOM 2686 N N . THR A 1 327 ? 8.332 -14.143 -30.894 1.00 93.31 327 THR A N 1
ATOM 2687 C CA . THR A 1 327 ? 7.454 -13.791 -29.784 1.00 93.31 327 THR A CA 1
ATOM 2688 C C . THR A 1 327 ? 6.164 -13.224 -30.340 1.00 93.31 327 THR A C 1
ATOM 2690 O O . THR A 1 327 ? 6.176 -12.244 -31.082 1.00 93.31 327 THR A O 1
ATOM 2693 N N . LYS A 1 328 ? 5.040 -13.831 -29.981 1.00 94.56 328 LYS A N 1
ATOM 2694 C CA . LYS A 1 328 ? 3.722 -13.237 -30.147 1.00 94.56 328 LYS A CA 1
ATOM 2695 C C . LYS A 1 328 ? 3.528 -12.228 -29.021 1.00 94.56 328 LYS A C 1
ATOM 2697 O O . LYS A 1 328 ? 3.524 -12.598 -27.849 1.00 94.56 328 LYS A O 1
ATOM 2702 N N . VAL A 1 329 ? 3.378 -10.963 -29.387 1.00 93.31 329 VAL A N 1
ATOM 2703 C CA . VAL A 1 329 ? 3.111 -9.872 -28.453 1.00 93.31 329 VAL A CA 1
ATOM 2704 C C . VAL A 1 329 ? 1.636 -9.517 -28.551 1.00 93.31 329 VAL A C 1
ATOM 2706 O O . VAL A 1 329 ? 1.167 -9.038 -29.586 1.00 93.31 329 VAL A O 1
ATOM 2709 N N . THR A 1 330 ? 0.903 -9.757 -27.470 1.00 92.94 330 THR A N 1
ATOM 2710 C CA . THR A 1 330 ? -0.516 -9.414 -27.357 1.00 92.94 330 THR A CA 1
ATOM 2711 C C . THR A 1 330 ? -0.644 -8.176 -26.486 1.00 92.94 330 THR A C 1
ATOM 2713 O O . THR A 1 330 ? -0.192 -8.166 -25.342 1.00 92.94 330 THR A O 1
ATOM 2716 N N . ARG A 1 331 ? -1.246 -7.114 -27.024 1.00 90.88 331 ARG A N 1
ATOM 2717 C CA . ARG A 1 331 ? -1.551 -5.903 -26.257 1.00 90.88 331 ARG A CA 1
ATOM 2718 C C . ARG A 1 331 ? -2.933 -6.027 -25.646 1.00 90.88 331 ARG A C 1
ATOM 2720 O O . ARG A 1 331 ? -3.876 -6.408 -26.336 1.00 90.88 331 ARG A O 1
ATOM 2727 N N . PHE A 1 332 ? -3.061 -5.661 -24.381 1.00 89.56 332 PHE A N 1
ATOM 2728 C CA . PHE A 1 332 ? -4.348 -5.595 -23.705 1.00 89.56 332 PHE A CA 1
ATOM 2729 C C . PHE A 1 332 ? -4.404 -4.365 -22.807 1.00 89.56 332 PHE A C 1
ATOM 2731 O O . PHE A 1 332 ? -3.381 -3.833 -22.380 1.00 89.56 332 PHE A O 1
ATOM 2738 N N . TRP A 1 333 ? -5.616 -3.891 -22.543 1.00 88.94 333 TRP A N 1
ATOM 2739 C CA . TRP A 1 333 ? -5.833 -2.850 -21.553 1.00 88.94 333 TRP A CA 1
ATOM 2740 C C . TRP A 1 333 ? -5.849 -3.480 -20.166 1.00 88.94 333 TRP A C 1
ATOM 2742 O O . TRP A 1 333 ? -6.725 -4.291 -19.864 1.00 88.94 333 TRP A O 1
ATOM 2752 N N . ASP A 1 334 ? -4.888 -3.100 -19.337 1.00 88.44 334 ASP A N 1
ATOM 2753 C CA . ASP A 1 334 ? -4.903 -3.389 -17.915 1.00 88.44 334 ASP A CA 1
ATOM 2754 C C . ASP A 1 334 ? -5.826 -2.371 -17.236 1.00 88.44 334 ASP A C 1
ATOM 2756 O O . ASP A 1 334 ? -5.519 -1.180 -17.175 1.00 88.44 334 ASP A O 1
ATOM 2760 N N . ALA A 1 335 ? -6.992 -2.828 -16.776 1.00 86.19 335 ALA A N 1
ATOM 2761 C CA . ALA A 1 335 ? -7.985 -1.964 -16.143 1.00 86.19 335 ALA A CA 1
ATOM 2762 C C . ALA A 1 335 ? -7.560 -1.486 -14.747 1.00 86.19 335 ALA A C 1
ATOM 2764 O O . ALA A 1 335 ? -7.999 -0.420 -14.316 1.00 86.19 335 ALA A O 1
ATOM 2765 N N . GLU A 1 336 ? -6.715 -2.252 -14.055 1.00 84.19 336 GLU A N 1
ATOM 2766 C CA . GLU A 1 336 ? -6.225 -1.918 -12.719 1.00 84.19 336 GLU A CA 1
ATOM 2767 C C . GLU A 1 336 ? -5.131 -0.852 -12.812 1.00 84.19 336 GLU A C 1
ATOM 2769 O O . GLU A 1 336 ? -5.218 0.192 -12.168 1.00 84.19 336 GLU A O 1
ATOM 2774 N N . GLN A 1 337 ? -4.153 -1.069 -13.695 1.00 82.62 337 GLN A N 1
ATOM 2775 C CA . GLN A 1 337 ? -3.066 -0.116 -13.952 1.00 82.62 337 GLN A CA 1
ATOM 2776 C C . GLN A 1 337 ? -3.479 1.031 -14.887 1.00 82.62 337 GLN A C 1
ATOM 2778 O O . GLN A 1 337 ? -2.748 2.013 -15.033 1.00 82.62 337 GLN A O 1
ATOM 2783 N N . ARG A 1 338 ? -4.654 0.916 -15.520 1.00 86.50 338 ARG A N 1
ATOM 2784 C CA . ARG A 1 338 ? -5.210 1.848 -16.513 1.00 86.50 338 ARG A CA 1
ATOM 2785 C C . ARG A 1 338 ? -4.217 2.173 -17.631 1.00 86.50 338 ARG A C 1
ATOM 2787 O O . ARG A 1 338 ? -4.008 3.331 -18.002 1.00 86.50 338 ARG A O 1
ATOM 2794 N N . CYS A 1 339 ? -3.569 1.147 -18.168 1.00 87.00 339 CYS A N 1
ATOM 2795 C CA . CYS A 1 339 ? -2.574 1.301 -19.221 1.00 87.00 339 CYS A CA 1
ATOM 2796 C C . CYS A 1 339 ? -2.634 0.150 -20.230 1.00 87.00 339 CYS A C 1
ATOM 2798 O O . CYS A 1 339 ? -3.251 -0.887 -19.996 1.00 87.00 339 CYS A O 1
ATOM 2800 N N . VAL A 1 340 ? -2.002 0.340 -21.391 1.00 86.25 340 VAL A N 1
ATOM 2801 C CA . VAL A 1 340 ? -1.814 -0.756 -22.346 1.00 86.25 340 VAL A CA 1
ATOM 2802 C C . VAL A 1 340 ? -0.630 -1.586 -21.872 1.00 86.25 340 VAL A C 1
ATOM 2804 O O . VAL A 1 340 ? 0.511 -1.125 -21.925 1.00 86.25 340 VAL A O 1
ATOM 2807 N N . SER A 1 341 ? -0.914 -2.803 -21.429 1.00 89.56 341 SER A N 1
ATOM 2808 C CA . SER A 1 341 ? 0.082 -3.799 -21.059 1.00 89.56 341 SER A CA 1
ATOM 2809 C C . SER A 1 341 ? 0.317 -4.779 -22.210 1.00 89.56 341 SER A C 1
ATOM 2811 O O . SER A 1 341 ? -0.412 -4.799 -23.212 1.00 89.56 341 SER A O 1
ATOM 2813 N N . THR A 1 342 ? 1.382 -5.567 -22.101 1.00 91.81 342 THR A N 1
ATOM 2814 C CA . THR A 1 342 ? 1.774 -6.533 -23.127 1.00 91.81 342 THR A CA 1
ATOM 2815 C C . THR A 1 342 ? 2.042 -7.895 -22.523 1.00 91.81 342 THR A C 1
ATOM 2817 O O . THR A 1 342 ? 2.888 -8.026 -21.642 1.00 91.81 342 THR A O 1
ATOM 2820 N N . GLU A 1 343 ? 1.393 -8.912 -23.071 1.00 92.19 343 GLU A N 1
ATOM 2821 C CA . GLU A 1 343 ? 1.721 -10.312 -22.840 1.00 92.19 343 GLU A CA 1
ATOM 2822 C C . GLU A 1 343 ? 2.625 -10.806 -23.972 1.00 92.19 343 GLU A C 1
ATOM 2824 O O . GLU A 1 343 ? 2.406 -10.483 -25.146 1.00 92.19 343 GLU A O 1
ATOM 2829 N N . ARG A 1 344 ? 3.664 -11.565 -23.621 1.00 91.50 344 ARG A N 1
ATOM 2830 C CA . ARG A 1 344 ? 4.658 -12.087 -24.561 1.00 91.50 344 ARG A CA 1
ATOM 2831 C C . ARG A 1 344 ? 4.701 -13.602 -24.463 1.00 91.50 344 ARG A C 1
ATOM 2833 O O . ARG A 1 344 ? 4.942 -14.141 -23.391 1.00 91.50 344 ARG A O 1
ATOM 2840 N N . GLU A 1 345 ? 4.518 -14.268 -25.594 1.00 93.12 345 GLU A N 1
ATOM 2841 C CA . GLU A 1 345 ? 4.557 -15.726 -25.700 1.00 93.12 345 GLU A CA 1
ATOM 2842 C C . GLU A 1 345 ? 5.522 -16.132 -26.814 1.00 93.12 345 GLU A C 1
ATOM 2844 O O . GLU A 1 345 ? 5.414 -15.654 -27.945 1.00 93.12 345 GLU A O 1
ATOM 2849 N N . ILE A 1 346 ? 6.462 -17.031 -26.527 1.00 92.38 346 ILE A N 1
ATOM 2850 C CA . ILE A 1 346 ? 7.336 -17.595 -27.560 1.00 92.38 346 ILE A CA 1
ATOM 2851 C C . ILE A 1 346 ? 6.552 -18.670 -28.306 1.00 92.38 346 ILE A C 1
ATOM 2853 O O . ILE A 1 346 ? 6.176 -19.685 -27.725 1.00 92.38 346 ILE A O 1
ATOM 2857 N N . VAL A 1 347 ? 6.325 -18.451 -29.600 1.00 95.50 347 VAL A N 1
ATOM 2858 C CA . VAL A 1 347 ? 5.469 -19.314 -30.434 1.00 95.50 347 VAL A CA 1
ATOM 2859 C C . VAL A 1 347 ? 6.241 -20.118 -31.473 1.00 95.50 347 VAL A C 1
ATOM 2861 O O . VAL A 1 347 ? 5.709 -21.079 -32.021 1.00 95.50 347 VAL A O 1
ATOM 2864 N N . ALA A 1 348 ? 7.483 -19.732 -31.767 1.00 93.88 348 ALA A N 1
ATOM 2865 C CA . ALA A 1 348 ? 8.342 -20.470 -32.682 1.00 93.88 348 ALA A CA 1
ATOM 2866 C C . ALA A 1 348 ? 9.819 -20.248 -32.364 1.00 93.88 348 ALA A C 1
ATOM 2868 O O . ALA A 1 348 ? 10.210 -19.175 -31.904 1.00 93.88 348 ALA A O 1
ATOM 2869 N N . VAL A 1 349 ? 10.641 -21.245 -32.675 1.00 94.00 349 VAL A N 1
ATOM 2870 C CA . VAL A 1 349 ? 12.104 -21.167 -32.608 1.00 94.00 349 VAL A CA 1
ATOM 2871 C C . VAL A 1 349 ? 12.728 -21.625 -33.915 1.00 94.00 349 VAL A C 1
ATOM 2873 O O . VAL A 1 349 ? 12.145 -22.417 -34.656 1.00 94.00 349 VAL A O 1
ATOM 2876 N N . SER A 1 350 ? 13.927 -21.134 -34.204 1.00 92.81 350 SER A N 1
ATOM 2877 C CA . SER A 1 350 ? 14.666 -21.497 -35.404 1.00 92.81 350 SER A CA 1
ATOM 2878 C C . SER A 1 350 ? 16.174 -21.429 -35.179 1.00 92.81 350 SER A C 1
ATOM 2880 O O . SER A 1 350 ? 16.701 -20.482 -34.594 1.00 92.81 350 SER A O 1
ATOM 2882 N N . LYS A 1 351 ? 16.898 -22.430 -35.689 1.00 89.25 351 LYS A N 1
ATOM 2883 C CA . LYS A 1 351 ? 18.371 -22.448 -35.656 1.00 89.25 351 LYS A CA 1
ATOM 2884 C C . LYS A 1 351 ? 18.994 -21.494 -36.673 1.00 89.25 351 LYS A C 1
ATOM 2886 O O . LYS A 1 351 ? 20.076 -20.975 -36.428 1.00 89.25 351 LYS A O 1
ATOM 2891 N N . ASP A 1 352 ? 18.327 -21.276 -37.798 1.00 87.69 352 ASP A N 1
ATOM 2892 C CA . ASP A 1 352 ? 18.839 -20.524 -38.946 1.00 87.69 352 ASP A CA 1
ATOM 2893 C C . ASP A 1 352 ? 18.050 -19.236 -39.237 1.00 87.69 352 ASP A C 1
ATOM 2895 O O . ASP A 1 352 ? 18.489 -18.423 -40.047 1.00 87.69 352 ASP A O 1
ATOM 2899 N N . GLY A 1 353 ? 16.922 -19.028 -38.554 1.00 86.69 353 GLY A N 1
ATOM 2900 C CA . GLY A 1 353 ? 16.011 -17.902 -38.767 1.00 86.69 353 GLY A CA 1
ATOM 2901 C C . GLY A 1 353 ? 15.099 -18.084 -39.984 1.00 86.69 353 GLY A C 1
ATOM 2902 O O . GLY A 1 353 ? 14.381 -17.156 -40.350 1.00 86.69 353 GLY A O 1
ATOM 2903 N N . ILE A 1 354 ? 15.123 -19.261 -40.619 1.00 89.19 354 ILE A N 1
ATOM 2904 C CA . ILE A 1 354 ? 14.375 -19.573 -41.843 1.00 89.19 354 ILE A CA 1
ATOM 2905 C C . ILE A 1 354 ? 13.379 -20.698 -41.559 1.00 89.19 354 ILE A C 1
ATOM 2907 O O . ILE A 1 354 ? 12.182 -20.538 -41.806 1.00 89.19 354 ILE A O 1
ATOM 2911 N N . ASP A 1 355 ? 13.855 -21.800 -40.983 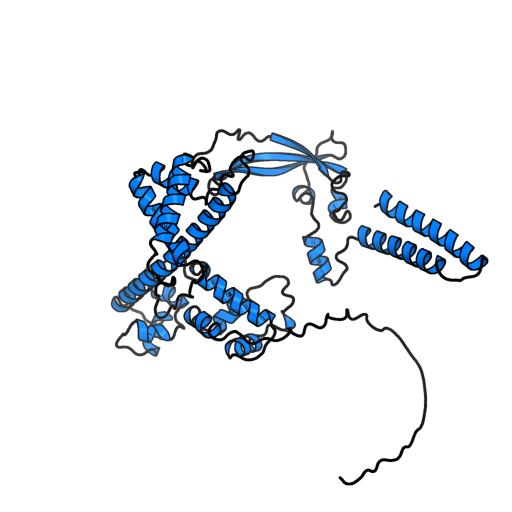1.00 91.50 355 ASP A N 1
ATOM 2912 C CA . ASP A 1 355 ? 13.044 -22.971 -40.674 1.00 91.50 355 ASP A CA 1
ATOM 2913 C C . ASP A 1 355 ? 12.531 -22.881 -39.234 1.00 91.50 355 ASP A C 1
ATOM 2915 O O . ASP A 1 355 ? 13.267 -23.089 -38.264 1.00 91.50 355 ASP A O 1
ATOM 2919 N N . TRP A 1 356 ? 11.252 -22.533 -39.098 1.00 93.69 356 TRP A N 1
ATOM 2920 C CA . TRP A 1 356 ? 10.588 -22.315 -37.814 1.00 93.69 356 TRP A CA 1
ATOM 2921 C C . TRP A 1 356 ? 9.905 -23.585 -37.304 1.00 93.69 356 TRP A C 1
ATOM 2923 O O . TRP A 1 356 ? 9.203 -24.272 -38.047 1.00 93.69 356 TRP A O 1
ATOM 2933 N N . GLN A 1 357 ? 10.094 -23.877 -36.020 1.00 93.81 357 GLN A N 1
ATOM 2934 C CA . GLN A 1 357 ? 9.562 -25.056 -35.337 1.00 93.81 357 GLN A CA 1
ATOM 2935 C C . GLN A 1 357 ? 8.806 -24.651 -34.072 1.00 93.81 357 GLN A C 1
ATOM 2937 O O . GLN A 1 357 ? 9.040 -23.576 -33.516 1.00 93.81 357 GLN A O 1
ATOM 2942 N N . GLU A 1 358 ? 7.906 -25.523 -33.618 1.00 93.56 358 GLU A N 1
ATOM 2943 C CA . GLU A 1 358 ? 7.201 -25.340 -32.350 1.00 93.56 358 GLU A CA 1
ATOM 2944 C C . GLU A 1 358 ? 8.200 -25.387 -31.177 1.00 93.56 358 GLU A C 1
ATOM 2946 O O . GLU A 1 358 ? 9.064 -26.272 -31.151 1.00 93.56 358 GLU A O 1
ATOM 2951 N N . PRO A 1 359 ? 8.127 -24.440 -30.224 1.00 92.88 359 PRO A N 1
ATOM 2952 C CA . PRO A 1 359 ? 9.059 -24.386 -29.112 1.00 92.88 359 PRO A CA 1
ATOM 2953 C C . PRO A 1 359 ? 8.784 -25.503 -28.103 1.00 92.88 359 PRO A C 1
ATOM 2955 O O . PRO A 1 359 ? 7.638 -25.807 -27.770 1.00 92.88 359 PRO A O 1
ATOM 2958 N N . THR A 1 360 ? 9.853 -26.075 -27.558 1.00 90.88 360 THR A N 1
ATOM 2959 C CA . THR A 1 360 ? 9.784 -26.963 -26.393 1.00 90.88 360 THR A CA 1
ATOM 2960 C C . THR A 1 360 ? 9.372 -26.185 -25.139 1.00 90.88 360 THR A C 1
ATOM 2962 O O . THR A 1 360 ? 9.494 -24.961 -25.086 1.00 90.88 360 THR A O 1
ATOM 2965 N N . GLU A 1 361 ? 8.951 -26.879 -24.078 1.00 88.81 361 GLU A N 1
ATOM 2966 C CA . GLU A 1 361 ? 8.602 -26.227 -22.803 1.00 88.81 361 GLU A CA 1
ATOM 2967 C C . GLU A 1 361 ? 9.763 -25.393 -22.229 1.00 88.81 361 GLU A C 1
ATOM 2969 O O . GLU A 1 361 ? 9.552 -24.271 -21.771 1.00 88.81 361 GLU A O 1
ATOM 2974 N N . ARG A 1 362 ? 11.012 -25.869 -22.355 1.00 85.38 362 ARG A N 1
ATOM 2975 C CA . ARG A 1 362 ? 12.205 -25.103 -21.951 1.00 85.38 362 ARG A CA 1
ATOM 2976 C C . ARG A 1 362 ? 12.384 -23.820 -22.767 1.00 85.38 362 ARG A C 1
ATOM 2978 O O . ARG A 1 362 ? 12.827 -22.812 -22.223 1.00 85.38 362 ARG A O 1
ATOM 2985 N N . GLN A 1 363 ? 12.057 -23.847 -24.058 1.00 87.12 363 GLN A N 1
ATOM 2986 C CA . GLN A 1 363 ? 12.142 -22.674 -24.931 1.00 87.12 363 GLN A CA 1
ATOM 2987 C C . GLN A 1 363 ? 11.024 -21.674 -24.639 1.00 87.12 363 GLN A C 1
ATOM 2989 O O . GLN A 1 363 ? 11.285 -20.478 -24.667 1.00 87.12 363 GLN A O 1
ATOM 2994 N N . LYS A 1 364 ? 9.818 -22.138 -24.286 1.00 88.00 364 LYS A N 1
ATOM 2995 C CA . LYS A 1 364 ? 8.706 -21.270 -23.860 1.00 88.00 364 LYS A CA 1
ATOM 2996 C C . LYS A 1 364 ? 9.008 -20.503 -22.571 1.00 88.00 364 LYS A C 1
ATOM 2998 O O . LYS A 1 364 ? 8.596 -19.357 -22.452 1.00 88.00 364 LYS A O 1
ATOM 3003 N N . GLN A 1 365 ? 9.761 -21.102 -21.643 1.00 84.31 365 GLN A N 1
ATOM 3004 C CA . GLN A 1 365 ? 10.238 -20.425 -20.426 1.00 84.31 365 GLN A CA 1
ATOM 3005 C C . GLN A 1 365 ? 11.160 -19.229 -20.724 1.00 84.31 365 GLN A C 1
ATOM 3007 O O . GLN A 1 365 ? 11.285 -18.329 -19.899 1.00 84.31 365 GLN A O 1
ATOM 3012 N N . GLY A 1 366 ? 11.797 -19.200 -21.899 1.00 83.38 366 GLY A N 1
ATOM 3013 C CA . GLY A 1 366 ? 12.652 -18.097 -22.324 1.00 83.38 366 GLY A CA 1
ATOM 3014 C C . GLY A 1 366 ? 14.016 -18.044 -21.628 1.00 83.38 366 GLY A C 1
ATOM 3015 O O . GLY A 1 366 ? 14.498 -19.016 -21.037 1.00 83.38 366 GLY A O 1
ATOM 3016 N N . TRP A 1 367 ? 14.681 -16.897 -21.774 1.00 80.44 367 TRP A N 1
ATOM 3017 C CA . TRP A 1 367 ? 16.022 -16.658 -21.244 1.00 80.44 367 TRP A CA 1
ATOM 3018 C C . TRP A 1 367 ? 15.979 -16.490 -19.723 1.00 80.44 367 TRP A C 1
ATOM 3020 O O . TRP A 1 367 ? 15.308 -15.592 -19.221 1.00 80.44 367 TRP A O 1
ATOM 3030 N N . SER A 1 368 ? 16.717 -17.326 -18.992 1.00 75.31 368 SER A N 1
ATOM 3031 C CA . SER A 1 368 ? 16.845 -17.197 -17.539 1.00 75.31 368 SER A CA 1
ATOM 3032 C C . SER A 1 368 ? 17.927 -16.173 -17.205 1.00 75.31 368 SER A C 1
ATOM 3034 O O . SER A 1 368 ? 19.046 -16.262 -17.709 1.00 75.31 368 SER A O 1
ATOM 3036 N N . SER A 1 369 ? 17.631 -15.225 -16.317 1.00 67.81 369 SER A N 1
ATOM 3037 C CA . SER A 1 369 ? 18.640 -14.323 -15.739 1.00 67.81 369 SER A CA 1
ATOM 3038 C C . SER A 1 369 ? 19.616 -15.046 -14.802 1.00 67.81 369 SER A C 1
ATOM 3040 O O . SER A 1 369 ? 20.591 -14.451 -14.352 1.00 67.81 369 SER A O 1
ATOM 3042 N N . GLY A 1 370 ? 19.369 -16.328 -14.512 1.00 64.06 370 GLY A N 1
ATOM 3043 C CA . GLY A 1 370 ? 20.178 -17.133 -13.610 1.00 64.06 370 GLY A CA 1
ATOM 3044 C C . GLY A 1 370 ? 19.845 -16.939 -12.135 1.00 64.06 370 GLY A C 1
ATOM 3045 O O . GLY A 1 370 ? 20.568 -17.477 -11.311 1.00 64.06 370 GLY A O 1
ATOM 3046 N N . PHE A 1 371 ? 18.765 -16.227 -11.792 1.00 66.44 371 PHE A N 1
ATOM 3047 C CA . PHE A 1 371 ? 18.341 -16.036 -10.400 1.00 66.44 371 PHE A CA 1
ATOM 3048 C C . PHE A 1 371 ? 18.065 -17.368 -9.686 1.00 66.44 371 PHE A C 1
ATOM 3050 O O . PHE A 1 371 ? 18.618 -17.606 -8.622 1.00 66.44 371 PHE A O 1
ATOM 3057 N N . ASP A 1 372 ? 17.329 -18.287 -10.312 1.00 64.94 372 ASP A N 1
ATOM 3058 C CA . ASP A 1 372 ? 17.025 -19.596 -9.709 1.00 64.94 372 ASP A CA 1
ATOM 3059 C C . ASP A 1 372 ? 18.272 -20.481 -9.543 1.00 64.94 372 ASP A C 1
ATOM 3061 O O . ASP A 1 372 ? 18.378 -21.265 -8.606 1.00 64.94 372 ASP A O 1
ATOM 3065 N N . TYR A 1 373 ? 19.248 -20.352 -10.446 1.00 63.53 373 TYR A N 1
ATOM 3066 C CA . TYR A 1 373 ? 20.527 -21.059 -10.335 1.00 63.53 373 TYR A CA 1
ATOM 3067 C C . TYR A 1 373 ? 21.437 -20.417 -9.288 1.00 63.53 373 TYR A C 1
ATOM 3069 O O . TYR A 1 373 ? 22.154 -21.114 -8.580 1.00 63.53 373 TYR A O 1
ATOM 3077 N N . TRP A 1 374 ? 21.403 -19.087 -9.188 1.00 63.34 374 TRP A N 1
ATOM 3078 C CA . TRP A 1 374 ? 22.068 -18.332 -8.138 1.00 63.34 374 TRP A CA 1
ATOM 3079 C C . TRP A 1 374 ? 21.525 -18.736 -6.760 1.00 63.34 374 TRP A C 1
ATOM 3081 O O . TRP A 1 374 ? 22.331 -19.021 -5.878 1.00 63.34 374 TRP A O 1
ATOM 3091 N N . LEU A 1 375 ? 20.199 -18.869 -6.619 1.00 59.53 375 LEU A N 1
ATOM 3092 C CA . LEU A 1 375 ? 19.537 -19.416 -5.426 1.00 59.53 375 LEU A CA 1
ATOM 3093 C C . LEU A 1 375 ? 20.000 -20.856 -5.148 1.00 59.53 375 LEU A C 1
ATOM 3095 O O . LEU A 1 375 ? 20.539 -21.145 -4.087 1.00 59.53 375 LEU A O 1
ATOM 3099 N N . ALA A 1 376 ? 19.942 -21.751 -6.139 1.00 66.00 376 ALA A N 1
ATOM 3100 C CA . ALA A 1 376 ? 20.376 -23.140 -5.958 1.00 66.00 376 ALA A CA 1
ATOM 3101 C C . ALA A 1 376 ? 21.871 -23.286 -5.586 1.00 66.00 376 ALA A C 1
ATOM 3103 O O . ALA A 1 376 ? 22.238 -24.168 -4.807 1.00 66.00 376 ALA A O 1
ATOM 3104 N N . ALA A 1 377 ? 22.749 -22.438 -6.134 1.00 62.09 377 ALA A N 1
ATOM 3105 C CA . ALA A 1 377 ? 24.173 -22.417 -5.796 1.00 62.09 377 ALA A CA 1
ATOM 3106 C C . ALA A 1 377 ? 24.414 -21.876 -4.378 1.00 62.09 377 ALA A C 1
ATOM 3108 O O . ALA A 1 377 ? 25.260 -22.416 -3.661 1.00 62.09 377 ALA A O 1
ATOM 3109 N N . MET A 1 378 ? 23.649 -20.860 -3.957 1.00 65.19 378 MET A N 1
ATOM 3110 C CA . MET A 1 378 ? 23.630 -20.377 -2.572 1.00 65.19 378 MET A CA 1
ATOM 3111 C C . MET A 1 378 ? 23.221 -21.494 -1.603 1.00 65.19 378 MET A C 1
ATOM 3113 O O . MET A 1 378 ? 23.947 -21.750 -0.639 1.00 65.19 378 MET A O 1
ATOM 3117 N N . ASP A 1 379 ? 22.136 -22.212 -1.901 1.00 64.62 379 ASP A N 1
ATOM 3118 C CA . ASP A 1 379 ? 21.625 -23.331 -1.098 1.00 64.62 379 ASP A CA 1
ATOM 3119 C C . ASP A 1 379 ? 22.623 -24.488 -0.972 1.00 64.62 379 ASP A C 1
ATOM 3121 O O . ASP A 1 379 ? 22.798 -25.083 0.096 1.00 64.62 379 ASP A O 1
ATOM 3125 N N . ALA A 1 380 ? 23.328 -24.802 -2.058 1.00 71.12 380 ALA A N 1
ATOM 3126 C CA . ALA A 1 380 ? 24.347 -25.845 -2.072 1.00 71.12 380 ALA A CA 1
ATOM 3127 C C . ALA A 1 380 ? 25.656 -25.428 -1.364 1.00 71.12 380 ALA A C 1
ATOM 3129 O O . ALA A 1 380 ? 26.553 -26.258 -1.183 1.00 71.12 380 ALA A O 1
ATOM 3130 N N . GLY A 1 381 ? 25.792 -24.157 -0.959 1.00 62.78 381 GLY A N 1
ATOM 3131 C CA . GLY A 1 381 ? 27.054 -23.588 -0.479 1.00 62.78 381 GLY A CA 1
ATOM 3132 C C . GLY A 1 381 ? 28.144 -23.575 -1.558 1.00 62.78 381 GLY A C 1
ATOM 3133 O O . GLY A 1 381 ? 29.339 -23.576 -1.242 1.00 62.78 381 GLY A O 1
ATOM 3134 N N . GLU A 1 382 ? 27.733 -23.612 -2.824 1.00 67.81 382 GLU A N 1
ATOM 3135 C CA . GLU A 1 382 ? 28.591 -23.547 -3.996 1.00 67.81 382 GLU A CA 1
ATOM 3136 C C . GLU A 1 382 ? 28.818 -22.083 -4.402 1.00 67.81 382 GLU A C 1
ATOM 3138 O O . GLU A 1 382 ? 28.226 -21.146 -3.866 1.00 67.81 382 GLU A O 1
ATOM 3143 N N . SER A 1 383 ? 29.759 -21.842 -5.313 1.00 59.81 383 SER A N 1
ATOM 3144 C CA . SER A 1 383 ? 30.008 -20.478 -5.780 1.00 59.81 383 SER A CA 1
ATOM 3145 C C . SER A 1 383 ? 28.856 -20.009 -6.671 1.00 59.81 383 SER A C 1
ATOM 3147 O O . SER A 1 383 ? 28.498 -20.672 -7.640 1.00 59.81 383 SER A O 1
ATOM 3149 N N . THR A 1 384 ? 28.318 -18.831 -6.353 1.00 61.09 384 THR A N 1
ATOM 3150 C CA . THR A 1 384 ? 27.257 -18.138 -7.102 1.00 61.09 384 THR A CA 1
ATOM 3151 C C . THR A 1 384 ? 27.726 -17.504 -8.405 1.00 61.09 384 THR A C 1
ATOM 3153 O O . THR A 1 384 ? 26.922 -16.999 -9.187 1.00 61.09 384 THR A O 1
ATOM 3156 N N . ASP A 1 385 ? 29.039 -17.445 -8.610 1.00 60.66 385 ASP A N 1
ATOM 3157 C CA . ASP A 1 385 ? 29.613 -16.949 -9.848 1.00 60.66 385 ASP A CA 1
ATOM 3158 C C . ASP A 1 385 ? 29.470 -18.031 -10.918 1.00 60.66 385 ASP A C 1
ATOM 3160 O O . ASP A 1 385 ? 29.689 -19.211 -10.648 1.00 60.66 385 ASP A O 1
ATOM 3164 N N . SER A 1 386 ? 29.115 -17.650 -12.147 1.00 61.00 386 SER A N 1
ATOM 3165 C CA . SER A 1 386 ? 29.051 -18.607 -13.257 1.00 61.00 386 SER A CA 1
ATOM 3166 C C . SER A 1 386 ? 30.403 -19.302 -13.448 1.00 61.00 386 SER A C 1
ATOM 3168 O O . SER A 1 386 ? 31.451 -18.724 -13.148 1.00 61.00 386 SER A O 1
ATOM 3170 N N . GLN A 1 387 ? 30.418 -20.521 -13.998 1.00 63.22 387 GLN A N 1
ATOM 3171 C CA . GLN A 1 387 ? 31.681 -21.231 -14.266 1.00 63.22 387 GLN A CA 1
ATOM 3172 C C . GLN A 1 387 ? 32.644 -20.396 -15.127 1.00 63.22 387 GLN A C 1
ATOM 3174 O O . GLN A 1 387 ? 33.854 -20.423 -14.909 1.00 63.22 387 GLN A O 1
ATOM 3179 N N . TYR A 1 388 ? 32.100 -19.592 -16.049 1.00 62.53 388 TYR A N 1
ATOM 3180 C CA . TYR A 1 388 ? 32.848 -18.597 -16.818 1.00 62.53 388 TYR A CA 1
ATOM 3181 C C . TYR A 1 388 ? 33.520 -17.554 -15.920 1.00 62.53 388 TYR A C 1
ATOM 3183 O O . TYR A 1 388 ? 34.724 -17.335 -16.031 1.00 62.53 388 TYR A O 1
ATOM 3191 N N . LYS A 1 389 ? 32.768 -16.931 -15.008 1.00 64.19 389 LYS A N 1
ATOM 3192 C CA . LYS A 1 389 ? 33.294 -15.901 -14.110 1.00 64.19 389 LYS A CA 1
ATOM 3193 C C . LYS A 1 389 ? 34.322 -16.476 -13.136 1.00 64.19 389 LYS A C 1
ATOM 3195 O O . LYS A 1 389 ? 35.372 -15.876 -12.953 1.00 64.19 389 LYS A O 1
ATOM 3200 N N . GLN A 1 390 ? 34.097 -17.685 -12.621 1.00 67.38 390 GLN A N 1
ATOM 3201 C CA . GLN A 1 390 ? 35.085 -18.405 -11.813 1.00 67.38 390 GLN A CA 1
ATOM 3202 C C . GLN A 1 390 ? 36.374 -18.697 -12.602 1.00 67.38 390 GLN A C 1
ATOM 3204 O O . GLN A 1 390 ? 37.476 -18.510 -12.083 1.00 67.38 390 GLN A O 1
ATOM 3209 N N . ALA A 1 391 ? 36.256 -19.138 -13.860 1.00 69.19 391 ALA A N 1
ATOM 3210 C CA . ALA A 1 391 ? 37.399 -19.409 -14.730 1.00 69.19 391 ALA A CA 1
ATOM 3211 C C . ALA A 1 391 ? 38.166 -18.128 -15.098 1.00 69.19 391 ALA A C 1
ATOM 3213 O O . ALA A 1 391 ? 39.400 -18.136 -15.107 1.00 69.19 391 ALA A O 1
ATOM 3214 N N . LEU A 1 392 ? 37.448 -17.031 -15.354 1.00 72.69 392 LEU A N 1
ATOM 3215 C CA . LEU A 1 392 ? 38.021 -15.720 -15.638 1.00 72.69 392 LEU A CA 1
ATOM 3216 C C . LEU A 1 392 ? 38.728 -15.148 -14.405 1.00 72.69 392 LEU A C 1
ATOM 3218 O O . LEU A 1 392 ? 39.900 -14.801 -14.488 1.00 72.69 392 LEU A O 1
ATOM 3222 N N . ASP A 1 393 ? 38.080 -15.147 -13.239 1.00 74.31 393 ASP A N 1
ATOM 3223 C CA . ASP A 1 393 ? 38.672 -14.665 -11.989 1.00 74.31 393 ASP A CA 1
ATOM 3224 C C . ASP A 1 393 ? 39.912 -15.481 -11.599 1.00 74.31 393 ASP A C 1
ATOM 3226 O O . ASP A 1 393 ? 40.918 -14.920 -11.153 1.00 74.31 393 ASP A O 1
ATOM 3230 N N . ALA A 1 394 ? 39.891 -16.800 -11.818 1.00 79.31 394 ALA A N 1
ATOM 3231 C CA . ALA A 1 394 ? 41.057 -17.656 -11.620 1.00 79.31 394 ALA A CA 1
ATOM 3232 C C . ALA A 1 394 ? 42.203 -17.315 -12.591 1.00 79.31 394 ALA A C 1
ATOM 3234 O O . ALA A 1 394 ? 43.369 -17.283 -12.174 1.00 79.31 394 ALA A O 1
ATOM 3235 N N . ALA A 1 395 ? 41.894 -17.032 -13.862 1.00 76.44 395 ALA A N 1
ATOM 3236 C CA . ALA A 1 395 ? 42.874 -16.616 -14.865 1.00 76.44 395 ALA A CA 1
ATOM 3237 C C . ALA A 1 395 ? 43.476 -15.239 -14.529 1.00 76.44 395 ALA A C 1
ATOM 3239 O O . ALA A 1 395 ? 44.699 -15.120 -14.396 1.00 76.44 395 ALA A O 1
ATOM 3240 N N . SER A 1 396 ? 42.641 -14.234 -14.255 1.00 78.44 396 SER A N 1
ATOM 3241 C CA . SER A 1 396 ? 43.072 -12.889 -13.861 1.00 78.44 396 SER A CA 1
ATOM 3242 C C . SER A 1 396 ? 43.878 -12.894 -12.558 1.00 78.44 396 SER A C 1
ATOM 3244 O O . SER A 1 396 ? 44.875 -12.177 -12.419 1.00 78.44 396 SER A O 1
ATOM 3246 N N . LEU A 1 397 ? 43.497 -13.723 -11.578 1.00 82.44 397 LEU A N 1
ATOM 3247 C CA . LEU A 1 397 ? 44.258 -13.883 -10.339 1.00 82.44 397 LEU A CA 1
ATOM 3248 C C . LEU A 1 397 ? 45.651 -14.460 -10.616 1.00 82.44 397 LEU A C 1
ATOM 3250 O O . LEU A 1 397 ? 46.627 -14.002 -10.015 1.00 82.44 397 LEU A O 1
ATOM 3254 N N . ARG A 1 398 ? 45.763 -15.430 -11.530 1.00 82.19 398 ARG A N 1
ATOM 3255 C CA . ARG A 1 398 ? 47.044 -16.029 -11.925 1.00 82.19 398 ARG A CA 1
ATOM 3256 C C . ARG A 1 398 ? 47.965 -15.000 -12.583 1.00 82.19 398 ARG A C 1
ATOM 3258 O O . ARG A 1 398 ? 49.126 -14.915 -12.183 1.00 82.19 398 ARG A O 1
ATOM 3265 N N . VAL A 1 399 ? 47.446 -14.171 -13.491 1.00 82.19 399 VAL A N 1
ATOM 3266 C CA . VAL A 1 399 ? 48.186 -13.052 -14.108 1.00 82.19 399 VAL A CA 1
ATOM 3267 C C . VAL A 1 399 ? 48.695 -12.086 -13.034 1.00 82.19 399 VAL A C 1
ATOM 3269 O O . VAL A 1 399 ? 49.901 -11.862 -12.921 1.00 82.19 399 VAL A O 1
ATOM 3272 N N . ARG A 1 400 ? 47.812 -11.611 -12.142 1.00 83.19 400 ARG A N 1
ATOM 3273 C CA . ARG A 1 400 ? 48.190 -10.694 -11.046 1.00 83.19 400 ARG A CA 1
ATOM 3274 C C . ARG A 1 400 ? 49.236 -11.285 -10.101 1.00 83.19 400 ARG A C 1
ATOM 3276 O O . ARG A 1 400 ? 50.109 -10.566 -9.617 1.00 83.19 400 ARG A O 1
ATOM 3283 N N . GLN A 1 401 ? 49.156 -12.581 -9.796 1.00 82.62 401 GLN A N 1
ATOM 3284 C CA . GLN A 1 401 ? 50.136 -13.252 -8.939 1.00 82.62 401 GLN A CA 1
ATOM 3285 C C . GLN A 1 401 ? 51.519 -13.326 -9.594 1.00 82.62 401 GLN A C 1
ATOM 3287 O O . GLN A 1 401 ? 52.523 -13.152 -8.897 1.00 82.62 401 GLN A O 1
ATOM 3292 N N . ILE A 1 402 ? 51.583 -13.576 -10.903 1.00 81.31 402 ILE A N 1
ATOM 3293 C CA . ILE A 1 402 ? 52.841 -13.624 -11.656 1.00 81.31 402 ILE A CA 1
ATOM 3294 C C . ILE A 1 402 ? 53.438 -12.217 -11.782 1.00 81.31 402 ILE A C 1
ATOM 3296 O O . ILE A 1 402 ? 54.616 -12.040 -11.469 1.00 81.31 402 ILE A O 1
ATOM 3300 N N . ASP A 1 403 ? 52.628 -11.206 -12.103 1.00 80.88 403 ASP A N 1
ATOM 3301 C CA . ASP A 1 403 ? 53.057 -9.799 -12.146 1.00 80.88 403 ASP A CA 1
ATOM 3302 C C . ASP A 1 403 ? 53.608 -9.320 -10.801 1.00 80.88 403 ASP A C 1
ATOM 3304 O O . ASP A 1 403 ? 54.678 -8.709 -10.718 1.00 80.88 403 ASP A O 1
ATOM 3308 N N . ARG A 1 404 ? 52.919 -9.658 -9.706 1.00 82.00 404 ARG A N 1
ATOM 3309 C CA . ARG A 1 404 ? 53.385 -9.316 -8.361 1.00 82.00 404 ARG A CA 1
ATOM 3310 C C . ARG A 1 404 ? 54.718 -9.982 -8.040 1.00 82.00 404 ARG A C 1
ATOM 3312 O O . ARG A 1 404 ? 55.568 -9.344 -7.424 1.00 82.00 404 ARG A O 1
ATOM 3319 N N . LYS A 1 405 ? 54.927 -11.233 -8.461 1.00 81.62 405 LYS A N 1
ATOM 3320 C CA . LYS A 1 405 ? 56.226 -11.902 -8.309 1.00 81.62 405 LYS A CA 1
ATOM 3321 C C . LYS A 1 405 ? 57.295 -11.179 -9.122 1.00 81.62 405 LYS A C 1
ATOM 3323 O O . LYS A 1 405 ? 58.317 -10.842 -8.546 1.00 81.62 405 LYS A O 1
ATOM 3328 N N . LEU A 1 406 ? 57.040 -10.856 -10.391 1.00 80.12 406 LEU A N 1
ATOM 3329 C CA . LEU A 1 406 ? 57.976 -10.136 -11.271 1.00 80.12 406 LEU A CA 1
ATOM 3330 C C . LEU A 1 406 ? 58.421 -8.763 -10.731 1.00 80.12 406 LEU A C 1
ATO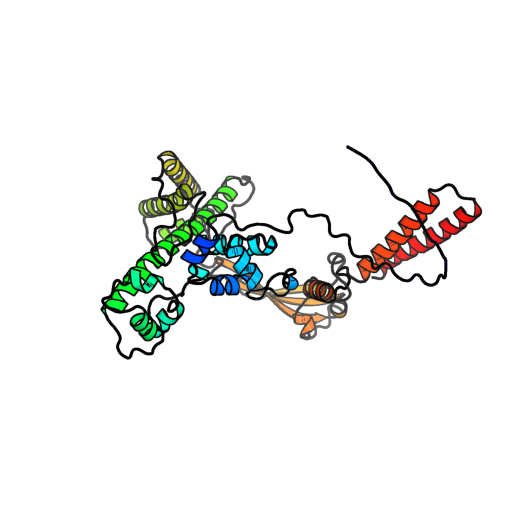M 3332 O O . LEU A 1 406 ? 59.503 -8.290 -11.088 1.00 80.12 406 LEU A O 1
ATOM 3336 N N . SER A 1 407 ? 57.606 -8.139 -9.873 1.00 75.12 407 SER A N 1
ATOM 3337 C CA . SER A 1 407 ? 57.914 -6.863 -9.211 1.00 75.12 407 SER A CA 1
ATOM 3338 C C . SER A 1 407 ? 58.900 -6.964 -8.034 1.00 75.12 407 SER A C 1
ATOM 3340 O O . SER A 1 407 ? 59.381 -5.936 -7.559 1.00 75.12 407 SER A O 1
ATOM 3342 N N . LEU A 1 408 ? 59.217 -8.176 -7.564 1.00 78.81 408 LEU A N 1
ATOM 3343 C CA . LEU A 1 408 ? 60.195 -8.420 -6.500 1.00 78.81 408 LEU A CA 1
ATOM 3344 C C . LEU A 1 408 ? 61.620 -8.531 -7.066 1.00 78.81 408 LEU A C 1
ATOM 3346 O O . LEU A 1 408 ? 61.818 -8.854 -8.239 1.00 78.81 408 LEU A O 1
ATOM 3350 N N . GLU A 1 409 ? 62.628 -8.282 -6.225 1.00 64.31 409 GLU A N 1
ATOM 3351 C CA . GLU A 1 409 ? 64.023 -8.556 -6.583 1.00 64.31 409 GLU A CA 1
ATOM 3352 C C . GLU A 1 409 ? 64.231 -10.068 -6.751 1.00 64.31 409 GLU A C 1
ATOM 3354 O O . GLU A 1 409 ? 63.997 -10.846 -5.828 1.00 64.31 409 GLU A O 1
ATOM 3359 N N . MET A 1 410 ? 64.649 -10.473 -7.950 1.00 81.50 410 MET A N 1
ATOM 3360 C CA . MET A 1 410 ? 64.865 -11.864 -8.357 1.00 81.50 410 MET A CA 1
ATOM 3361 C C . MET A 1 410 ? 65.965 -11.934 -9.412 1.00 81.50 410 MET A C 1
ATOM 3363 O O . MET A 1 410 ? 66.308 -10.916 -10.024 1.00 81.50 410 MET A O 1
ATOM 3367 N N . ASP A 1 411 ? 66.505 -13.128 -9.634 1.00 84.19 411 ASP A N 1
ATOM 3368 C CA . ASP A 1 411 ? 67.538 -13.325 -10.643 1.00 84.19 411 ASP A CA 1
ATOM 3369 C C . ASP A 1 411 ? 66.977 -13.332 -12.082 1.00 84.19 411 ASP A C 1
ATOM 3371 O O . ASP A 1 411 ? 65.773 -13.456 -12.336 1.00 84.19 411 ASP A O 1
ATOM 3375 N N . ASP A 1 412 ? 67.869 -13.161 -13.060 1.00 78.19 412 ASP A N 1
ATOM 3376 C CA . ASP A 1 412 ? 67.494 -13.052 -14.473 1.00 78.19 412 ASP A CA 1
ATOM 3377 C C . ASP A 1 412 ? 66.922 -14.351 -15.064 1.00 78.19 412 ASP A C 1
ATOM 3379 O O . ASP A 1 412 ? 66.234 -14.302 -16.089 1.00 78.19 412 ASP A O 1
ATOM 3383 N N . ALA A 1 413 ? 67.208 -15.511 -14.467 1.00 78.56 413 ALA A N 1
ATOM 3384 C CA . ALA A 1 413 ? 66.710 -16.799 -14.941 1.00 78.56 413 ALA A CA 1
ATOM 3385 C C . ALA A 1 413 ? 65.266 -17.025 -14.470 1.00 78.56 413 ALA A C 1
ATOM 3387 O O . ALA A 1 413 ? 64.393 -17.348 -15.281 1.00 78.56 413 ALA A O 1
ATOM 3388 N N . GLU A 1 414 ? 64.993 -16.753 -13.195 1.00 76.69 414 GLU A N 1
ATOM 3389 C CA . GLU A 1 414 ? 63.661 -16.757 -12.592 1.00 76.69 414 GLU A CA 1
ATOM 3390 C C . GLU A 1 414 ? 62.748 -15.732 -13.271 1.00 76.69 414 GLU A C 1
ATOM 3392 O O . GLU A 1 414 ? 61.614 -16.049 -13.647 1.00 76.69 414 GLU A O 1
ATOM 3397 N N . ARG A 1 415 ? 63.270 -14.531 -13.550 1.00 80.62 415 ARG A N 1
ATOM 3398 C CA . ARG A 1 415 ? 62.534 -13.485 -14.269 1.00 80.62 415 ARG A CA 1
ATOM 3399 C C . ARG A 1 415 ? 62.133 -13.909 -15.684 1.00 80.62 415 ARG A C 1
ATOM 3401 O O . ARG A 1 415 ? 61.024 -13.597 -16.115 1.00 80.62 415 ARG A O 1
ATOM 3408 N N . ARG A 1 416 ? 62.999 -14.606 -16.430 1.00 80.81 416 ARG A N 1
ATOM 3409 C CA . ARG A 1 416 ? 62.656 -15.116 -17.774 1.00 80.81 416 ARG A CA 1
ATOM 3410 C C . ARG A 1 416 ? 61.599 -16.213 -17.709 1.00 80.81 416 ARG A C 1
ATOM 3412 O O . ARG A 1 416 ? 60.664 -16.182 -18.501 1.00 80.81 416 ARG A O 1
ATOM 3419 N N . SER A 1 417 ? 61.716 -17.134 -16.753 1.00 83.38 417 SER A N 1
ATOM 3420 C CA . SER A 1 417 ? 60.728 -18.200 -16.558 1.00 83.38 417 SER A CA 1
ATOM 3421 C C . SER A 1 417 ? 59.342 -17.649 -16.211 1.00 83.38 417 SER A C 1
ATOM 3423 O O . SER A 1 417 ? 58.344 -18.147 -16.722 1.00 83.38 417 SER A O 1
ATOM 3425 N N . LEU A 1 418 ? 59.265 -16.623 -15.359 1.00 81.62 418 LEU A N 1
ATOM 3426 C CA . LEU A 1 418 ? 57.991 -16.006 -14.978 1.00 81.62 418 LEU A CA 1
ATOM 3427 C C . LEU A 1 418 ? 57.352 -15.207 -16.119 1.00 81.62 418 LEU A C 1
ATOM 3429 O O . LEU A 1 418 ? 56.131 -15.179 -16.207 1.00 81.62 418 LEU A O 1
ATOM 3433 N N . LYS A 1 419 ? 58.143 -14.605 -17.017 1.00 82.31 419 LYS A N 1
ATOM 3434 C CA . LYS A 1 419 ? 57.608 -13.927 -18.211 1.00 82.31 419 LYS A CA 1
ATOM 3435 C C . LYS A 1 419 ? 56.915 -14.887 -19.177 1.00 82.31 419 LYS A C 1
ATOM 3437 O O . LYS A 1 419 ? 55.849 -14.552 -19.667 1.00 82.31 419 LYS A O 1
ATOM 3442 N N . VAL A 1 420 ? 57.476 -16.078 -19.395 1.00 86.25 420 VAL A N 1
ATOM 3443 C CA . VAL A 1 420 ? 56.835 -17.111 -20.231 1.00 86.25 420 VAL A CA 1
ATOM 3444 C C . VAL A 1 420 ? 55.515 -17.568 -19.604 1.00 86.25 420 VAL A C 1
ATOM 3446 O O . VAL A 1 420 ? 54.500 -17.635 -20.283 1.00 86.25 420 VAL A O 1
ATOM 3449 N N . GLN A 1 421 ? 55.494 -17.793 -18.287 1.00 81.62 421 GLN A N 1
ATOM 3450 C CA . GLN A 1 421 ? 54.261 -18.159 -17.576 1.00 81.62 421 GLN A CA 1
ATOM 3451 C C . GLN A 1 421 ? 53.211 -17.041 -17.570 1.00 81.62 421 GLN A C 1
ATOM 3453 O O . GLN A 1 421 ? 52.020 -17.335 -17.484 1.00 81.62 421 GLN A O 1
ATOM 3458 N N . LEU A 1 422 ? 53.637 -15.773 -17.609 1.00 83.50 422 LEU A N 1
ATOM 3459 C CA . LEU A 1 422 ? 52.737 -14.627 -17.729 1.00 83.50 422 LEU A CA 1
ATOM 3460 C C . LEU A 1 422 ? 52.071 -14.607 -19.104 1.00 83.50 422 LEU A C 1
ATOM 3462 O O . LEU A 1 422 ? 50.861 -14.447 -19.173 1.00 83.50 422 LEU A O 1
ATOM 3466 N N . GLU A 1 423 ? 52.852 -14.811 -20.164 1.00 83.81 423 GLU A N 1
ATOM 3467 C CA . GLU A 1 423 ? 52.369 -14.856 -21.548 1.00 83.81 423 GLU A CA 1
ATOM 3468 C C . GLU A 1 423 ? 51.366 -16.011 -21.732 1.00 83.81 423 GLU A C 1
ATOM 3470 O O . GLU A 1 423 ? 50.246 -15.788 -22.176 1.00 83.81 423 GLU A O 1
ATOM 3475 N N . GLU A 1 424 ? 51.684 -17.210 -21.227 1.00 82.31 424 GLU A N 1
ATOM 3476 C CA . GLU A 1 424 ? 50.759 -18.357 -21.213 1.00 82.31 424 GLU A CA 1
ATOM 3477 C C . GLU A 1 424 ? 49.475 -18.091 -20.402 1.00 82.31 424 GLU A C 1
ATOM 3479 O O . GLU A 1 424 ? 48.392 -18.548 -20.769 1.00 82.31 424 GLU A O 1
ATOM 3484 N N . ALA A 1 425 ? 49.573 -17.370 -19.278 1.00 77.38 425 ALA A N 1
ATOM 3485 C CA . ALA A 1 425 ? 48.412 -17.025 -18.457 1.00 77.38 425 ALA A CA 1
ATOM 3486 C C . ALA A 1 425 ? 47.531 -15.948 -19.113 1.00 77.38 425 ALA A C 1
ATOM 3488 O O . ALA A 1 425 ? 46.310 -16.026 -18.997 1.00 77.38 425 ALA A O 1
ATOM 3489 N N . GLN A 1 426 ? 48.134 -14.982 -19.811 1.00 79.81 426 GLN A N 1
ATOM 3490 C CA . GLN A 1 426 ? 47.432 -13.955 -20.586 1.00 79.81 426 GLN A CA 1
ATOM 3491 C C . GLN A 1 426 ? 46.743 -14.558 -21.813 1.00 79.81 426 GLN A C 1
ATOM 3493 O O . GLN A 1 426 ? 45.597 -14.221 -22.097 1.00 79.81 426 GLN A O 1
ATOM 3498 N N . ASP A 1 427 ? 47.391 -15.497 -22.503 1.00 81.19 427 ASP A N 1
ATOM 3499 C CA . ASP A 1 427 ? 46.776 -16.236 -23.606 1.00 81.19 427 ASP A CA 1
ATOM 3500 C C . ASP A 1 427 ? 45.577 -17.065 -23.129 1.00 81.19 427 ASP A C 1
ATOM 3502 O O . ASP A 1 427 ? 44.546 -17.107 -23.800 1.00 81.19 427 ASP A O 1
ATOM 3506 N N . TRP A 1 428 ? 45.666 -17.668 -21.940 1.00 75.31 428 TRP A N 1
ATOM 3507 C CA . TRP A 1 428 ? 44.542 -18.377 -21.326 1.00 75.31 428 TRP A CA 1
ATOM 3508 C C . TRP A 1 428 ? 43.399 -17.440 -20.904 1.00 75.31 428 TRP A C 1
ATOM 3510 O O . TRP A 1 428 ? 42.239 -17.747 -21.158 1.00 75.31 428 TRP A O 1
ATOM 3520 N N . GLU A 1 429 ? 43.699 -16.281 -20.312 1.00 71.38 429 GLU A N 1
ATOM 3521 C CA . GLU A 1 429 ? 42.700 -15.249 -19.986 1.00 71.38 429 GLU A CA 1
ATOM 3522 C C . GLU A 1 429 ? 41.983 -14.742 -21.251 1.00 71.38 429 GLU A C 1
ATOM 3524 O O . GLU A 1 429 ? 40.754 -14.665 -21.294 1.00 71.38 429 GLU A O 1
ATOM 3529 N N . ASN A 1 430 ? 42.736 -14.505 -22.329 1.00 71.62 430 ASN A N 1
ATOM 3530 C CA . ASN A 1 430 ? 42.193 -14.135 -23.635 1.00 71.62 430 ASN A CA 1
ATOM 3531 C C . ASN A 1 430 ? 41.362 -15.262 -24.268 1.00 71.62 430 ASN A C 1
ATOM 3533 O O . ASN A 1 430 ? 40.372 -14.991 -24.945 1.00 71.62 430 ASN A O 1
ATOM 3537 N N . HIS A 1 431 ? 41.739 -16.524 -24.073 1.00 72.44 431 HIS A N 1
ATOM 3538 C CA . HIS A 1 431 ? 40.960 -17.672 -24.533 1.00 72.44 431 HIS A CA 1
ATOM 3539 C C . HIS A 1 431 ? 39.636 -17.800 -23.770 1.00 72.44 431 HIS A C 1
ATOM 3541 O O . HIS A 1 431 ? 38.595 -17.966 -24.401 1.00 72.44 431 HIS A O 1
ATOM 3547 N N . CYS A 1 432 ? 39.645 -17.616 -22.444 1.00 63.12 432 CYS A N 1
ATOM 3548 C CA . CYS A 1 432 ? 38.423 -17.558 -21.639 1.00 63.12 432 CYS A CA 1
ATOM 3549 C C . CYS A 1 432 ? 37.461 -16.475 -22.147 1.00 63.12 432 CYS A C 1
ATOM 3551 O O . CYS A 1 432 ? 36.267 -16.733 -22.220 1.00 63.12 432 CYS A O 1
ATOM 3553 N N . HIS A 1 433 ? 37.965 -15.309 -22.562 1.00 61.25 433 HIS A N 1
ATOM 3554 C CA . HIS A 1 433 ? 37.146 -14.249 -23.160 1.00 61.25 433 HIS A CA 1
ATOM 3555 C C . HIS A 1 433 ? 36.550 -14.584 -24.541 1.00 61.25 433 HIS A C 1
ATOM 3557 O O . HIS A 1 433 ? 35.571 -13.953 -24.935 1.00 61.25 433 HIS A O 1
ATOM 3563 N N . ASN A 1 434 ? 37.142 -15.514 -25.298 1.00 58.03 434 ASN A N 1
ATOM 3564 C CA . ASN A 1 434 ? 36.747 -15.804 -26.682 1.00 58.03 434 ASN A CA 1
ATOM 3565 C C . ASN A 1 434 ? 35.901 -17.080 -26.839 1.00 58.03 434 ASN A C 1
ATOM 3567 O O . ASN A 1 434 ? 35.051 -17.122 -27.731 1.00 58.03 434 ASN A O 1
ATOM 3571 N N . ASP A 1 435 ? 36.129 -18.099 -26.005 1.00 52.47 435 ASP A N 1
ATOM 3572 C CA . ASP A 1 435 ? 35.533 -19.436 -26.167 1.00 52.47 435 ASP A CA 1
ATOM 3573 C C . ASP A 1 435 ? 34.378 -19.733 -25.197 1.00 52.47 435 ASP A C 1
ATOM 3575 O O . ASP A 1 435 ? 33.556 -20.606 -25.490 1.00 52.47 435 ASP A O 1
ATOM 3579 N N . TYR A 1 436 ? 34.284 -18.998 -24.083 1.00 47.53 436 TYR A N 1
ATOM 3580 C CA . TYR A 1 436 ? 33.113 -19.006 -23.206 1.00 47.53 436 TYR A CA 1
ATOM 3581 C C . TYR A 1 436 ? 32.251 -17.815 -23.533 1.00 47.53 436 TYR A C 1
ATOM 3583 O O . TYR A 1 436 ? 31.069 -18.031 -23.869 1.00 47.53 436 TYR A O 1
#

Radius of gyration: 33.32 Å; chains: 1; bounding box: 96×64×92 Å

Secondary structure (DSSP, 8-state):
-------------------------------TTSEE-PPTTHHHHHHHHSS-HHHHHHHHTS--TT-TTTTT--HHHHHHHHTT--EEHHHHHHHHHHHHHHHH-GGGGS-SS---S-HHHHHHTTTT-TTHHHHHT-SS-HHHHHHIIIII--S--HHHHHHHHHHHHHHHHHHHHHHHHHHHHHHHHHHHHHHTS-TTSPPPP-TTSHHHHHHHHHHTT--HHHHHHHHHHHHHHHHHTSS--PPP-TTS---SS--PPPPHHHHHHHHHHHHHHHHTTTTTPPPSSPPP---S-EEEEEETT-TT-TTS-TTTTTTTTT-EEEEEEEEEEETTTTEEEEEEEEEEEESSSSS-BPPPHHHHT----SHHHHHHHHHTT---S-HHHHHHHHHHHHHHHHHHHHTS---HHHHHHHHHHHHHHHHHHHHHHHH-